Protein AF-A0A7S2F7P4-F1 (afdb_monomer)

Organism: NCBI:txid327968

Mean predicted aligned error: 9.94 Å

Sequence (415 aa):
MSELALVGCLTGASEDAEITPLGKVAIALPCDLRICRLLYFGCLFRCPCDAIAMAAGLTAADPFSAPSLLVLKDQREYVSKLERSFASRRWCDNGTYSEPLMLHTLVVEWIRVGAPRGLKNLGQFAREWSVMPKKFESLACDAIDLTVRMMKLLNPRNTAKAQIEEMLAGMHHSVDKHEDLLRVSSWGRPERVFSGDTEKLRSLVALAFSDQMLLHLNPKWAPNPSSKKKRQEEQILELMRKKKLDLVRSAALFVPGGQDEESMKVLCTAMCGEEPEALVYEEKSKVALVSFRPDHDQHHLGDGDALLWDVPAAIHRLHMFGSGRYRFLVEKTPSREEAPVELFKPLQPFLLSWEVLSHPGSGGRDKKKSKPMTVRGMCDWRNPLGYACHADDSLPATEFVGCCASIQGLEGGAQ

Nearest PDB structures (foldseek):
  3i4u-assembly1_A-2  TM=7.499E-01  e=7.013E-05  Homo sapiens
  7w59-assembly1_Y  TM=7.828E-01  e=4.454E-04  Homo sapiens
  6fac-assembly1_A  TM=7.760E-01  e=1.018E-03  Thermochaetoides thermophila DSM 1495
  5ltk-assembly1_A  TM=6.412E-01  e=1.603E-04  Thermochaetoides thermophila DSM 1495
  8i0w-assembly1_Z  TM=4.653E-01  e=4.909E-04  Homo sapiens

Structure (mmCIF, N/CA/C/O backbone):
data_AF-A0A7S2F7P4-F1
#
_entry.id   AF-A0A7S2F7P4-F1
#
loop_
_atom_site.group_PDB
_atom_site.id
_atom_site.type_symbol
_atom_site.label_atom_id
_atom_site.label_alt_id
_atom_site.label_comp_id
_atom_site.label_asym_id
_atom_site.label_entity_id
_atom_site.label_seq_id
_atom_site.pdbx_PDB_ins_code
_atom_site.Cartn_x
_atom_site.Cartn_y
_atom_site.Cartn_z
_atom_site.occupancy
_atom_site.B_iso_or_equiv
_atom_site.auth_seq_id
_atom_site.auth_comp_id
_atom_site.auth_asym_id
_atom_site.auth_atom_id
_atom_site.pdbx_PDB_model_num
ATOM 1 N N . MET A 1 1 ? 14.995 -26.581 -4.554 1.00 59.88 1 MET A N 1
ATOM 2 C CA . MET A 1 1 ? 14.492 -26.943 -5.899 1.00 59.88 1 MET A CA 1
ATOM 3 C C . MET A 1 1 ? 12.969 -26.917 -5.984 1.00 59.88 1 MET A C 1
ATOM 5 O O . MET A 1 1 ? 12.470 -26.310 -6.919 1.00 59.88 1 MET A O 1
ATOM 9 N N . SER A 1 2 ? 12.221 -27.469 -5.016 1.00 76.00 2 SER A N 1
ATOM 10 C CA . SER A 1 2 ? 10.745 -27.459 -5.067 1.00 76.00 2 SER A CA 1
ATOM 11 C C . SER A 1 2 ? 10.124 -26.058 -5.146 1.00 76.00 2 SER A C 1
ATOM 13 O O . SER A 1 2 ? 9.216 -25.861 -5.939 1.00 76.00 2 SER A O 1
ATOM 15 N N . GLU A 1 3 ? 10.620 -25.076 -4.388 1.00 82.94 3 GLU A N 1
ATOM 16 C CA . GLU A 1 3 ? 10.054 -23.716 -4.378 1.00 82.94 3 GLU A CA 1
ATOM 17 C C . GLU A 1 3 ? 10.172 -23.003 -5.734 1.00 82.94 3 GLU A C 1
ATOM 19 O O . GLU A 1 3 ? 9.190 -22.453 -6.215 1.00 82.94 3 GLU A O 1
ATOM 24 N N . LEU A 1 4 ? 11.331 -23.089 -6.400 1.00 89.50 4 LEU A N 1
ATOM 25 C CA . LEU A 1 4 ? 11.544 -22.492 -7.726 1.00 89.50 4 LEU A CA 1
ATOM 26 C C . LEU A 1 4 ? 10.632 -23.104 -8.797 1.00 89.50 4 LEU A C 1
ATOM 28 O O . LEU A 1 4 ? 10.146 -22.390 -9.670 1.00 89.50 4 LEU A O 1
ATOM 32 N N . ALA A 1 5 ? 10.379 -24.411 -8.719 1.00 88.69 5 ALA A N 1
ATOM 33 C CA . ALA A 1 5 ? 9.414 -25.081 -9.584 1.00 88.69 5 ALA A CA 1
ATOM 34 C C . ALA A 1 5 ? 7.973 -24.645 -9.266 1.00 88.69 5 ALA A C 1
ATOM 36 O O . ALA A 1 5 ? 7.202 -24.362 -10.177 1.00 88.69 5 ALA A O 1
ATOM 37 N N . LEU A 1 6 ? 7.627 -24.521 -7.979 1.00 84.88 6 LEU A N 1
ATOM 38 C CA . LEU A 1 6 ? 6.301 -24.082 -7.527 1.00 84.88 6 LEU A CA 1
ATOM 39 C C . LEU A 1 6 ? 5.967 -22.657 -7.977 1.00 84.88 6 LEU A C 1
ATOM 41 O O . LEU A 1 6 ? 4.836 -22.399 -8.377 1.00 84.88 6 LEU A O 1
ATOM 45 N N . VAL A 1 7 ? 6.940 -21.741 -7.953 1.00 85.56 7 VAL A N 1
ATOM 46 C CA . VAL A 1 7 ? 6.741 -20.366 -8.442 1.00 85.56 7 VAL A CA 1
ATOM 47 C C . VAL A 1 7 ? 6.862 -20.240 -9.966 1.00 85.56 7 VAL A C 1
ATOM 49 O O . VAL A 1 7 ? 6.698 -19.146 -10.500 1.00 85.56 7 VAL A O 1
ATOM 52 N N . GLY A 1 8 ? 7.148 -21.339 -10.673 1.00 90.56 8 GLY A N 1
ATOM 53 C CA . GLY A 1 8 ? 7.241 -21.383 -12.133 1.00 90.56 8 GLY A CA 1
ATOM 54 C C . GLY A 1 8 ? 8.562 -20.873 -12.717 1.00 90.56 8 GLY A C 1
ATOM 55 O O . GLY A 1 8 ? 8.620 -20.584 -13.911 1.00 90.56 8 GLY A O 1
ATOM 56 N N . CYS A 1 9 ? 9.628 -20.748 -11.920 1.00 94.44 9 CYS A N 1
ATOM 57 C CA . CYS A 1 9 ? 10.972 -20.409 -12.407 1.00 94.44 9 CYS A CA 1
ATOM 58 C C . CYS A 1 9 ? 11.680 -21.599 -13.080 1.00 94.44 9 CYS A C 1
ATOM 60 O O . CYS A 1 9 ? 12.568 -21.390 -13.908 1.00 94.44 9 CYS A O 1
ATOM 62 N N . LEU A 1 10 ? 11.280 -22.830 -12.744 1.00 95.50 10 LEU A N 1
ATOM 63 C CA . LEU A 1 10 ? 11.748 -24.078 -13.358 1.00 95.50 10 LEU A CA 1
ATOM 64 C C . LEU A 1 10 ? 10.566 -24.845 -13.961 1.00 95.50 10 LEU A C 1
ATOM 66 O O . LEU A 1 10 ? 9.449 -24.743 -13.455 1.00 95.50 10 LEU A O 1
ATOM 70 N N . THR A 1 11 ? 10.801 -25.627 -15.018 1.00 95.00 11 THR A N 1
ATOM 71 C CA . THR A 1 11 ? 9.755 -26.460 -15.653 1.00 95.00 11 THR A CA 1
ATOM 72 C C . THR A 1 11 ? 9.286 -27.629 -14.780 1.00 95.00 11 THR A C 1
ATOM 74 O O . THR A 1 11 ? 8.206 -28.170 -15.007 1.00 95.00 11 THR A O 1
ATOM 77 N N . GLY A 1 12 ? 10.071 -28.010 -13.771 1.00 93.06 12 GLY A N 1
ATOM 78 C CA . GLY A 1 12 ? 9.773 -29.097 -12.848 1.00 93.06 12 GLY A CA 1
ATOM 79 C C . GLY A 1 12 ? 10.683 -29.077 -11.621 1.00 93.06 12 GLY A C 1
ATOM 80 O O . GLY A 1 12 ? 11.536 -28.205 -11.475 1.00 93.06 12 GLY A O 1
ATOM 81 N N . ALA A 1 13 ? 10.481 -30.035 -10.713 1.00 91.19 13 ALA A N 1
ATOM 82 C CA . ALA A 1 13 ? 11.265 -30.166 -9.479 1.00 91.19 13 ALA A CA 1
ATOM 83 C C . ALA A 1 13 ? 12.513 -31.063 -9.623 1.00 91.19 13 ALA A C 1
ATOM 85 O O . ALA A 1 13 ? 13.224 -31.265 -8.637 1.00 91.19 13 ALA A O 1
ATOM 86 N N . SER A 1 14 ? 12.737 -31.631 -10.809 1.00 93.19 14 SER A N 1
ATOM 87 C CA . SER A 1 14 ? 13.873 -32.495 -11.125 1.00 93.19 14 SER A CA 1
ATOM 88 C C . SER A 1 14 ? 15.144 -31.683 -11.411 1.00 93.19 14 SER A C 1
ATOM 90 O O . SER A 1 14 ? 15.080 -30.492 -11.706 1.00 93.19 14 SER A O 1
ATOM 92 N N . GLU A 1 15 ? 16.314 -32.314 -11.295 1.00 90.31 15 GLU A N 1
ATOM 93 C CA . GLU A 1 15 ? 17.611 -31.647 -11.519 1.00 90.31 15 GLU A CA 1
ATOM 94 C C . GLU A 1 15 ? 17.852 -31.266 -12.986 1.00 90.31 15 GLU A C 1
ATOM 96 O O . GLU A 1 15 ? 18.607 -30.341 -13.268 1.00 90.31 15 GLU A O 1
ATOM 101 N N . ASP A 1 16 ? 17.187 -31.955 -13.913 1.00 93.44 16 ASP A N 1
ATOM 102 C CA . ASP A 1 16 ? 17.188 -31.679 -15.350 1.00 93.44 16 ASP A CA 1
ATOM 103 C C . ASP A 1 16 ? 16.132 -30.638 -15.763 1.00 93.44 16 ASP A C 1
ATOM 105 O O . ASP A 1 16 ? 15.950 -30.385 -16.954 1.00 93.44 16 ASP A O 1
ATOM 109 N N . ALA A 1 17 ? 15.433 -30.020 -14.803 1.00 95.62 17 ALA A N 1
ATOM 110 C CA . ALA A 1 17 ? 14.440 -28.996 -15.095 1.00 95.62 17 ALA A CA 1
ATOM 111 C C . ALA A 1 17 ? 15.073 -27.762 -15.755 1.00 95.62 17 ALA A C 1
ATOM 113 O O . ALA A 1 17 ? 16.063 -27.195 -15.286 1.00 95.62 17 ALA A O 1
ATOM 114 N N . GLU A 1 18 ? 14.445 -27.296 -16.830 1.00 97.00 18 GLU A N 1
ATOM 115 C CA . GLU A 1 18 ? 14.896 -26.124 -17.569 1.00 97.00 18 GLU A CA 1
ATOM 116 C C . GLU A 1 18 ? 14.461 -24.824 -16.881 1.00 97.00 18 GLU A C 1
ATOM 118 O O . GLU A 1 18 ? 13.404 -24.740 -16.246 1.00 97.00 18 GLU A O 1
ATOM 123 N N . ILE A 1 19 ? 15.261 -23.771 -17.061 1.00 96.69 19 ILE A N 1
ATOM 124 C CA . ILE A 1 19 ? 14.947 -22.428 -16.566 1.00 96.69 19 ILE A CA 1
ATOM 125 C C . ILE A 1 19 ? 13.897 -21.789 -17.482 1.00 96.69 19 ILE A C 1
ATOM 127 O O . ILE A 1 19 ? 14.145 -21.544 -18.669 1.00 96.69 19 ILE A O 1
ATOM 131 N N . THR A 1 20 ? 12.737 -21.456 -16.919 1.00 96.81 20 THR A N 1
ATOM 132 C CA . THR A 1 20 ? 11.642 -20.811 -17.657 1.00 96.81 20 THR A CA 1
ATOM 133 C C . THR A 1 20 ? 11.980 -19.350 -17.996 1.00 96.81 20 THR A C 1
ATOM 135 O O . THR A 1 20 ? 12.929 -18.782 -17.447 1.00 96.81 20 THR A O 1
ATOM 138 N N . PRO A 1 21 ? 11.207 -18.670 -18.867 1.00 94.75 21 PRO A N 1
ATOM 139 C CA . PRO A 1 21 ? 11.367 -17.229 -19.075 1.00 94.75 21 PRO A CA 1
ATOM 140 C C . PRO A 1 21 ? 11.288 -16.416 -17.774 1.00 94.75 21 PRO A C 1
ATOM 142 O O . PRO A 1 21 ? 12.099 -15.516 -17.570 1.00 94.75 21 PRO A O 1
ATOM 145 N N . LEU A 1 22 ? 10.379 -16.783 -16.864 1.00 95.62 22 LEU A N 1
ATOM 146 C CA . LEU A 1 22 ? 10.297 -16.188 -15.529 1.00 95.62 22 LEU A CA 1
ATOM 147 C C . LEU A 1 22 ? 11.572 -16.455 -14.715 1.00 95.62 22 LEU A C 1
ATOM 149 O O . LEU A 1 22 ? 12.087 -15.543 -14.075 1.00 95.62 22 LEU A O 1
ATOM 153 N N . GLY A 1 23 ? 12.114 -17.675 -14.764 1.00 96.56 23 GLY A N 1
ATOM 154 C CA . GLY A 1 23 ? 13.384 -18.005 -14.115 1.00 96.56 23 GLY A CA 1
ATOM 155 C C . GLY A 1 23 ? 14.548 -17.148 -14.623 1.00 96.56 23 GLY A C 1
ATOM 156 O O . GLY A 1 23 ? 15.352 -16.672 -13.829 1.00 96.56 23 GLY A O 1
ATOM 157 N N . LYS A 1 24 ? 14.600 -16.864 -15.930 1.00 95.31 24 LYS A N 1
ATOM 158 C CA . LYS A 1 24 ? 15.613 -15.970 -16.521 1.00 95.31 24 LYS A CA 1
ATOM 159 C C . LYS A 1 24 ? 15.477 -14.530 -16.022 1.00 95.31 24 LYS A C 1
ATOM 161 O O . LYS A 1 24 ? 16.488 -13.904 -15.723 1.00 95.31 24 LYS A O 1
ATOM 166 N N . VAL A 1 25 ? 14.246 -14.025 -15.895 1.00 95.25 25 VAL A N 1
ATOM 167 C CA . VAL A 1 25 ? 13.978 -12.713 -15.278 1.00 95.25 25 VAL A CA 1
ATOM 168 C C . VAL A 1 25 ? 14.448 -12.703 -13.822 1.00 95.25 25 VAL A C 1
ATOM 170 O O . VAL A 1 25 ? 15.160 -11.787 -13.425 1.00 95.25 25 VAL A O 1
ATOM 173 N N . ALA A 1 26 ? 14.125 -13.747 -13.054 1.00 95.88 26 ALA A N 1
ATOM 174 C CA . ALA A 1 26 ? 14.498 -13.853 -11.645 1.00 95.88 26 ALA A CA 1
ATOM 175 C C . ALA A 1 26 ? 16.016 -13.921 -11.413 1.00 95.88 26 ALA A C 1
ATOM 177 O O . ALA A 1 26 ? 16.502 -13.437 -10.400 1.00 95.88 26 ALA A O 1
ATOM 178 N N . ILE A 1 27 ? 16.775 -14.487 -12.355 1.00 96.00 27 ILE A N 1
ATOM 179 C CA . ILE A 1 27 ? 18.246 -14.489 -12.311 1.00 96.00 27 ILE A CA 1
ATOM 180 C C . ILE A 1 27 ? 18.818 -13.094 -12.599 1.00 96.00 27 ILE A C 1
ATOM 182 O O . ILE A 1 27 ? 19.864 -12.731 -12.067 1.00 96.00 27 ILE A O 1
ATOM 186 N N . ALA A 1 28 ? 18.165 -12.324 -13.470 1.00 95.56 28 ALA A N 1
ATOM 187 C CA . ALA A 1 28 ? 18.697 -11.056 -13.955 1.00 95.56 28 ALA A CA 1
ATOM 188 C C . ALA A 1 28 ? 18.360 -9.847 -13.066 1.00 95.56 28 ALA A C 1
ATOM 190 O O . ALA A 1 28 ? 19.040 -8.818 -13.143 1.00 95.56 28 ALA A O 1
ATOM 191 N N . LEU A 1 29 ? 17.308 -9.944 -12.253 1.00 95.19 29 LEU A N 1
ATOM 192 C CA . LEU A 1 29 ? 16.834 -8.856 -11.404 1.00 95.19 29 LEU A CA 1
ATOM 193 C C . LEU A 1 29 ? 17.225 -9.076 -9.936 1.00 95.19 29 LEU A C 1
ATOM 195 O O . LEU A 1 29 ? 17.106 -10.192 -9.437 1.00 95.19 29 LEU A O 1
ATOM 199 N N . PRO A 1 30 ? 17.640 -8.022 -9.209 1.00 93.81 30 PRO A N 1
ATOM 200 C CA . PRO A 1 30 ? 17.970 -8.105 -7.788 1.00 93.81 30 PRO A CA 1
ATOM 201 C C . PRO A 1 30 ? 16.701 -8.046 -6.917 1.00 93.81 30 PRO A C 1
ATOM 203 O O . PRO A 1 30 ? 16.594 -7.210 -6.023 1.00 93.81 30 PRO A O 1
ATOM 206 N N . CYS A 1 31 ? 15.710 -8.888 -7.208 1.00 93.00 31 CYS A N 1
ATOM 207 C CA . CYS A 1 31 ? 14.406 -8.862 -6.549 1.00 93.00 31 CYS A CA 1
ATOM 208 C C . CYS A 1 31 ? 13.972 -10.254 -6.095 1.00 93.00 31 CYS A C 1
ATOM 210 O O . CYS A 1 31 ? 14.358 -11.268 -6.679 1.00 93.00 31 CYS A O 1
ATOM 212 N N . ASP A 1 32 ? 13.083 -10.296 -5.105 1.00 91.31 32 ASP A N 1
ATOM 213 C CA . ASP A 1 32 ? 12.445 -11.540 -4.685 1.00 91.31 32 ASP A CA 1
ATOM 214 C C . ASP A 1 32 ? 11.601 -12.161 -5.804 1.00 91.31 32 ASP A C 1
ATOM 216 O O . ASP A 1 32 ? 11.055 -11.473 -6.671 1.00 91.31 32 ASP A O 1
ATOM 220 N N . LEU A 1 33 ? 11.415 -13.484 -5.744 1.00 91.44 33 LEU A N 1
ATOM 221 C CA . LEU A 1 33 ? 10.716 -14.262 -6.775 1.00 91.44 33 LEU A CA 1
ATOM 222 C C . LEU A 1 33 ? 9.311 -13.722 -7.099 1.00 91.44 33 LEU A C 1
ATOM 224 O O . LEU A 1 33 ? 8.901 -13.725 -8.258 1.00 91.44 33 LEU A O 1
ATOM 228 N N . ARG A 1 34 ? 8.580 -13.219 -6.097 1.00 90.38 34 ARG A N 1
ATOM 229 C CA . ARG A 1 34 ? 7.228 -12.651 -6.271 1.00 90.38 34 ARG A CA 1
ATOM 230 C C . ARG A 1 34 ? 7.251 -11.297 -6.975 1.00 90.38 34 ARG A C 1
ATOM 232 O O . ARG A 1 34 ? 6.414 -11.042 -7.834 1.00 90.38 34 ARG A O 1
ATOM 239 N N . ILE A 1 35 ? 8.251 -10.466 -6.687 1.00 94.19 35 ILE A N 1
ATOM 240 C CA . ILE A 1 35 ? 8.470 -9.202 -7.397 1.00 94.19 35 ILE A CA 1
ATOM 241 C C . ILE A 1 35 ? 8.885 -9.481 -8.849 1.00 94.19 35 ILE A C 1
ATOM 243 O O . ILE A 1 35 ? 8.371 -8.856 -9.774 1.00 94.19 35 ILE A O 1
ATOM 247 N N . CYS A 1 36 ? 9.717 -10.498 -9.082 1.00 96.06 36 CYS A N 1
ATOM 248 C CA . CYS A 1 36 ? 10.040 -10.960 -10.432 1.00 96.06 36 CYS A CA 1
ATOM 249 C C . CYS A 1 36 ? 8.796 -11.462 -11.188 1.00 96.06 36 CYS A C 1
ATOM 251 O O . CYS A 1 36 ? 8.625 -11.133 -12.363 1.00 96.06 36 CYS A O 1
ATOM 253 N N . ARG A 1 37 ? 7.889 -12.196 -10.523 1.00 94.94 37 ARG A N 1
ATOM 254 C CA . ARG A 1 37 ? 6.581 -12.583 -11.088 1.00 94.94 37 ARG A CA 1
ATOM 255 C C . ARG A 1 37 ? 5.730 -11.368 -11.433 1.0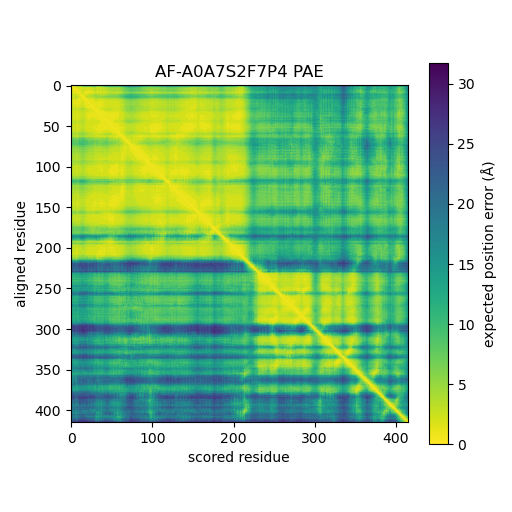0 94.94 37 ARG A C 1
ATOM 257 O O . ARG A 1 37 ? 5.171 -11.333 -12.525 1.00 94.94 37 ARG A O 1
ATOM 264 N N . LEU A 1 38 ? 5.662 -10.377 -10.545 1.00 95.62 38 LEU A N 1
ATOM 265 C CA . LEU A 1 38 ? 4.928 -9.131 -10.766 1.00 95.62 38 LEU A CA 1
ATOM 266 C C . LEU A 1 38 ? 5.411 -8.414 -12.031 1.00 95.62 38 LEU A C 1
ATOM 268 O O . LEU A 1 38 ? 4.608 -8.085 -12.901 1.00 95.62 38 LEU A O 1
ATOM 272 N N . LEU A 1 39 ? 6.724 -8.241 -12.174 1.00 97.31 39 LEU A N 1
ATOM 273 C CA . LEU A 1 39 ? 7.332 -7.610 -13.347 1.00 97.31 39 LEU A CA 1
ATOM 274 C C . LEU A 1 39 ? 7.099 -8.426 -14.627 1.00 97.31 39 LEU A C 1
ATOM 276 O O . LEU A 1 39 ? 6.713 -7.873 -15.659 1.00 97.31 39 LEU A O 1
ATOM 280 N N . TYR A 1 40 ? 7.272 -9.749 -14.555 1.00 96.81 40 TYR A N 1
ATOM 281 C CA . TYR A 1 40 ? 7.045 -10.656 -15.681 1.00 96.81 40 TYR A CA 1
ATOM 282 C C . TYR A 1 40 ? 5.590 -10.620 -16.169 1.00 96.81 40 TYR A C 1
ATOM 284 O O . TYR A 1 40 ? 5.334 -10.428 -17.362 1.00 96.81 40 TYR A O 1
ATOM 292 N N . PHE A 1 41 ? 4.624 -10.748 -15.256 1.00 95.94 41 PHE A N 1
ATOM 293 C CA . PHE A 1 41 ? 3.206 -10.669 -15.593 1.00 95.94 41 PHE A CA 1
ATOM 294 C C . PHE A 1 41 ? 2.797 -9.264 -16.041 1.00 95.94 41 PHE A C 1
ATOM 296 O O . PHE A 1 41 ? 1.962 -9.154 -16.933 1.00 95.94 41 PHE A O 1
ATOM 303 N N . GLY A 1 42 ? 3.429 -8.202 -15.533 1.00 97.00 42 GLY A N 1
ATOM 304 C CA . GLY A 1 42 ? 3.220 -6.833 -16.007 1.00 97.00 42 GLY A CA 1
ATOM 305 C C . GLY A 1 42 ? 3.525 -6.675 -17.495 1.00 97.00 42 GLY A C 1
ATOM 306 O O . GLY A 1 42 ? 2.736 -6.096 -18.244 1.00 97.00 42 GLY A O 1
ATOM 307 N N . CYS A 1 43 ? 4.627 -7.267 -17.965 1.00 96.38 43 CYS A N 1
ATOM 308 C CA . CYS A 1 43 ? 4.931 -7.319 -19.394 1.00 96.38 43 CYS A CA 1
ATOM 309 C C . CYS A 1 43 ? 3.889 -8.128 -20.180 1.00 96.38 43 CYS A C 1
ATOM 311 O O . CYS A 1 43 ? 3.432 -7.669 -21.228 1.00 96.38 43 CYS A O 1
ATOM 313 N N . LEU A 1 44 ? 3.484 -9.302 -19.680 1.00 94.44 44 LEU A N 1
ATOM 314 C CA . LEU A 1 44 ? 2.474 -10.141 -20.340 1.00 94.44 44 LEU A CA 1
ATOM 315 C C . LEU A 1 44 ? 1.110 -9.447 -20.433 1.00 94.44 44 LEU A C 1
ATOM 317 O O . LEU A 1 44 ? 0.427 -9.553 -21.450 1.00 94.44 44 LEU A O 1
ATOM 321 N N . PHE A 1 45 ? 0.741 -8.689 -19.403 1.00 95.06 45 PHE A N 1
ATOM 322 C CA . PHE A 1 45 ? -0.526 -7.974 -19.321 1.00 95.06 45 PHE A CA 1
ATOM 323 C C . PHE A 1 45 ? -0.458 -6.619 -20.032 1.00 95.06 45 PHE A C 1
ATOM 325 O O . PHE A 1 45 ? -1.464 -5.923 -20.108 1.00 95.06 45 PHE A O 1
ATOM 332 N N . ARG A 1 46 ? 0.681 -6.235 -20.627 1.00 95.69 46 ARG A N 1
ATOM 333 C CA . ARG A 1 46 ? 0.880 -4.924 -21.276 1.00 95.69 46 ARG A CA 1
ATOM 334 C C . ARG A 1 46 ? 0.676 -3.743 -20.311 1.00 95.69 46 ARG A C 1
ATOM 336 O O . ARG A 1 46 ? 0.096 -2.728 -20.687 1.00 95.69 46 ARG A O 1
ATOM 343 N N . CYS A 1 47 ? 1.115 -3.901 -19.067 1.00 97.06 47 CYS A N 1
ATOM 344 C CA . CYS A 1 47 ? 1.209 -2.857 -18.041 1.00 97.06 47 CYS A CA 1
ATOM 345 C C . CYS A 1 47 ? 2.577 -2.912 -17.319 1.00 97.06 47 CYS A C 1
ATOM 347 O O . CYS A 1 47 ? 2.641 -2.978 -16.090 1.00 97.06 47 CYS A O 1
ATOM 349 N N . PRO A 1 48 ? 3.709 -2.932 -18.058 1.00 97.62 48 PRO A N 1
ATOM 350 C CA . PRO A 1 48 ? 5.030 -3.075 -17.449 1.00 97.62 48 PRO A CA 1
ATOM 351 C C . PRO A 1 48 ? 5.390 -1.898 -16.533 1.00 97.62 48 PRO A C 1
ATOM 353 O O . PRO A 1 48 ? 6.056 -2.101 -15.525 1.00 97.62 48 PRO A O 1
ATOM 356 N N . CYS A 1 49 ? 4.935 -0.684 -16.857 1.00 97.94 49 CYS A N 1
ATOM 357 C CA . CYS A 1 49 ? 5.224 0.516 -16.072 1.00 97.94 49 CYS A CA 1
ATOM 358 C C . CYS A 1 49 ? 4.490 0.488 -14.729 1.00 97.94 49 CYS A C 1
ATOM 360 O O . CYS A 1 49 ? 5.103 0.749 -13.694 1.00 97.94 49 CYS A O 1
ATOM 362 N N . ASP A 1 50 ? 3.215 0.080 -14.726 1.00 97.81 50 ASP A N 1
ATOM 363 C CA . ASP A 1 50 ? 2.454 -0.115 -13.492 1.00 97.81 50 ASP A CA 1
ATOM 364 C C . ASP A 1 50 ? 3.122 -1.183 -12.602 1.00 97.81 50 ASP A C 1
ATOM 366 O O . ASP A 1 50 ? 3.279 -0.996 -11.394 1.00 97.81 50 ASP A O 1
ATOM 370 N N . ALA A 1 51 ? 3.591 -2.284 -13.203 1.00 97.69 51 ALA A N 1
ATOM 371 C CA . ALA A 1 51 ? 4.298 -3.347 -12.489 1.00 97.69 51 ALA A CA 1
ATOM 372 C C . ALA A 1 51 ? 5.630 -2.884 -11.882 1.00 97.69 51 ALA A C 1
ATOM 374 O O . ALA A 1 51 ? 5.933 -3.255 -10.750 1.00 97.69 51 ALA A O 1
ATOM 375 N N . ILE A 1 52 ? 6.407 -2.062 -12.597 1.00 98.06 52 ILE A N 1
ATOM 376 C CA . ILE A 1 52 ? 7.657 -1.479 -12.087 1.00 98.06 52 ILE A CA 1
ATOM 377 C C . ILE A 1 52 ? 7.384 -0.539 -10.915 1.00 98.06 52 ILE A C 1
ATOM 379 O O . ILE A 1 52 ? 8.072 -0.621 -9.901 1.00 98.06 52 ILE A O 1
ATOM 383 N N . ALA A 1 53 ? 6.375 0.326 -11.025 1.00 97.06 53 ALA A N 1
ATOM 384 C CA . ALA A 1 53 ? 6.003 1.242 -9.953 1.00 97.06 53 ALA A CA 1
ATOM 385 C C . ALA A 1 53 ? 5.556 0.491 -8.684 1.00 97.06 53 ALA A C 1
ATOM 387 O O . ALA A 1 53 ? 6.020 0.812 -7.589 1.00 97.06 53 ALA A O 1
ATOM 388 N N . MET A 1 54 ? 4.734 -0.557 -8.827 1.00 95.50 54 MET A N 1
ATOM 389 C CA . MET A 1 54 ? 4.369 -1.435 -7.708 1.00 95.50 54 MET A CA 1
ATOM 390 C C . MET A 1 54 ? 5.586 -2.166 -7.127 1.00 95.50 54 MET A C 1
ATOM 392 O O . MET A 1 54 ? 5.755 -2.198 -5.912 1.00 95.50 54 MET A O 1
ATOM 396 N N . ALA A 1 55 ? 6.448 -2.734 -7.976 1.00 95.75 55 ALA A N 1
ATOM 397 C CA . ALA A 1 55 ? 7.653 -3.444 -7.550 1.00 95.75 55 ALA A CA 1
ATOM 398 C C . ALA A 1 55 ? 8.596 -2.539 -6.745 1.00 95.75 55 ALA A C 1
ATOM 400 O O . ALA A 1 55 ? 9.007 -2.912 -5.651 1.00 95.75 55 ALA A O 1
ATOM 401 N N . ALA A 1 56 ? 8.874 -1.331 -7.241 1.00 95.56 56 ALA A N 1
ATOM 402 C CA . ALA A 1 56 ? 9.703 -0.348 -6.549 1.00 95.56 56 ALA A CA 1
ATOM 403 C C . ALA A 1 56 ? 9.116 0.032 -5.184 1.00 95.56 56 ALA A C 1
ATOM 405 O O . ALA A 1 56 ? 9.837 0.075 -4.189 1.00 95.56 56 ALA A O 1
ATOM 406 N N . GLY A 1 57 ? 7.800 0.256 -5.124 1.00 92.56 57 GLY A N 1
ATOM 407 C CA . GLY A 1 57 ? 7.099 0.521 -3.871 1.00 92.56 57 GLY A CA 1
ATOM 408 C C . GLY A 1 57 ? 7.236 -0.621 -2.864 1.00 92.56 57 GLY A C 1
ATOM 409 O O . GLY A 1 57 ? 7.540 -0.371 -1.704 1.00 92.56 57 GLY A O 1
ATOM 410 N N . LEU A 1 58 ? 7.049 -1.866 -3.308 1.00 89.69 58 LEU A N 1
ATOM 411 C CA . LEU A 1 58 ? 7.076 -3.050 -2.444 1.00 89.69 58 LEU A CA 1
ATOM 412 C C . LEU A 1 58 ? 8.483 -3.439 -1.975 1.00 89.69 58 LEU A C 1
ATOM 414 O O . LEU A 1 58 ? 8.632 -4.007 -0.893 1.00 89.69 58 LEU A O 1
ATOM 418 N N . THR A 1 59 ? 9.510 -3.150 -2.776 1.00 89.25 59 THR A N 1
ATOM 419 C CA . THR A 1 59 ? 10.913 -3.380 -2.403 1.00 89.25 59 THR A CA 1
ATOM 420 C C . THR A 1 59 ? 11.437 -2.294 -1.459 1.00 89.25 59 THR A C 1
ATOM 422 O O . THR A 1 59 ? 12.256 -2.582 -0.586 1.00 89.25 59 THR A O 1
ATOM 425 N N . ALA A 1 60 ? 10.945 -1.060 -1.582 1.00 88.12 60 ALA A N 1
ATOM 426 C CA . ALA A 1 60 ? 11.334 0.038 -0.710 1.00 88.12 60 ALA A CA 1
ATOM 427 C C . ALA A 1 60 ? 10.609 0.001 0.647 1.00 88.12 60 ALA A C 1
ATOM 429 O O . ALA A 1 60 ? 9.485 -0.474 0.786 1.00 88.12 60 ALA A O 1
ATOM 430 N N . ALA A 1 61 ? 11.234 0.574 1.678 1.00 86.06 61 ALA A N 1
ATOM 431 C CA . ALA A 1 61 ? 10.548 0.819 2.946 1.00 86.06 61 ALA A CA 1
ATOM 432 C C . ALA A 1 61 ? 9.440 1.870 2.769 1.00 86.06 61 ALA A C 1
ATOM 434 O O . ALA A 1 61 ? 9.671 2.875 2.094 1.00 86.06 61 ALA A O 1
ATOM 435 N N . ASP A 1 62 ? 8.310 1.698 3.471 1.00 86.50 62 ASP A N 1
ATOM 436 C CA . ASP A 1 62 ? 7.157 2.611 3.423 1.00 86.50 62 ASP A CA 1
ATOM 437 C C . ASP A 1 62 ? 7.591 4.096 3.442 1.00 86.50 62 ASP A C 1
ATOM 439 O O . ASP A 1 62 ? 8.133 4.568 4.463 1.00 86.50 62 ASP A O 1
ATOM 443 N N . PRO A 1 63 ? 7.407 4.826 2.319 1.00 92.56 63 PRO A N 1
ATOM 444 C CA . PRO A 1 63 ? 7.972 6.152 2.119 1.00 92.56 63 PRO A CA 1
ATOM 445 C C . PRO A 1 63 ? 7.220 7.223 2.894 1.00 92.56 63 PRO A C 1
ATOM 447 O O . PRO A 1 63 ? 7.785 8.272 3.200 1.00 92.56 63 PRO A O 1
ATOM 450 N N . PHE A 1 64 ? 5.958 6.986 3.219 1.00 91.50 64 PHE A N 1
ATOM 451 C CA . PHE A 1 64 ? 5.124 7.948 3.909 1.00 91.50 64 PHE A CA 1
ATOM 452 C C . PHE A 1 64 ? 5.597 8.158 5.354 1.00 91.50 64 PHE A C 1
ATOM 454 O O . PHE A 1 64 ? 6.212 7.306 6.005 1.00 91.50 64 PHE A O 1
ATOM 461 N N . SER A 1 65 ? 5.306 9.337 5.888 1.00 88.31 65 SER A N 1
ATOM 462 C CA . SER A 1 65 ? 5.644 9.677 7.262 1.00 88.31 65 SER A CA 1
ATOM 463 C C . SER A 1 65 ? 4.869 8.799 8.248 1.00 88.31 65 SER A C 1
ATOM 465 O O . SER A 1 65 ? 3.674 8.537 8.101 1.00 88.31 65 SER A O 1
ATOM 467 N N . ALA A 1 66 ? 5.565 8.344 9.286 1.00 83.12 66 ALA A N 1
ATOM 468 C CA . ALA A 1 66 ? 4.990 7.603 10.400 1.00 83.12 66 ALA A CA 1
ATOM 469 C C . ALA A 1 66 ? 5.251 8.392 11.692 1.00 83.12 66 ALA A C 1
ATOM 471 O O . ALA A 1 66 ? 6.211 8.090 12.406 1.00 83.12 66 ALA A O 1
ATOM 472 N N . PRO A 1 67 ? 4.453 9.442 11.974 1.00 80.06 67 PRO A N 1
ATOM 473 C CA . PRO A 1 67 ? 4.579 10.212 13.205 1.00 80.06 67 PRO A CA 1
ATOM 474 C C . PRO A 1 67 ? 4.526 9.286 14.421 1.00 80.06 67 PRO A C 1
ATOM 476 O O . PRO A 1 67 ? 3.763 8.319 14.445 1.00 80.06 67 PRO A O 1
ATOM 479 N N . SER A 1 68 ? 5.341 9.579 15.431 1.00 75.69 68 SER A N 1
ATOM 480 C CA . SER A 1 68 ? 5.410 8.807 16.671 1.00 75.69 68 SER A CA 1
ATOM 481 C C . SER A 1 68 ? 5.578 9.749 17.852 1.00 75.69 68 SER A C 1
ATOM 483 O O . SER A 1 68 ? 6.426 10.642 17.800 1.00 75.69 68 SER A O 1
ATOM 485 N N . LEU A 1 69 ? 4.832 9.503 18.932 1.00 70.75 69 LEU A N 1
ATOM 486 C CA . LEU A 1 69 ? 4.959 10.223 20.208 1.00 70.75 69 LEU A CA 1
ATOM 487 C C . LEU A 1 69 ? 6.325 10.002 20.887 1.00 70.75 69 LEU A C 1
ATOM 489 O O . LEU A 1 69 ? 6.727 10.739 21.788 1.00 70.75 69 LEU A O 1
ATOM 493 N N . LEU A 1 70 ? 7.098 9.006 20.433 1.00 71.94 70 LEU A N 1
ATOM 494 C CA . LEU A 1 70 ? 8.489 8.850 20.863 1.00 71.94 70 LEU A CA 1
ATOM 495 C C . LEU A 1 70 ? 9.348 10.039 20.410 1.00 71.94 70 LEU A C 1
ATOM 497 O O . LEU A 1 70 ? 10.219 10.479 21.163 1.00 71.94 70 LEU A O 1
ATOM 501 N N . VAL A 1 71 ? 9.068 10.573 19.216 1.00 77.06 71 VAL A N 1
ATOM 502 C CA . VAL A 1 71 ? 9.825 11.658 18.573 1.00 77.06 71 VAL A CA 1
ATOM 503 C C . VAL A 1 71 ? 9.122 13.007 18.737 1.00 77.06 71 VAL A C 1
ATOM 505 O O . VAL A 1 71 ? 9.770 13.994 19.069 1.00 77.06 71 VAL A O 1
ATOM 508 N N . LEU A 1 72 ? 7.805 13.056 18.527 1.00 79.12 72 LEU A N 1
ATOM 509 C CA . LEU A 1 72 ? 6.999 14.273 18.623 1.00 79.12 72 LEU A CA 1
ATOM 510 C C . LEU A 1 72 ? 6.442 14.406 20.038 1.00 79.12 72 LEU A C 1
ATOM 512 O O . LEU A 1 72 ? 5.632 13.584 20.459 1.00 79.12 72 LEU A O 1
ATOM 516 N N . LYS A 1 73 ? 6.906 15.420 20.773 1.00 82.94 73 LYS A N 1
ATOM 517 C CA . LYS A 1 73 ? 6.459 15.684 22.150 1.00 82.94 73 LYS A CA 1
ATOM 518 C C . LYS A 1 73 ? 5.173 16.497 22.207 1.00 82.94 73 LYS A C 1
ATOM 520 O O . LYS A 1 73 ? 4.395 16.310 23.131 1.00 82.94 73 LYS A O 1
ATOM 525 N N . ASP A 1 74 ? 4.935 17.356 21.219 1.00 80.50 74 ASP A N 1
ATOM 526 C CA . ASP A 1 74 ? 3.667 18.066 21.098 1.00 80.50 74 ASP A CA 1
ATOM 527 C C . ASP A 1 74 ? 2.604 17.152 20.470 1.00 80.50 74 ASP A C 1
ATOM 529 O O . ASP A 1 74 ? 2.708 16.742 19.308 1.00 80.50 74 ASP A O 1
ATOM 533 N N . GLN A 1 75 ? 1.564 16.846 21.246 1.00 72.12 75 GLN A N 1
ATOM 534 C CA . GLN A 1 75 ? 0.431 16.034 20.811 1.00 72.12 75 GLN A CA 1
ATOM 535 C C . GLN A 1 75 ? -0.322 16.679 19.640 1.00 72.12 75 GLN A C 1
ATOM 537 O O . GLN A 1 75 ? -0.780 15.961 18.753 1.00 72.12 75 GLN A O 1
ATOM 542 N N . ARG A 1 76 ? -0.418 18.014 19.579 1.00 74.62 76 ARG A N 1
ATOM 543 C CA . ARG A 1 76 ? -1.106 18.705 18.474 1.00 74.62 76 ARG A CA 1
ATOM 544 C C . ARG A 1 76 ? -0.327 18.573 17.174 1.00 74.62 76 ARG A C 1
ATOM 546 O O . ARG A 1 76 ? -0.902 18.251 16.135 1.00 74.62 76 ARG A O 1
ATOM 553 N N . GLU A 1 77 ? 0.988 18.764 17.238 1.00 81.06 77 GLU A N 1
ATOM 554 C CA . GLU A 1 77 ? 1.872 18.539 16.095 1.00 81.06 77 GLU A CA 1
ATOM 555 C C . GLU A 1 77 ? 1.827 17.075 15.630 1.00 81.06 77 GLU A C 1
ATOM 557 O O . GLU A 1 77 ? 1.781 16.808 14.425 1.00 81.06 77 GLU A O 1
ATOM 562 N N . TYR A 1 78 ? 1.806 16.125 16.573 1.00 77.06 78 TYR A N 1
ATOM 563 C CA . TYR A 1 78 ? 1.639 14.703 16.280 1.00 77.06 78 TYR A CA 1
ATOM 564 C C . TYR A 1 78 ? 0.336 14.426 15.525 1.00 77.06 78 TYR A C 1
ATOM 566 O O . TYR A 1 78 ? 0.397 13.833 14.447 1.00 77.06 78 TYR A O 1
ATOM 574 N N . VAL A 1 79 ? -0.807 14.901 16.035 1.00 70.88 79 VAL A N 1
ATOM 575 C CA . VAL A 1 79 ? -2.123 14.726 15.397 1.00 70.88 79 VAL A CA 1
ATOM 576 C C . VAL A 1 79 ? -2.132 15.345 13.999 1.00 70.88 79 VAL A C 1
ATOM 578 O O . VAL A 1 79 ? -2.431 14.648 13.036 1.00 70.88 79 VAL A O 1
ATOM 581 N N . SER A 1 80 ? -1.672 16.590 13.843 1.00 77.06 80 SER A N 1
ATOM 582 C CA . SER A 1 80 ? -1.633 17.262 12.535 1.00 77.06 80 SER A CA 1
ATOM 583 C C . SER A 1 80 ? -0.739 16.545 11.509 1.00 77.06 80 SER A C 1
ATOM 585 O O . SER A 1 80 ? -1.051 16.476 10.318 1.00 77.06 80 SER A O 1
ATOM 587 N N . LYS A 1 81 ? 0.411 16.001 11.930 1.00 79.50 81 LYS A N 1
ATOM 588 C CA . LYS A 1 81 ? 1.274 15.201 11.041 1.00 79.50 81 LYS A CA 1
ATOM 589 C C . LYS A 1 81 ? 0.644 13.851 10.704 1.00 79.50 81 LYS A C 1
ATOM 591 O O . LYS A 1 81 ? 0.818 13.365 9.588 1.00 79.50 81 LYS A O 1
ATOM 596 N N . LEU A 1 82 ? -0.063 13.249 11.656 1.00 76.12 82 LEU A N 1
ATOM 597 C CA . LEU A 1 82 ? -0.758 11.981 11.470 1.00 76.12 82 LEU A CA 1
ATOM 598 C C . LEU A 1 82 ? -1.910 12.131 10.474 1.00 76.12 82 LEU A C 1
ATOM 600 O O . LEU A 1 82 ? -2.013 11.319 9.562 1.00 76.12 82 LEU A O 1
ATOM 604 N N . GLU A 1 83 ? -2.701 13.196 10.596 1.00 73.62 83 GLU A N 1
ATOM 605 C CA . GLU A 1 83 ? -3.786 13.548 9.675 1.00 73.62 83 GLU A CA 1
ATOM 606 C C . GLU A 1 83 ? -3.282 13.747 8.250 1.00 73.62 83 GLU A C 1
ATOM 608 O O . GLU A 1 83 ? -3.815 13.144 7.325 1.00 73.62 83 GLU A O 1
ATOM 613 N N . ARG A 1 84 ? -2.211 14.526 8.064 1.00 81.19 84 ARG A N 1
ATOM 614 C CA . ARG A 1 84 ? -1.635 14.753 6.731 1.00 81.19 84 ARG A CA 1
ATOM 615 C C . ARG A 1 84 ? -1.103 13.471 6.090 1.00 81.19 84 ARG A C 1
ATOM 617 O O . ARG A 1 84 ? -1.362 13.223 4.912 1.00 81.19 84 ARG A O 1
ATOM 624 N N . SER A 1 85 ? -0.408 12.637 6.869 1.00 83.88 85 SER A N 1
ATOM 625 C CA . SER A 1 85 ? 0.050 11.320 6.405 1.00 83.88 85 SER A CA 1
ATOM 626 C C . SER A 1 85 ? -1.126 10.425 6.016 1.00 83.88 85 SER A C 1
ATOM 628 O O . SER A 1 85 ? -1.128 9.850 4.931 1.00 83.88 85 SER A O 1
ATOM 630 N N . PHE A 1 86 ? -2.154 10.362 6.865 1.00 78.62 86 PHE A N 1
ATOM 631 C CA . PHE A 1 86 ? -3.360 9.578 6.621 1.00 78.62 86 PHE A CA 1
ATOM 632 C C . PHE A 1 86 ? -4.097 10.038 5.357 1.00 78.62 86 PHE A C 1
ATOM 634 O O . PHE A 1 86 ? -4.425 9.215 4.508 1.00 78.62 86 PHE A O 1
ATOM 641 N N . ALA A 1 87 ? -4.296 11.347 5.198 1.00 78.44 87 ALA A N 1
ATOM 642 C CA . ALA A 1 87 ? -4.955 11.932 4.036 1.00 78.44 87 ALA A CA 1
ATOM 643 C C . ALA A 1 87 ? -4.205 11.617 2.735 1.00 78.44 87 ALA A C 1
ATOM 645 O O . ALA A 1 87 ? -4.818 11.179 1.767 1.00 78.44 87 ALA A O 1
ATOM 646 N N . SER A 1 88 ? -2.874 11.758 2.737 1.00 87.31 88 SER A N 1
ATOM 647 C CA . SER A 1 88 ? -2.043 11.465 1.558 1.00 87.31 88 SER A CA 1
ATOM 648 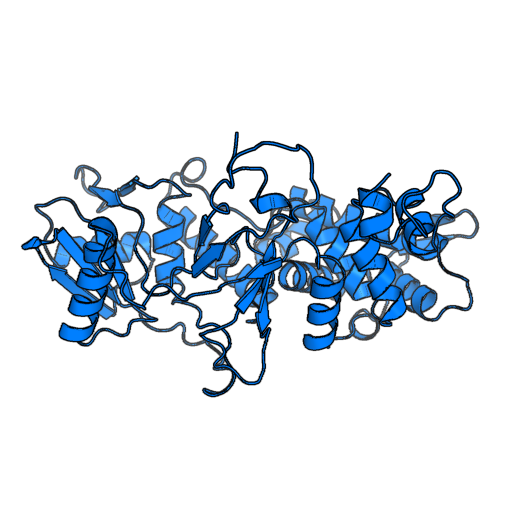C C . SER A 1 88 ? -2.146 9.993 1.150 1.00 87.31 88 SER A C 1
ATOM 650 O O . SER A 1 88 ? -2.276 9.673 -0.027 1.00 87.31 88 SER A O 1
ATOM 652 N N . ARG A 1 89 ? -2.135 9.081 2.127 1.00 86.62 89 ARG A N 1
ATOM 653 C CA . ARG A 1 89 ? -2.271 7.641 1.876 1.00 86.62 89 ARG A CA 1
ATOM 654 C C . ARG A 1 89 ? -3.647 7.266 1.368 1.00 86.62 89 ARG A C 1
ATOM 656 O O . ARG A 1 89 ? -3.739 6.527 0.400 1.00 86.62 89 ARG A O 1
ATOM 663 N N . ARG A 1 90 ? -4.701 7.796 1.989 1.00 80.12 90 ARG A N 1
ATOM 664 C CA . ARG A 1 90 ? -6.083 7.568 1.558 1.00 80.12 90 ARG A CA 1
ATOM 665 C C . ARG A 1 90 ? -6.309 8.068 0.136 1.00 80.12 90 ARG A C 1
ATOM 667 O O . ARG A 1 90 ? -6.948 7.378 -0.650 1.00 80.12 90 ARG A O 1
ATOM 674 N N . TRP A 1 91 ? -5.749 9.231 -0.194 1.00 87.19 91 TRP A N 1
ATOM 675 C CA . TRP A 1 91 ? -5.785 9.754 -1.554 1.00 87.19 91 TRP A CA 1
ATOM 676 C C . TRP A 1 91 ? -5.101 8.793 -2.530 1.00 87.19 91 TRP A C 1
ATOM 678 O O . TRP A 1 91 ? -5.698 8.420 -3.534 1.00 87.19 91 TRP A O 1
ATOM 688 N N . CYS A 1 92 ? -3.884 8.334 -2.213 1.00 89.56 92 CYS A N 1
ATOM 689 C CA . CYS A 1 92 ? -3.150 7.408 -3.079 1.00 89.56 92 CYS A CA 1
ATOM 690 C C . CYS A 1 92 ? -3.827 6.036 -3.206 1.00 89.56 92 CYS A C 1
ATOM 692 O O . CYS A 1 92 ? -3.773 5.428 -4.275 1.00 89.56 92 CYS A O 1
ATOM 694 N N . ASP A 1 93 ? -4.435 5.539 -2.127 1.00 84.31 93 ASP A N 1
ATOM 695 C CA . ASP A 1 93 ? -5.158 4.268 -2.109 1.00 84.31 93 ASP A CA 1
ATOM 696 C C . ASP A 1 93 ? -6.438 4.338 -2.945 1.00 84.31 93 ASP A C 1
ATOM 698 O O . ASP A 1 93 ? -6.778 3.359 -3.603 1.00 84.31 93 ASP A O 1
ATOM 702 N N . ASN A 1 94 ? -7.120 5.487 -2.954 1.00 82.44 94 ASN A N 1
ATOM 703 C CA . ASN A 1 94 ? -8.325 5.739 -3.745 1.00 82.44 94 ASN A CA 1
ATOM 704 C C . ASN A 1 94 ? -9.416 4.656 -3.569 1.00 82.44 94 ASN A C 1
ATOM 706 O O . ASN A 1 94 ? -10.064 4.241 -4.530 1.00 82.44 94 ASN A O 1
ATOM 710 N N . GLY A 1 95 ? -9.579 4.142 -2.345 1.00 74.38 95 GLY A N 1
ATOM 711 C CA . GLY A 1 95 ? -10.562 3.101 -2.023 1.00 74.38 95 GLY A CA 1
ATOM 712 C C . GLY A 1 95 ? -10.235 1.734 -2.625 1.00 74.38 95 GLY A C 1
ATOM 713 O O . GLY A 1 95 ? -11.105 0.865 -2.715 1.00 74.38 95 GLY A O 1
ATOM 714 N N . THR A 1 96 ? -8.997 1.526 -3.079 1.00 74.69 96 THR A N 1
ATOM 715 C CA . THR A 1 96 ? -8.575 0.230 -3.612 1.00 74.69 96 THR A CA 1
ATOM 716 C C . THR A 1 96 ? -8.225 -0.765 -2.517 1.00 74.69 96 THR A C 1
ATOM 718 O O . THR A 1 96 ? -8.232 -1.965 -2.812 1.00 74.69 96 THR A O 1
ATOM 721 N N . TYR A 1 97 ? -7.959 -0.279 -1.297 1.00 75.00 97 TYR A N 1
ATOM 722 C CA . TYR A 1 97 ? -7.513 -1.050 -0.139 1.00 75.00 97 TYR A CA 1
ATOM 723 C C . TYR A 1 97 ? -6.332 -1.957 -0.500 1.00 75.00 97 TYR A C 1
ATOM 725 O O . TYR A 1 97 ? -6.346 -3.172 -0.282 1.00 75.00 97 TYR A O 1
ATOM 733 N N . SER A 1 98 ? -5.333 -1.366 -1.156 1.00 77.50 98 SER A N 1
ATOM 734 C CA . SER A 1 98 ? -4.216 -2.082 -1.759 1.00 77.50 98 SER A CA 1
ATOM 735 C C . SER A 1 98 ? -2.935 -1.271 -1.641 1.00 77.50 98 SER A C 1
ATOM 737 O O . SER A 1 98 ? -2.686 -0.363 -2.430 1.00 77.50 98 SER A O 1
ATOM 739 N N . GLU A 1 99 ? -2.073 -1.646 -0.694 1.00 82.44 99 GLU A N 1
ATOM 740 C CA . GLU A 1 99 ? -0.757 -1.020 -0.519 1.00 82.44 99 GLU A CA 1
ATOM 741 C C . GLU A 1 99 ? 0.076 -0.983 -1.823 1.00 82.44 99 GLU A C 1
ATOM 743 O O . GLU A 1 99 ? 0.583 0.093 -2.147 1.00 82.44 99 GLU A O 1
ATOM 748 N N . PRO A 1 100 ? 0.178 -2.064 -2.635 1.00 89.62 100 PRO A N 1
ATOM 749 C CA . PRO A 1 100 ? 0.853 -1.986 -3.930 1.00 89.62 100 PRO A CA 1
ATOM 750 C C . PRO A 1 100 ? 0.281 -0.896 -4.844 1.00 89.62 100 PRO A C 1
ATOM 752 O O . PRO A 1 100 ? 1.048 -0.159 -5.461 1.00 89.62 100 PRO A O 1
ATOM 755 N N . LEU A 1 101 ? -1.051 -0.765 -4.919 1.00 90.44 101 LEU A N 1
ATOM 756 C CA . LEU A 1 101 ? -1.703 0.238 -5.770 1.00 90.44 101 LEU A CA 1
ATOM 757 C C . LEU A 1 101 ? -1.568 1.650 -5.197 1.00 90.44 101 LEU A C 1
ATOM 759 O O . LEU A 1 101 ? -1.335 2.583 -5.956 1.00 90.44 101 LEU A O 1
ATOM 763 N N . MET A 1 102 ? -1.624 1.803 -3.875 1.00 90.06 102 MET A N 1
ATOM 764 C CA . MET A 1 102 ? -1.344 3.063 -3.188 1.00 90.06 102 MET A CA 1
ATOM 765 C C . MET A 1 102 ? 0.081 3.549 -3.494 1.00 90.06 102 MET A C 1
ATOM 767 O O . MET A 1 102 ? 0.286 4.710 -3.853 1.00 90.06 102 MET A O 1
ATOM 771 N N . LEU A 1 103 ? 1.081 2.668 -3.380 1.00 93.00 103 LEU A N 1
ATOM 772 C CA . LEU A 1 103 ? 2.478 2.997 -3.678 1.00 93.00 103 LEU A CA 1
ATOM 773 C C . LEU A 1 103 ? 2.697 3.245 -5.174 1.00 93.00 103 LEU A C 1
ATOM 775 O O . LEU A 1 103 ? 3.433 4.161 -5.539 1.00 93.00 103 LEU A O 1
ATOM 779 N N . HIS A 1 104 ? 2.012 2.491 -6.032 1.00 95.19 104 HIS A N 1
ATOM 780 C CA . HIS A 1 104 ? 1.956 2.759 -7.464 1.00 95.19 104 HIS A CA 1
ATOM 781 C C . HIS A 1 104 ? 1.436 4.170 -7.750 1.00 95.19 104 HIS A C 1
ATOM 783 O O . HIS A 1 104 ? 2.112 4.927 -8.442 1.00 95.19 104 HIS A O 1
ATOM 789 N N . THR A 1 105 ? 0.294 4.562 -7.179 1.00 95.38 105 THR A N 1
ATOM 790 C CA . THR A 1 105 ? -0.271 5.906 -7.354 1.00 95.38 105 THR A CA 1
ATOM 791 C C . THR A 1 105 ? 0.719 6.978 -6.904 1.00 95.38 105 THR A C 1
ATOM 793 O O . THR A 1 105 ? 0.940 7.943 -7.629 1.00 95.38 105 THR A O 1
ATOM 796 N N . LEU A 1 106 ? 1.403 6.779 -5.771 1.00 96.38 106 LEU A N 1
ATOM 797 C CA . LEU A 1 106 ? 2.436 7.705 -5.300 1.00 96.38 106 LEU A CA 1
ATOM 798 C C . LEU A 1 106 ? 3.599 7.859 -6.305 1.00 96.38 106 LEU A C 1
ATOM 800 O O . LEU A 1 106 ? 4.073 8.974 -6.527 1.00 96.38 106 LEU A O 1
ATOM 804 N N . VAL A 1 107 ? 4.062 6.764 -6.923 1.00 97.12 107 VAL A N 1
ATOM 805 C CA . VAL A 1 107 ? 5.092 6.807 -7.982 1.00 97.12 107 VAL A CA 1
ATOM 806 C C . VAL A 1 107 ? 4.579 7.544 -9.215 1.00 97.12 107 VAL A C 1
ATOM 808 O O . VAL A 1 107 ? 5.300 8.369 -9.775 1.00 97.12 107 VAL A O 1
ATOM 811 N N . VAL A 1 108 ? 3.341 7.279 -9.633 1.00 95.94 108 VAL A N 1
ATOM 812 C CA . VAL A 1 108 ? 2.719 7.950 -10.781 1.00 95.94 108 VAL A CA 1
ATOM 813 C C . VAL A 1 108 ? 2.642 9.457 -10.543 1.00 95.94 108 VAL A C 1
ATOM 815 O O . VAL A 1 108 ? 3.049 10.224 -11.414 1.00 95.94 108 VAL A O 1
ATOM 818 N N . GLU A 1 109 ? 2.196 9.891 -9.364 1.00 95.81 109 GLU A N 1
ATOM 819 C CA . GLU A 1 109 ? 2.138 11.310 -8.996 1.00 95.81 109 GLU A CA 1
ATOM 820 C C . GLU A 1 109 ? 3.517 11.959 -8.961 1.00 95.81 109 GLU A C 1
ATOM 822 O O . GLU A 1 109 ? 3.706 13.061 -9.475 1.00 95.81 109 GLU A O 1
ATOM 827 N N . TRP A 1 110 ? 4.518 11.255 -8.435 1.00 96.38 110 TRP A N 1
ATOM 828 C CA . TRP A 1 110 ? 5.896 11.728 -8.473 1.00 96.38 110 TRP A CA 1
ATOM 829 C C . TRP A 1 110 ? 6.392 11.965 -9.902 1.00 96.38 110 TRP A C 1
ATOM 831 O O . TRP A 1 110 ? 6.992 13.006 -10.172 1.00 96.38 110 TRP A O 1
ATOM 841 N N . ILE A 1 111 ? 6.110 11.049 -10.830 1.00 95.56 111 ILE A N 1
ATOM 842 C CA . ILE A 1 111 ? 6.475 11.216 -12.240 1.00 95.56 111 ILE A CA 1
ATOM 843 C C . ILE A 1 111 ? 5.678 12.370 -12.869 1.00 95.56 111 ILE A C 1
ATOM 845 O O . ILE A 1 111 ? 6.263 13.199 -13.564 1.00 95.56 111 ILE A O 1
ATOM 849 N N . ARG A 1 112 ? 4.373 12.486 -12.582 1.00 92.94 112 ARG A N 1
ATOM 850 C CA . ARG A 1 112 ? 3.499 13.563 -13.091 1.00 92.94 112 ARG A CA 1
ATOM 851 C C . ARG A 1 112 ? 3.989 14.960 -12.725 1.00 92.94 112 ARG A C 1
ATOM 853 O O . ARG A 1 112 ? 3.886 15.868 -13.542 1.00 92.94 112 ARG A O 1
ATOM 860 N N . VAL A 1 113 ? 4.552 15.141 -11.531 1.00 93.00 113 VAL A N 1
ATOM 861 C CA . VAL A 1 113 ? 5.102 16.440 -11.099 1.00 93.00 113 VAL A CA 1
ATOM 862 C C . VAL A 1 113 ? 6.561 16.664 -11.522 1.00 93.00 113 VAL A C 1
ATOM 864 O O . VAL A 1 113 ? 7.185 17.637 -11.100 1.00 93.00 113 VAL A O 1
ATOM 867 N N . GLY A 1 114 ? 7.114 15.785 -12.362 1.00 91.88 114 GLY A N 1
ATOM 868 C CA . GLY A 1 114 ? 8.439 15.951 -12.967 1.00 91.88 114 GLY A CA 1
ATOM 869 C C . GLY A 1 114 ? 9.544 15.206 -12.257 1.00 91.88 114 GLY A C 1
ATOM 870 O O . GLY A 1 114 ? 10.694 15.644 -12.276 1.00 91.88 114 GLY A O 1
ATOM 871 N N . ALA A 1 115 ? 9.186 14.119 -11.577 1.00 93.62 115 ALA A N 1
ATOM 872 C CA . ALA A 1 115 ? 10.105 13.224 -10.903 1.00 93.62 115 ALA A CA 1
ATOM 873 C C . ALA A 1 115 ? 11.187 13.971 -10.092 1.00 93.62 115 ALA A C 1
ATOM 875 O O . ALA A 1 115 ? 12.378 13.705 -10.278 1.00 93.62 115 ALA A O 1
ATOM 876 N N . PRO A 1 116 ? 10.832 14.935 -9.209 1.00 92.31 116 PRO A N 1
ATOM 877 C CA . PRO A 1 116 ? 11.819 15.720 -8.476 1.00 92.31 116 PRO A CA 1
ATOM 878 C C . PRO A 1 116 ? 12.794 14.802 -7.731 1.00 92.31 116 PRO A C 1
ATOM 880 O O . PRO A 1 116 ? 12.383 13.847 -7.073 1.00 92.31 116 PRO A O 1
ATOM 883 N N . ARG A 1 117 ? 14.096 15.096 -7.838 1.00 87.19 117 ARG A N 1
ATOM 884 C CA . ARG A 1 117 ? 15.184 14.295 -7.250 1.00 87.19 117 ARG A CA 1
ATOM 885 C C . ARG A 1 117 ? 16.058 15.092 -6.305 1.00 87.19 117 ARG A C 1
ATOM 887 O O . ARG A 1 117 ? 16.342 16.273 -6.533 1.00 87.19 117 ARG A O 1
ATOM 894 N N . GLY A 1 118 ? 16.590 14.390 -5.312 1.00 84.50 118 GLY A N 1
ATOM 895 C CA . GLY A 1 118 ? 17.491 14.936 -4.317 1.00 84.50 118 GLY A CA 1
ATOM 896 C C . GLY A 1 118 ? 16.744 15.728 -3.250 1.00 84.50 118 GLY A C 1
ATOM 897 O O . GLY A 1 118 ? 15.719 16.364 -3.498 1.00 84.50 118 GLY A O 1
ATOM 898 N N . LEU A 1 119 ? 17.309 15.735 -2.042 1.00 79.12 119 LEU A N 1
ATOM 899 C CA . LEU A 1 119 ? 16.665 16.288 -0.844 1.00 79.12 119 LEU A CA 1
ATOM 900 C C . LEU A 1 119 ? 16.195 17.744 -1.003 1.00 79.12 119 LEU A C 1
ATOM 902 O O . LEU A 1 119 ? 15.202 18.130 -0.395 1.00 79.12 119 LEU A O 1
ATOM 906 N N . LYS A 1 120 ? 16.888 18.546 -1.824 1.00 83.12 120 LYS A N 1
ATOM 907 C CA . LYS A 1 120 ? 16.527 19.948 -2.080 1.00 83.12 120 LYS A CA 1
ATOM 908 C C . LYS A 1 120 ? 15.249 20.084 -2.913 1.00 83.12 120 LYS A C 1
ATOM 910 O O . LYS A 1 120 ? 14.390 20.881 -2.555 1.00 83.12 120 LYS A O 1
ATOM 915 N N . ASN A 1 121 ? 15.110 19.303 -3.985 1.00 87.75 121 ASN A N 1
ATOM 916 C CA . ASN A 1 121 ? 13.984 19.435 -4.918 1.00 87.75 121 ASN A CA 1
ATOM 917 C C . ASN A 1 121 ? 12.769 18.613 -4.470 1.00 87.75 121 ASN A C 1
ATOM 919 O O . ASN A 1 121 ? 11.635 18.999 -4.731 1.00 87.75 121 ASN A O 1
ATOM 923 N N . LEU A 1 122 ? 12.991 17.525 -3.724 1.00 92.75 122 LEU A N 1
ATOM 924 C CA . LEU A 1 122 ? 11.920 16.717 -3.134 1.00 92.75 122 LEU A CA 1
ATOM 925 C C . LEU A 1 122 ? 11.138 17.443 -2.033 1.00 92.75 122 LEU A C 1
ATOM 927 O O . LEU A 1 122 ? 10.082 16.967 -1.635 1.00 92.75 122 LEU A O 1
ATOM 931 N N . GLY A 1 123 ? 11.627 18.573 -1.512 1.00 92.38 123 GLY A N 1
ATOM 932 C CA . GLY A 1 123 ? 11.045 19.217 -0.333 1.00 92.38 123 GLY A CA 1
ATOM 933 C C . GLY A 1 123 ? 9.576 19.624 -0.491 1.00 92.38 123 GLY A C 1
ATOM 934 O O . GLY A 1 123 ? 8.823 19.532 0.475 1.00 92.38 123 GLY A O 1
ATOM 935 N N . GLN A 1 124 ? 9.157 20.061 -1.683 1.00 92.94 124 GLN A N 1
ATOM 936 C CA . GLN A 1 124 ? 7.752 20.387 -1.942 1.00 92.94 124 GLN A CA 1
ATOM 937 C C . GLN A 1 124 ? 6.898 19.120 -2.019 1.00 92.94 124 GLN A C 1
ATOM 939 O O . GLN A 1 124 ? 5.965 18.987 -1.231 1.00 92.94 124 GLN A O 1
ATOM 944 N N . PHE A 1 125 ? 7.291 18.171 -2.873 1.00 95.56 125 PHE A N 1
ATOM 945 C CA . PHE A 1 125 ? 6.612 16.884 -3.031 1.00 95.56 125 PHE A CA 1
ATOM 946 C C . PHE A 1 125 ? 6.454 16.152 -1.692 1.00 95.56 125 PHE A C 1
ATOM 948 O O . PHE A 1 125 ? 5.369 15.721 -1.322 1.00 95.56 125 PHE A O 1
ATOM 955 N N . ALA A 1 126 ? 7.523 16.096 -0.896 1.00 95.81 126 ALA A N 1
ATOM 956 C CA . ALA A 1 126 ? 7.523 15.426 0.395 1.00 95.81 126 ALA A CA 1
ATOM 957 C C . ALA A 1 126 ? 6.546 16.033 1.409 1.00 95.81 126 ALA A C 1
ATOM 959 O O . ALA A 1 126 ? 5.967 15.307 2.215 1.00 95.81 126 ALA A O 1
ATOM 960 N N . ARG A 1 127 ? 6.355 17.358 1.382 1.00 93.69 127 ARG A N 1
ATOM 961 C CA . ARG A 1 127 ? 5.387 18.032 2.258 1.00 93.69 127 ARG A CA 1
ATOM 962 C C . ARG A 1 127 ? 3.951 1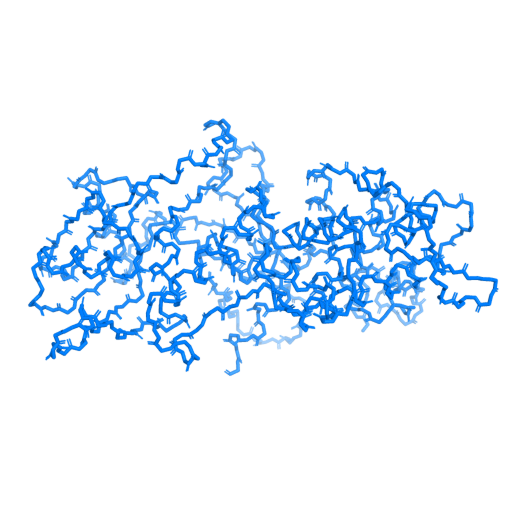7.800 1.813 1.00 93.69 127 ARG A C 1
ATOM 964 O O . ARG A 1 127 ? 3.100 17.622 2.675 1.00 93.69 127 ARG A O 1
ATOM 971 N N . GLU A 1 128 ? 3.712 17.842 0.509 1.00 94.00 128 GLU A N 1
ATOM 972 C CA . GLU A 1 128 ? 2.391 17.668 -0.093 1.00 94.00 128 GLU A CA 1
ATOM 973 C C . GLU A 1 128 ? 1.873 16.243 0.115 1.00 94.00 128 GLU A C 1
ATOM 975 O O . GLU A 1 128 ? 0.796 16.053 0.667 1.00 94.00 128 GLU A O 1
ATOM 980 N N . TRP A 1 129 ? 2.708 15.250 -0.185 1.00 95.69 129 TRP A N 1
ATOM 981 C CA . TRP A 1 129 ? 2.371 13.827 -0.086 1.00 95.69 129 TRP A CA 1
ATOM 982 C C . TRP A 1 129 ? 2.694 13.209 1.277 1.00 95.69 129 TRP A C 1
ATOM 984 O O . TRP A 1 129 ? 2.577 12.000 1.473 1.00 95.69 129 TRP A O 1
ATOM 994 N N . SER A 1 130 ? 3.146 14.026 2.233 1.00 95.00 130 SER A N 1
ATOM 995 C CA . SER A 1 130 ? 3.523 13.597 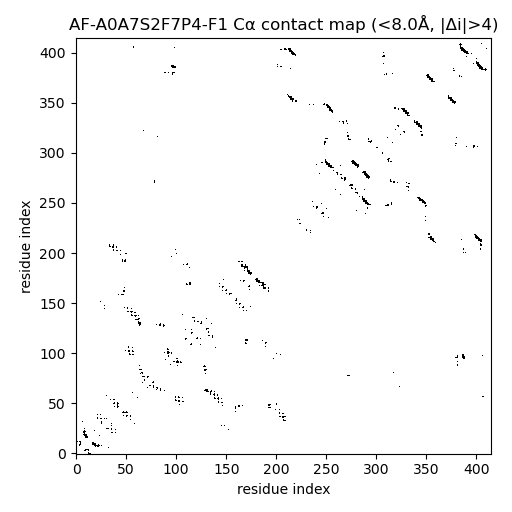3.584 1.00 95.00 130 SER A CA 1
ATOM 996 C C . SER A 1 130 ? 4.503 12.418 3.611 1.00 95.00 130 SER A C 1
ATOM 998 O O . SER A 1 130 ? 4.405 11.548 4.483 1.00 95.00 130 SER A O 1
ATOM 1000 N N . VAL A 1 131 ? 5.467 12.393 2.686 1.00 95.56 131 VAL A N 1
ATOM 1001 C CA . VAL A 1 131 ? 6.515 11.366 2.595 1.00 95.56 131 VAL A CA 1
ATOM 1002 C C . VAL A 1 131 ? 7.831 11.811 3.228 1.00 95.56 131 VAL A C 1
ATOM 1004 O O . VAL A 1 131 ? 8.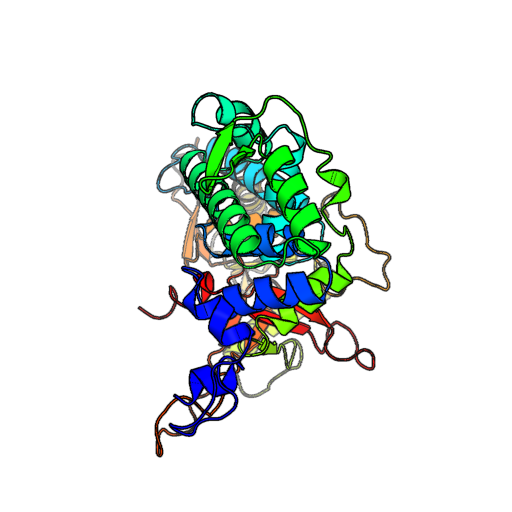162 12.991 3.309 1.00 95.56 131 VAL A O 1
ATOM 1007 N N . MET A 1 132 ? 8.612 10.845 3.698 1.00 93.88 132 MET A N 1
ATOM 1008 C CA . MET A 1 132 ? 9.957 11.040 4.227 1.00 93.88 132 MET A CA 1
ATOM 1009 C C . MET A 1 132 ? 10.950 11.149 3.059 1.00 93.88 132 MET A C 1
ATOM 1011 O O . MET A 1 132 ? 11.181 10.138 2.391 1.00 93.88 132 MET A O 1
ATOM 1015 N N . PRO A 1 133 ? 11.623 12.301 2.840 1.00 95.00 133 PRO A N 1
ATOM 1016 C CA . PRO A 1 133 ? 12.451 12.521 1.649 1.00 95.00 133 PRO A CA 1
ATOM 1017 C C . PRO A 1 133 ? 13.503 11.436 1.402 1.00 95.00 133 PRO A C 1
ATOM 1019 O O . PRO A 1 133 ? 13.680 10.993 0.276 1.00 95.00 133 PRO A O 1
ATOM 1022 N N . LYS A 1 134 ? 14.177 10.965 2.460 1.00 94.12 134 LYS A N 1
ATOM 1023 C CA . LYS A 1 134 ? 15.210 9.923 2.351 1.00 94.12 134 LYS A CA 1
ATOM 1024 C C . LYS A 1 134 ? 14.641 8.573 1.905 1.00 94.12 134 LYS A C 1
ATOM 1026 O O . LYS A 1 134 ? 15.268 7.895 1.101 1.00 94.12 134 LYS A O 1
ATOM 1031 N N . LYS A 1 135 ? 13.483 8.175 2.443 1.00 94.12 135 LYS A N 1
ATOM 1032 C CA . LYS A 1 135 ? 12.842 6.907 2.071 1.00 94.12 135 LYS A CA 1
ATOM 1033 C C . LYS A 1 135 ? 12.294 6.979 0.651 1.00 94.12 135 LYS A C 1
ATOM 1035 O O . LYS A 1 135 ? 12.499 6.062 -0.130 1.00 94.12 135 LYS A O 1
ATOM 1040 N N . PHE A 1 136 ? 11.670 8.105 0.314 1.00 96.06 136 PHE A N 1
ATOM 1041 C CA . PHE A 1 136 ? 11.143 8.329 -1.020 1.00 96.06 136 PHE A CA 1
ATOM 1042 C C . PHE A 1 136 ? 12.250 8.387 -2.086 1.00 96.06 136 PHE A C 1
ATOM 1044 O O . PHE A 1 136 ? 12.088 7.816 -3.154 1.00 96.06 136 PHE A O 1
ATOM 1051 N N . GLU A 1 137 ? 13.407 8.994 -1.794 1.00 95.38 137 GLU A N 1
ATOM 1052 C CA . GLU A 1 137 ? 14.563 8.958 -2.706 1.00 95.38 137 GLU A CA 1
ATOM 1053 C C . GLU A 1 137 ? 15.047 7.519 -2.954 1.00 95.38 137 GLU A C 1
ATOM 1055 O O . GLU A 1 137 ? 15.419 7.204 -4.079 1.00 95.38 137 GLU A O 1
ATOM 1060 N N . SER A 1 138 ? 15.005 6.639 -1.943 1.00 94.25 138 SER A N 1
ATOM 1061 C CA . SER A 1 138 ? 15.311 5.210 -2.124 1.00 94.25 138 SER A CA 1
ATOM 1062 C C . SER A 1 138 ? 14.329 4.552 -3.090 1.00 94.25 138 SER A C 1
ATOM 1064 O O . SER A 1 138 ? 14.753 3.973 -4.081 1.00 94.25 138 SER A O 1
ATOM 1066 N N . LEU A 1 139 ? 13.027 4.736 -2.861 1.00 95.56 139 LEU A N 1
ATOM 1067 C CA . LEU A 1 139 ? 11.973 4.229 -3.741 1.00 95.56 139 LEU A CA 1
ATOM 1068 C C . LEU A 1 139 ? 12.132 4.750 -5.182 1.00 95.56 139 LEU A C 1
ATOM 1070 O O . LEU A 1 139 ? 12.022 3.990 -6.140 1.00 95.56 139 LEU A O 1
ATOM 1074 N N . ALA A 1 140 ? 12.456 6.034 -5.350 1.00 96.25 140 ALA A N 1
ATOM 1075 C CA . ALA A 1 140 ? 12.728 6.636 -6.652 1.00 96.25 140 ALA A CA 1
ATOM 1076 C C . ALA A 1 140 ? 13.992 6.061 -7.323 1.00 96.25 140 ALA A C 1
ATOM 1078 O O . ALA A 1 140 ? 14.044 5.957 -8.549 1.00 96.25 140 ALA A O 1
ATOM 1079 N N . CYS A 1 141 ? 15.038 5.715 -6.563 1.00 95.62 141 CYS A N 1
ATOM 1080 C CA . CYS A 1 141 ? 16.194 4.982 -7.091 1.00 95.62 141 CYS A CA 1
ATOM 1081 C C . CYS A 1 141 ? 15.789 3.588 -7.575 1.00 95.62 141 CYS A C 1
ATOM 1083 O O . CYS A 1 141 ? 16.145 3.229 -8.696 1.00 95.62 141 CYS A O 1
ATOM 1085 N N . ASP A 1 142 ? 15.017 2.855 -6.774 1.00 95.81 142 ASP A N 1
ATOM 1086 C CA . ASP A 1 142 ? 14.575 1.497 -7.097 1.00 95.81 142 ASP A CA 1
ATOM 1087 C C . ASP A 1 142 ? 13.700 1.493 -8.360 1.00 95.81 142 ASP A C 1
ATOM 1089 O O . ASP A 1 142 ? 13.914 0.686 -9.261 1.00 95.81 142 ASP A O 1
ATOM 1093 N N . ALA A 1 143 ? 12.787 2.461 -8.503 1.00 96.81 143 ALA A N 1
ATOM 1094 C CA . ALA A 1 143 ? 11.975 2.618 -9.709 1.00 96.81 143 ALA A CA 1
ATOM 1095 C C . ALA A 1 143 ? 12.830 2.814 -10.973 1.00 96.81 143 ALA A C 1
ATOM 1097 O O . ALA A 1 143 ? 12.581 2.167 -11.992 1.00 96.81 143 ALA A O 1
ATOM 1098 N N . ILE A 1 144 ? 13.862 3.663 -10.916 1.00 96.19 144 ILE A N 1
ATOM 1099 C CA . ILE A 1 144 ? 14.769 3.890 -12.052 1.00 96.19 144 ILE A CA 1
ATOM 1100 C C . ILE A 1 144 ? 15.604 2.644 -12.351 1.00 96.19 144 ILE A C 1
ATOM 1102 O O . ILE A 1 144 ? 15.690 2.244 -13.511 1.00 96.19 144 ILE A O 1
ATOM 1106 N N . ASP A 1 145 ? 16.212 2.028 -11.335 1.00 96.00 145 ASP A N 1
ATOM 1107 C CA . ASP A 1 145 ? 17.063 0.847 -11.515 1.00 96.00 145 ASP A CA 1
ATOM 1108 C C . ASP A 1 145 ? 16.265 -0.315 -12.123 1.00 96.00 145 ASP A C 1
ATOM 1110 O O . ASP A 1 145 ? 16.689 -0.904 -13.121 1.00 96.00 145 ASP A O 1
ATOM 1114 N N . LEU A 1 146 ? 15.053 -0.571 -11.619 1.00 97.19 146 LEU A N 1
ATOM 1115 C CA . LEU A 1 146 ? 14.150 -1.576 -12.181 1.00 97.19 146 LEU A CA 1
ATOM 1116 C C . LEU A 1 146 ? 13.740 -1.251 -13.617 1.00 97.19 146 LEU A C 1
ATOM 1118 O O . LEU A 1 146 ? 13.752 -2.145 -14.463 1.00 97.19 146 LEU A O 1
ATOM 1122 N N . THR A 1 147 ? 13.434 0.012 -13.921 1.00 96.88 147 THR A N 1
ATOM 1123 C CA . THR A 1 147 ? 13.107 0.467 -15.285 1.00 96.88 147 THR A CA 1
ATOM 1124 C C . THR A 1 147 ? 14.255 0.161 -16.249 1.00 96.88 147 THR A C 1
ATOM 1126 O O . THR A 1 147 ? 14.051 -0.473 -17.287 1.00 96.88 147 THR A O 1
ATOM 1129 N N . VAL A 1 148 ? 15.483 0.538 -15.881 1.00 96.12 148 VAL A N 1
ATOM 1130 C CA . VAL A 1 148 ? 16.685 0.314 -16.695 1.00 96.12 148 VAL A CA 1
ATOM 1131 C C . VAL A 1 148 ? 16.952 -1.178 -16.882 1.00 96.12 148 VAL A C 1
ATOM 1133 O O . VAL A 1 148 ? 17.182 -1.623 -18.007 1.00 96.12 148 VAL A O 1
ATOM 1136 N N . ARG A 1 149 ? 16.894 -1.979 -15.814 1.00 96.00 149 ARG A N 1
ATOM 1137 C CA . ARG A 1 149 ? 17.128 -3.429 -15.896 1.00 96.00 149 ARG A CA 1
ATOM 1138 C C . ARG A 1 149 ? 16.072 -4.134 -16.733 1.00 96.00 149 ARG A C 1
ATOM 1140 O O . ARG A 1 149 ? 16.424 -4.925 -17.603 1.00 96.00 149 ARG A O 1
ATOM 1147 N N . MET A 1 150 ? 14.794 -3.822 -16.525 1.00 96.06 150 MET A N 1
ATOM 1148 C CA . MET A 1 150 ? 13.702 -4.401 -17.308 1.00 96.06 150 MET A CA 1
ATOM 1149 C C . MET A 1 150 ? 13.848 -4.081 -18.794 1.00 96.06 150 MET A C 1
ATOM 1151 O O . MET A 1 150 ? 13.702 -4.965 -19.634 1.00 96.06 150 MET A O 1
ATOM 1155 N N . MET A 1 151 ? 14.217 -2.847 -19.133 1.00 94.44 151 MET A N 1
ATOM 1156 C CA . MET A 1 151 ? 14.451 -2.445 -20.518 1.00 94.44 151 MET A CA 1
ATOM 1157 C C . MET A 1 151 ? 15.565 -3.256 -21.204 1.00 94.44 151 MET A C 1
ATOM 1159 O O . MET A 1 151 ? 15.443 -3.553 -22.395 1.00 94.44 151 MET A O 1
ATOM 1163 N N . LYS A 1 152 ? 16.616 -3.654 -20.468 1.00 93.06 152 LYS A N 1
ATOM 1164 C CA . LYS A 1 152 ? 17.704 -4.514 -20.981 1.00 93.06 152 LYS A CA 1
ATOM 1165 C C . LYS A 1 152 ? 17.246 -5.944 -21.274 1.00 93.06 152 LYS A C 1
ATOM 1167 O O . LYS A 1 152 ? 17.780 -6.590 -22.169 1.00 93.06 152 LYS A O 1
ATOM 1172 N N . LEU A 1 153 ? 16.243 -6.435 -20.547 1.00 94.19 153 LEU A N 1
ATOM 1173 C CA . LEU A 1 153 ? 15.707 -7.789 -20.722 1.00 94.19 153 LEU A CA 1
ATOM 1174 C C . LEU A 1 153 ? 14.726 -7.904 -21.893 1.00 94.19 153 LEU A C 1
ATOM 1176 O O . LEU A 1 153 ? 14.441 -9.009 -22.358 1.00 94.19 153 LEU A O 1
ATOM 1180 N N . LEU A 1 154 ? 14.194 -6.782 -22.378 1.00 94.12 154 LEU A N 1
ATOM 1181 C CA . LEU A 1 154 ? 13.164 -6.772 -23.408 1.00 94.12 154 LEU A CA 1
ATOM 1182 C C . LEU A 1 154 ? 13.743 -6.639 -24.817 1.00 94.12 154 LEU A C 1
ATOM 1184 O O . LEU A 1 154 ? 14.640 -5.844 -25.101 1.00 94.12 154 LEU A O 1
ATOM 1188 N N . ASN A 1 155 ? 13.142 -7.385 -25.745 1.00 91.81 155 ASN A N 1
ATOM 1189 C CA . ASN A 1 155 ? 13.434 -7.258 -27.168 1.00 91.81 155 ASN A CA 1
ATOM 1190 C C . ASN A 1 155 ? 13.151 -5.812 -27.640 1.00 91.81 155 ASN A C 1
ATOM 1192 O O . ASN A 1 155 ? 12.072 -5.297 -27.340 1.00 91.81 155 ASN A O 1
ATOM 1196 N N . PRO A 1 156 ? 14.045 -5.175 -28.425 1.00 90.88 156 PRO A N 1
ATOM 1197 C CA . PRO A 1 156 ? 13.837 -3.831 -28.972 1.00 90.88 156 PRO A CA 1
ATOM 1198 C C . PRO A 1 156 ? 12.519 -3.611 -29.722 1.00 90.88 156 PRO A C 1
ATOM 1200 O O . PRO A 1 156 ? 12.033 -2.491 -29.792 1.00 90.88 156 PRO A O 1
ATOM 1203 N N . ARG A 1 157 ? 11.931 -4.669 -30.291 1.00 92.69 157 ARG A N 1
ATOM 1204 C CA . ARG A 1 157 ? 10.655 -4.603 -31.022 1.00 92.69 157 ARG A CA 1
ATOM 1205 C C . ARG A 1 157 ? 9.425 -4.769 -30.125 1.00 92.69 157 ARG A C 1
ATOM 1207 O O . ARG A 1 157 ? 8.305 -4.736 -30.624 1.00 92.69 157 ARG A O 1
ATOM 1214 N N . ASN A 1 158 ? 9.612 -5.014 -28.829 1.00 92.94 158 ASN A N 1
ATOM 1215 C CA . ASN A 1 158 ? 8.517 -5.229 -27.894 1.00 92.94 158 ASN A CA 1
ATOM 1216 C C . ASN A 1 158 ? 7.905 -3.883 -27.479 1.00 92.94 158 ASN A C 1
ATOM 1218 O O . ASN A 1 158 ? 8.615 -2.991 -27.020 1.00 92.94 158 ASN A O 1
ATOM 1222 N N . THR A 1 159 ? 6.581 -3.756 -27.573 1.00 94.19 159 THR A N 1
ATOM 1223 C CA . THR A 1 159 ? 5.846 -2.557 -27.137 1.00 94.19 159 THR A CA 1
ATOM 1224 C C . THR A 1 159 ? 6.064 -2.241 -25.659 1.00 94.19 159 THR A C 1
ATOM 1226 O O . THR A 1 159 ? 6.086 -1.073 -25.289 1.00 94.19 159 THR A O 1
ATOM 1229 N N . ALA A 1 160 ? 6.288 -3.260 -24.822 1.00 95.06 160 ALA A N 1
ATOM 1230 C CA . ALA A 1 160 ? 6.625 -3.073 -23.416 1.00 95.06 160 ALA A CA 1
ATOM 1231 C C . ALA A 1 160 ? 7.931 -2.285 -23.240 1.00 95.06 160 ALA A C 1
ATOM 1233 O O . ALA A 1 160 ? 8.029 -1.475 -22.327 1.00 95.06 160 ALA A O 1
ATOM 1234 N N . LYS A 1 161 ? 8.916 -2.472 -24.131 1.00 95.50 161 LYS A N 1
ATOM 1235 C CA . LYS A 1 161 ? 10.170 -1.716 -24.073 1.00 95.50 161 LYS A CA 1
ATOM 1236 C C . LYS A 1 161 ? 9.929 -0.232 -24.339 1.00 95.50 161 LYS A C 1
ATOM 1238 O O . LYS A 1 161 ? 10.393 0.590 -23.563 1.00 95.50 161 LYS A O 1
ATOM 1243 N N . ALA A 1 162 ? 9.142 0.090 -25.367 1.00 93.75 162 ALA A N 1
ATOM 1244 C CA . ALA A 1 162 ? 8.788 1.472 -25.691 1.00 93.75 162 ALA A CA 1
ATOM 1245 C C . ALA A 1 162 ? 8.037 2.167 -24.538 1.00 93.75 162 ALA A C 1
ATOM 1247 O O . ALA A 1 162 ? 8.318 3.320 -24.231 1.00 93.75 162 ALA A O 1
ATOM 1248 N N . GLN A 1 163 ? 7.132 1.455 -23.853 1.00 95.25 163 GLN A N 1
ATOM 1249 C CA . GLN A 1 163 ? 6.452 1.980 -22.659 1.00 95.25 163 GLN A CA 1
ATOM 1250 C C . GLN A 1 163 ? 7.444 2.289 -21.527 1.00 95.25 163 GLN A C 1
ATOM 1252 O O . GLN A 1 163 ? 7.367 3.348 -20.912 1.00 95.25 163 GLN A O 1
ATOM 1257 N N . ILE A 1 164 ? 8.397 1.388 -21.271 1.00 95.88 164 ILE A N 1
ATOM 1258 C CA . ILE A 1 164 ? 9.424 1.562 -20.233 1.00 95.88 164 ILE A CA 1
ATOM 1259 C C . ILE A 1 164 ? 10.392 2.701 -20.589 1.00 95.88 164 ILE A C 1
ATOM 1261 O O . ILE A 1 164 ? 10.777 3.468 -19.710 1.00 95.88 164 ILE A O 1
ATOM 1265 N N . GLU A 1 165 ? 10.751 2.860 -21.864 1.00 94.62 165 GLU A N 1
ATOM 1266 C CA . GLU A 1 165 ? 11.536 4.002 -22.355 1.00 94.62 165 GLU A CA 1
ATOM 1267 C C . GLU A 1 165 ? 10.796 5.329 -22.127 1.00 94.62 165 GLU A C 1
ATOM 1269 O O . GLU A 1 165 ? 11.396 6.303 -21.673 1.00 94.62 165 GLU A O 1
ATOM 1274 N N . GLU A 1 166 ? 9.483 5.365 -22.371 1.00 94.00 166 GLU A N 1
ATOM 1275 C CA . GLU A 1 166 ? 8.652 6.547 -22.118 1.00 94.00 166 GLU A CA 1
ATOM 1276 C C . GLU A 1 166 ? 8.488 6.829 -20.611 1.00 94.00 166 GLU A C 1
ATOM 1278 O O . GLU A 1 166 ? 8.549 7.990 -20.200 1.00 94.00 166 GLU A O 1
ATOM 1283 N N . MET A 1 167 ? 8.383 5.794 -19.765 1.00 95.31 167 MET A N 1
ATOM 1284 C CA . MET A 1 167 ? 8.419 5.936 -18.301 1.00 95.31 167 MET A CA 1
ATOM 1285 C C . MET A 1 167 ? 9.761 6.504 -17.823 1.00 95.31 167 MET A C 1
ATOM 1287 O O . MET A 1 167 ? 9.786 7.422 -17.002 1.00 95.31 167 MET A O 1
ATOM 1291 N N . LEU A 1 168 ? 10.878 6.002 -18.358 1.00 95.06 168 LEU A N 1
ATOM 1292 C CA . LEU A 1 168 ? 12.216 6.489 -18.027 1.00 95.06 168 LEU A CA 1
ATOM 1293 C C . LEU A 1 168 ? 12.395 7.960 -18.428 1.00 95.06 168 LEU A C 1
ATOM 1295 O O . LEU A 1 168 ? 12.913 8.752 -17.640 1.00 95.06 168 LEU A O 1
ATOM 1299 N N . ALA A 1 169 ? 11.890 8.340 -19.605 1.00 93.38 169 ALA A N 1
ATOM 1300 C CA . ALA A 1 169 ? 11.862 9.728 -20.056 1.00 93.38 169 ALA A CA 1
ATOM 1301 C C . ALA A 1 169 ? 10.982 10.610 -19.155 1.00 93.38 169 ALA A C 1
ATOM 1303 O O . ALA A 1 169 ? 11.356 11.743 -18.854 1.00 93.38 169 ALA A O 1
ATOM 1304 N N . GLY A 1 170 ? 9.850 10.089 -18.667 1.00 93.12 170 GLY A N 1
ATOM 1305 C CA . GLY A 1 170 ? 9.030 10.741 -17.639 1.00 93.12 170 GLY A CA 1
ATOM 1306 C C . GLY A 1 170 ? 9.789 10.986 -16.330 1.00 93.12 170 GLY A C 1
ATOM 1307 O O . GLY A 1 170 ? 9.547 11.978 -15.652 1.00 93.12 170 GLY A O 1
ATOM 1308 N N . MET A 1 171 ? 10.770 10.138 -16.010 1.00 94.50 171 MET A N 1
ATOM 1309 C CA . MET A 1 171 ? 11.686 10.322 -14.879 1.00 94.50 171 MET A CA 1
ATOM 1310 C C . MET A 1 171 ? 12.913 11.189 -15.207 1.00 94.50 171 MET A C 1
ATOM 1312 O O . MET A 1 171 ? 13.849 11.232 -14.413 1.00 94.50 171 MET A O 1
ATOM 1316 N N . HIS A 1 172 ? 12.936 11.884 -16.350 1.00 92.19 172 HIS A N 1
ATOM 1317 C CA . HIS A 1 172 ? 14.071 12.688 -16.829 1.00 92.19 172 HIS A CA 1
ATOM 1318 C C . HIS A 1 172 ? 15.344 11.904 -17.139 1.00 92.19 172 HIS A C 1
ATOM 1320 O O . HIS A 1 172 ? 16.458 12.443 -17.086 1.00 92.19 172 HIS A O 1
ATOM 1326 N N . HIS A 1 173 ? 15.184 10.641 -17.518 1.00 92.62 173 HIS A N 1
ATOM 1327 C CA . HIS A 1 173 ? 16.289 9.767 -17.848 1.00 92.62 173 HIS A CA 1
ATOM 1328 C C . HIS A 1 173 ? 16.162 9.157 -19.244 1.00 92.62 173 HIS A C 1
ATOM 1330 O O . HIS A 1 173 ? 15.077 8.983 -19.790 1.00 92.62 173 HIS A O 1
ATOM 1336 N N . SER A 1 174 ? 17.301 8.813 -19.828 1.00 92.62 174 SER A N 1
ATOM 1337 C CA . SER A 1 174 ? 17.388 7.931 -20.988 1.00 92.62 174 SER A CA 1
ATOM 1338 C C . SER A 1 174 ? 18.579 7.002 -20.817 1.00 92.62 174 SER A C 1
ATOM 1340 O O . SER A 1 174 ? 19.416 7.213 -19.942 1.00 92.62 174 SER A O 1
ATOM 1342 N N . VAL A 1 175 ? 18.678 5.989 -21.667 1.00 91.31 175 VAL A N 1
ATOM 1343 C CA . VAL A 1 175 ? 19.840 5.104 -21.701 1.00 91.31 175 VAL A CA 1
ATOM 1344 C C . VAL A 1 175 ? 20.531 5.243 -23.044 1.00 91.31 175 VAL A C 1
ATOM 1346 O O . VAL A 1 175 ? 19.874 5.291 -24.085 1.00 91.31 175 VAL A O 1
ATOM 1349 N N . ASP A 1 176 ? 21.850 5.382 -23.012 1.00 89.44 176 ASP A N 1
ATOM 1350 C CA . ASP A 1 176 ? 22.651 5.500 -24.221 1.00 89.44 176 ASP A CA 1
ATOM 1351 C C . ASP A 1 176 ? 22.997 4.125 -24.825 1.00 89.44 176 ASP A C 1
ATOM 1353 O O . ASP A 1 176 ? 22.558 3.069 -24.368 1.00 89.44 176 ASP A O 1
ATOM 1357 N N . LYS A 1 177 ? 23.808 4.125 -25.885 1.00 86.56 177 LYS A N 1
ATOM 1358 C CA . LYS A 1 177 ? 24.260 2.894 -26.554 1.00 86.56 177 LYS A CA 1
ATOM 1359 C C . LYS A 1 177 ? 25.182 2.012 -25.694 1.00 86.56 177 LYS A C 1
ATOM 1361 O O . LYS A 1 177 ? 25.388 0.856 -26.050 1.00 86.56 177 LYS A O 1
ATOM 1366 N N . HIS A 1 178 ? 25.771 2.563 -24.634 1.00 85.62 178 HIS A N 1
ATOM 1367 C CA . HIS A 1 178 ? 26.623 1.868 -23.667 1.00 85.62 178 HIS A CA 1
ATOM 1368 C C . HIS A 1 178 ? 25.848 1.403 -22.436 1.00 85.62 178 HIS A C 1
ATOM 1370 O O . HIS A 1 178 ? 26.425 0.820 -21.525 1.00 85.62 178 HIS A O 1
ATOM 1376 N N . GLU A 1 179 ? 24.531 1.594 -22.454 1.00 82.00 179 GLU A N 1
ATOM 1377 C CA . GLU A 1 179 ? 23.639 1.313 -21.347 1.00 82.00 179 GLU A CA 1
ATOM 1378 C C . GLU A 1 179 ? 23.832 2.224 -20.125 1.00 82.00 179 GLU A C 1
ATOM 1380 O O . GLU A 1 179 ? 23.379 1.884 -19.025 1.00 82.00 179 GLU A O 1
ATOM 1385 N N . ASP A 1 180 ? 24.455 3.386 -20.328 1.00 86.81 180 ASP A N 1
ATOM 1386 C CA . ASP A 1 180 ? 24.660 4.396 -19.301 1.00 86.81 180 ASP A CA 1
ATOM 1387 C C . ASP A 1 180 ? 23.426 5.292 -19.166 1.00 86.81 180 ASP A C 1
ATOM 1389 O O . ASP A 1 180 ? 22.785 5.689 -20.146 1.00 86.81 180 ASP A O 1
ATOM 1393 N N . LEU A 1 181 ? 23.092 5.627 -17.918 1.00 91.94 181 LEU A N 1
ATOM 1394 C CA . LEU A 1 181 ? 21.958 6.481 -17.592 1.00 91.94 181 LEU A CA 1
ATOM 1395 C C . LEU A 1 181 ? 22.301 7.949 -17.874 1.00 91.94 181 LEU A C 1
ATOM 1397 O O . LEU A 1 181 ? 23.114 8.562 -17.181 1.00 91.94 181 LEU A O 1
ATOM 1401 N N . LEU A 1 182 ? 21.628 8.542 -18.854 1.00 90.69 182 LEU A N 1
ATOM 1402 C CA . LEU A 1 182 ? 21.736 9.956 -19.191 1.00 90.69 182 LEU A CA 1
ATOM 1403 C C . LEU A 1 182 ? 20.567 10.742 -18.599 1.00 90.69 182 LEU A C 1
ATOM 1405 O O . LEU A 1 182 ? 19.467 10.220 -18.428 1.00 90.69 182 LEU A O 1
ATOM 1409 N N . ARG A 1 183 ? 20.798 12.022 -18.292 1.00 88.62 183 ARG A N 1
ATOM 1410 C CA . ARG A 1 183 ? 19.717 12.965 -17.976 1.00 88.62 183 ARG A CA 1
ATOM 1411 C C . ARG A 1 183 ? 19.202 13.603 -19.256 1.00 88.62 183 ARG A C 1
ATOM 1413 O O . ARG A 1 183 ? 20.001 14.089 -20.055 1.00 88.62 183 ARG A O 1
ATOM 1420 N N . VAL A 1 184 ? 17.884 13.667 -19.403 1.00 87.56 184 VAL A N 1
ATOM 1421 C CA . VAL A 1 184 ? 17.227 14.307 -20.549 1.00 87.56 184 VAL A CA 1
ATOM 1422 C C . VAL A 1 184 ? 16.338 15.461 -20.107 1.00 87.56 184 VAL A C 1
ATOM 1424 O O . VAL A 1 184 ? 15.707 15.429 -19.051 1.00 87.56 184 VAL A O 1
ATOM 1427 N N . SER A 1 185 ? 16.298 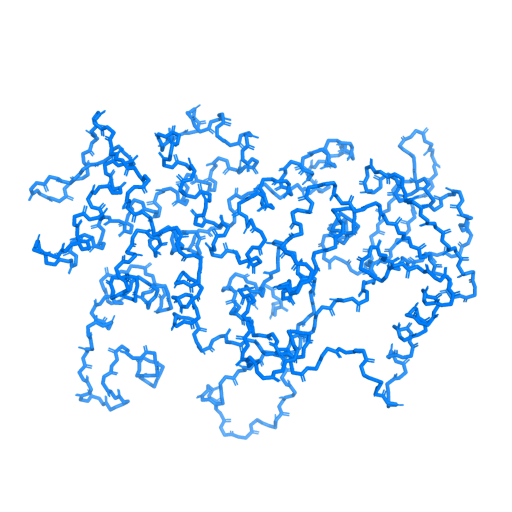16.509 -20.928 1.00 76.19 185 SER A N 1
ATOM 1428 C CA . SER A 1 185 ? 15.445 17.683 -20.711 1.00 76.19 185 SER A CA 1
ATOM 1429 C C . SER A 1 185 ? 14.012 17.480 -21.207 1.00 76.19 185 SER A C 1
ATOM 1431 O O . SER A 1 185 ? 13.117 18.219 -20.803 1.00 76.19 185 SER A O 1
ATOM 1433 N N . SER A 1 186 ? 13.784 16.496 -22.081 1.00 74.75 186 SER A N 1
ATOM 1434 C CA . SER A 1 186 ? 12.465 16.195 -22.630 1.00 74.75 186 SER A CA 1
ATOM 1435 C C . SER A 1 186 ? 11.597 15.480 -21.603 1.00 74.75 186 SER A C 1
ATOM 1437 O O . SER A 1 186 ? 11.978 14.427 -21.097 1.00 74.75 186 SER A O 1
ATOM 1439 N N . TRP A 1 187 ? 10.410 16.026 -21.363 1.00 74.50 187 TRP A N 1
ATOM 1440 C CA . TRP A 1 187 ? 9.355 15.359 -20.611 1.00 74.50 187 TRP A CA 1
ATOM 1441 C C . TRP A 1 187 ? 8.690 14.277 -21.467 1.00 74.50 187 TRP A C 1
ATOM 1443 O O . TRP A 1 187 ? 8.184 14.568 -22.556 1.00 74.50 187 TRP A O 1
ATOM 1453 N N . GLY A 1 188 ? 8.672 13.039 -20.966 1.00 73.94 188 GLY A N 1
ATOM 1454 C CA . GLY A 1 188 ? 7.743 12.013 -21.447 1.00 73.94 188 GLY A CA 1
ATOM 1455 C C . GLY A 1 188 ? 6.287 12.385 -21.130 1.00 73.94 188 GLY A C 1
ATOM 1456 O O . GLY A 1 188 ? 6.032 13.340 -20.398 1.00 73.94 188 GLY A O 1
ATOM 1457 N N . ARG A 1 189 ? 5.320 11.639 -21.679 1.00 81.38 189 ARG A N 1
ATOM 1458 C CA . ARG A 1 189 ? 3.896 11.762 -21.314 1.00 81.38 189 ARG A CA 1
ATOM 1459 C C . ARG A 1 189 ? 3.524 10.618 -20.371 1.00 81.38 189 ARG A C 1
ATOM 1461 O O . ARG A 1 189 ? 3.041 9.585 -20.842 1.00 81.38 189 ARG A O 1
ATOM 1468 N N . PRO A 1 190 ? 3.780 10.746 -19.058 1.00 75.50 190 PRO A N 1
ATOM 1469 C CA . PRO A 1 190 ? 3.600 9.641 -18.126 1.00 75.50 190 PRO A CA 1
ATOM 1470 C C . PRO A 1 190 ? 2.157 9.137 -18.075 1.00 75.50 190 PRO A C 1
ATOM 1472 O O . PRO A 1 190 ? 1.924 7.971 -17.788 1.00 75.50 190 PRO A O 1
ATOM 1475 N N . GLU A 1 191 ? 1.169 9.953 -18.440 1.00 81.69 191 GLU A N 1
ATOM 1476 C CA . GLU A 1 191 ? -0.237 9.543 -18.467 1.00 81.69 191 GLU A CA 1
ATOM 1477 C C . GLU A 1 191 ? -0.526 8.444 -19.499 1.00 81.69 191 GLU A C 1
ATOM 1479 O O . GLU A 1 191 ? -1.571 7.805 -19.431 1.00 81.69 191 GLU A O 1
ATOM 1484 N N . ARG A 1 192 ? 0.373 8.223 -20.466 1.00 87.44 192 ARG A N 1
ATOM 1485 C CA . ARG A 1 192 ? 0.193 7.234 -21.539 1.00 87.44 192 ARG A CA 1
ATOM 1486 C C . ARG A 1 192 ? 0.763 5.860 -21.219 1.00 87.44 192 ARG A C 1
ATOM 1488 O O . ARG A 1 192 ? 0.392 4.894 -21.886 1.00 87.44 192 ARG A O 1
ATOM 1495 N N . VAL A 1 193 ? 1.673 5.772 -20.249 1.00 92.69 193 VAL A N 1
ATOM 1496 C CA . VAL A 1 193 ? 2.401 4.525 -19.965 1.00 92.69 193 VAL A CA 1
ATOM 1497 C C . VAL A 1 193 ? 1.734 3.673 -18.890 1.00 92.69 193 VAL A C 1
ATOM 1499 O O . VAL A 1 193 ? 1.961 2.464 -18.860 1.00 92.69 193 VAL A O 1
ATOM 1502 N N . PHE A 1 194 ? 0.897 4.282 -18.047 1.00 95.75 194 PHE A N 1
ATOM 1503 C CA . PHE A 1 194 ? 0.141 3.599 -16.998 1.00 95.75 194 PHE A CA 1
ATOM 1504 C C . PHE A 1 194 ? -1.254 3.224 -17.491 1.00 95.75 194 PHE A C 1
ATOM 1506 O O . PHE A 1 194 ? -1.916 3.997 -18.183 1.00 95.75 194 PHE A O 1
ATOM 1513 N N . SER A 1 195 ? -1.705 2.022 -17.138 1.00 90.31 195 SER A N 1
ATOM 1514 C CA . SER A 1 195 ? -2.947 1.453 -17.669 1.00 90.31 195 SER A CA 1
ATOM 1515 C C . SER A 1 195 ? -4.217 2.133 -17.151 1.00 90.31 195 SER A C 1
ATOM 1517 O O . SER A 1 195 ? -5.229 2.119 -17.847 1.00 90.31 195 SER A O 1
ATOM 1519 N N . GLY A 1 196 ? -4.184 2.691 -15.934 1.00 86.50 196 GLY A N 1
ATOM 1520 C CA . GLY A 1 196 ? -5.361 3.239 -15.242 1.00 86.50 196 GLY A CA 1
ATOM 1521 C C . GLY A 1 196 ? -6.445 2.204 -14.893 1.00 86.50 196 GLY A C 1
ATOM 1522 O O . GLY A 1 196 ? -7.423 2.547 -14.238 1.00 86.50 196 GLY A O 1
ATOM 1523 N N . ASP A 1 197 ? -6.274 0.946 -15.304 1.00 91.19 197 ASP A N 1
ATOM 1524 C CA . ASP A 1 197 ? -7.234 -0.142 -15.146 1.00 91.19 197 ASP A CA 1
ATOM 1525 C C . ASP A 1 197 ? -7.000 -0.855 -13.810 1.00 91.19 197 ASP A C 1
ATOM 1527 O O . ASP A 1 197 ? -6.148 -1.738 -13.677 1.00 91.19 197 ASP A O 1
ATOM 1531 N N . THR A 1 198 ? -7.752 -0.443 -12.791 1.00 87.50 198 THR A N 1
ATOM 1532 C CA . THR A 1 198 ? -7.605 -0.968 -11.433 1.00 87.50 198 THR A CA 1
ATOM 1533 C C . THR A 1 198 ? -7.838 -2.480 -11.360 1.00 87.50 198 THR A C 1
ATOM 1535 O O . THR A 1 198 ? -7.091 -3.161 -10.662 1.00 87.50 198 THR A O 1
ATOM 1538 N N . GLU A 1 199 ? -8.813 -3.042 -12.078 1.00 84.62 199 GLU A N 1
ATOM 1539 C CA . GLU A 1 199 ? -9.111 -4.486 -12.049 1.00 84.62 199 GLU A CA 1
ATOM 1540 C C . GLU A 1 199 ? -7.967 -5.318 -12.629 1.00 84.62 199 GLU A C 1
ATOM 1542 O O . GLU A 1 199 ? -7.577 -6.361 -12.086 1.00 84.62 199 GLU A O 1
ATOM 1547 N N . LYS A 1 200 ? -7.357 -4.816 -13.699 1.00 89.19 200 LYS A N 1
ATOM 1548 C CA . LYS A 1 200 ? -6.174 -5.424 -14.295 1.00 89.19 200 LYS A CA 1
ATOM 1549 C C . LYS A 1 200 ? -4.974 -5.391 -13.355 1.00 89.19 200 LYS A C 1
ATOM 1551 O O . LYS A 1 200 ? -4.287 -6.406 -13.217 1.00 89.19 200 LYS A O 1
ATOM 1556 N N . LEU A 1 201 ? -4.715 -4.263 -12.689 1.00 90.12 201 LEU A N 1
ATOM 1557 C CA . LEU A 1 201 ? -3.611 -4.161 -11.727 1.00 90.12 201 LEU A CA 1
ATOM 1558 C C . LEU A 1 201 ? -3.832 -5.058 -10.503 1.00 90.12 201 LEU A C 1
ATOM 1560 O O . LEU A 1 201 ? -2.896 -5.687 -10.013 1.00 90.12 201 LEU A O 1
ATOM 1564 N N . ARG A 1 202 ? -5.082 -5.194 -10.058 1.00 85.31 202 ARG A N 1
ATOM 1565 C CA . ARG A 1 202 ? -5.488 -6.130 -9.002 1.00 85.31 202 ARG A CA 1
ATOM 1566 C C . ARG A 1 202 ? -5.223 -7.583 -9.384 1.00 85.31 202 ARG A C 1
ATOM 1568 O O . ARG A 1 202 ? -4.584 -8.316 -8.629 1.00 85.31 202 ARG A O 1
ATOM 1575 N N . SER A 1 203 ? -5.645 -7.975 -10.584 1.00 85.81 203 SER A N 1
ATOM 1576 C CA . SER A 1 203 ? -5.396 -9.312 -11.135 1.00 85.81 203 SER A CA 1
ATOM 1577 C C . SER A 1 203 ? -3.900 -9.611 -11.218 1.00 85.81 203 SER A C 1
ATOM 1579 O O . SER A 1 203 ? -3.452 -10.705 -10.882 1.00 85.81 203 SER A O 1
ATOM 1581 N N . LEU A 1 204 ? -3.109 -8.611 -11.612 1.00 90.25 204 LEU A N 1
ATOM 1582 C CA . LEU A 1 204 ? -1.660 -8.706 -11.689 1.00 90.25 204 LEU A CA 1
ATOM 1583 C C . LEU A 1 204 ? -1.014 -8.968 -10.312 1.00 90.25 204 LEU A C 1
ATOM 1585 O O . LEU A 1 204 ? -0.177 -9.865 -10.195 1.00 90.25 204 LEU A O 1
ATOM 1589 N N . VAL A 1 205 ? -1.420 -8.241 -9.265 1.00 88.81 205 VAL A N 1
ATOM 1590 C CA . VAL A 1 205 ? -0.950 -8.484 -7.887 1.00 88.81 205 VAL A CA 1
ATOM 1591 C C . VAL A 1 205 ? -1.362 -9.880 -7.414 1.00 88.81 205 VAL A C 1
ATOM 1593 O O . VAL A 1 205 ? -0.516 -10.636 -6.939 1.00 88.81 205 VAL A O 1
ATOM 1596 N N . ALA A 1 206 ? -2.625 -10.270 -7.606 1.00 84.25 206 ALA A N 1
ATOM 1597 C CA . ALA A 1 206 ? -3.112 -11.591 -7.207 1.00 84.25 206 ALA A CA 1
ATOM 1598 C C . ALA A 1 206 ? -2.329 -12.732 -7.884 1.00 84.25 206 ALA A C 1
ATOM 1600 O O . ALA A 1 206 ? -1.954 -13.706 -7.233 1.00 84.25 206 ALA A O 1
ATOM 1601 N N . LEU A 1 207 ? -2.007 -12.591 -9.174 1.00 86.38 207 LEU A N 1
ATOM 1602 C CA . LEU A 1 207 ? -1.196 -13.562 -9.912 1.00 86.38 207 LEU A CA 1
ATOM 1603 C C . LEU A 1 207 ? 0.260 -13.603 -9.449 1.00 86.38 207 LEU A C 1
ATOM 1605 O O . LEU A 1 207 ? 0.868 -14.672 -9.462 1.00 86.38 207 LEU A O 1
ATOM 1609 N N . ALA A 1 208 ? 0.843 -12.470 -9.063 1.00 89.94 208 ALA A N 1
ATOM 1610 C CA . ALA A 1 208 ? 2.226 -12.412 -8.600 1.00 89.94 208 ALA A CA 1
ATOM 1611 C C . ALA A 1 208 ? 2.407 -13.008 -7.193 1.00 89.94 208 ALA A C 1
ATOM 1613 O O . ALA A 1 208 ? 3.426 -13.648 -6.927 1.00 89.94 208 ALA A O 1
ATOM 1614 N N . PHE A 1 209 ? 1.395 -12.850 -6.335 1.00 86.69 209 PHE A N 1
ATOM 1615 C CA . PHE A 1 209 ? 1.400 -13.237 -4.919 1.00 86.69 209 PHE A CA 1
ATOM 1616 C C . PHE A 1 209 ? 0.398 -14.360 -4.603 1.00 86.69 209 PHE A C 1
ATOM 1618 O O . PHE A 1 209 ? -0.086 -14.480 -3.477 1.00 86.69 209 PHE A O 1
ATOM 1625 N N . SER A 1 210 ? 0.077 -15.201 -5.589 1.00 83.19 210 SER A N 1
ATOM 1626 C CA . SER A 1 210 ? -0.945 -16.254 -5.471 1.00 83.19 210 SER A CA 1
ATOM 1627 C C . SER A 1 210 ? -0.639 -17.308 -4.396 1.00 83.19 210 SER A C 1
ATOM 1629 O O . SER A 1 210 ? -1.527 -18.035 -3.967 1.00 83.19 210 SER A O 1
ATOM 1631 N N . ASP A 1 211 ? 0.620 -17.421 -3.974 1.00 74.56 211 ASP A N 1
ATOM 1632 C CA . ASP A 1 211 ? 1.095 -18.310 -2.909 1.00 74.56 211 ASP A CA 1
ATOM 1633 C C . ASP A 1 211 ? 1.031 -17.670 -1.507 1.00 74.56 211 ASP A C 1
ATOM 1635 O O . ASP A 1 211 ? 1.321 -18.334 -0.514 1.00 74.56 211 ASP A O 1
ATOM 1639 N N . GLN A 1 212 ? 0.645 -16.392 -1.413 1.00 74.88 212 GLN A N 1
ATOM 1640 C CA . GLN A 1 212 ? 0.504 -15.620 -0.170 1.00 74.88 212 GLN A CA 1
ATOM 1641 C C . GLN A 1 212 ? -0.924 -15.092 0.011 1.00 74.88 212 GLN A C 1
ATOM 1643 O O . GLN A 1 212 ? -1.139 -13.958 0.447 1.00 74.88 212 GLN A O 1
ATOM 1648 N N . MET A 1 213 ? -1.911 -15.922 -0.328 1.00 69.38 213 MET A N 1
ATOM 1649 C CA . MET A 1 213 ? -3.318 -15.587 -0.146 1.00 69.38 213 MET A CA 1
ATOM 1650 C C . MET A 1 213 ? -3.776 -15.879 1.283 1.00 69.38 213 MET A C 1
ATOM 1652 O O . MET A 1 213 ? -3.704 -16.997 1.789 1.00 69.38 213 MET A O 1
ATOM 1656 N N . LEU A 1 214 ? -4.294 -14.849 1.926 1.00 65.69 214 LEU A N 1
ATOM 1657 C CA . LEU A 1 214 ? -5.064 -14.913 3.150 1.00 65.69 214 LEU A CA 1
ATOM 1658 C C . LEU A 1 214 ? -6.531 -15.027 2.759 1.00 65.69 214 LEU A C 1
ATOM 1660 O O . LEU A 1 214 ? -7.006 -14.246 1.940 1.00 65.69 214 LEU A O 1
ATOM 1664 N N . LEU A 1 215 ? -7.260 -15.967 3.348 1.00 63.16 215 LEU A N 1
ATOM 1665 C CA . LEU A 1 215 ? -8.703 -16.053 3.148 1.00 63.16 215 LEU A CA 1
ATOM 1666 C C . LEU A 1 215 ? -9.412 -15.651 4.432 1.00 63.16 215 LEU A C 1
ATOM 1668 O O . LEU A 1 215 ? -9.140 -16.180 5.517 1.00 63.16 215 LEU A O 1
ATOM 1672 N N . HIS A 1 216 ? -10.350 -14.724 4.303 1.00 62.03 216 HIS A N 1
ATOM 1673 C CA . HIS A 1 216 ? -11.304 -14.444 5.353 1.00 62.03 216 HIS A CA 1
ATOM 1674 C C . HIS A 1 216 ? -12.449 -15.457 5.275 1.00 62.03 216 HIS A C 1
ATOM 1676 O O . HIS A 1 216 ? -13.504 -15.177 4.731 1.00 62.03 216 HIS A O 1
ATOM 1682 N N . LEU A 1 217 ? -12.227 -16.663 5.806 1.00 52.03 217 LEU A N 1
ATOM 1683 C CA . LEU A 1 217 ? -13.185 -17.777 5.697 1.00 52.03 217 LEU A CA 1
ATOM 1684 C C . LEU A 1 217 ? -14.407 -17.657 6.621 1.00 52.03 217 LEU A C 1
ATOM 1686 O O . LEU A 1 217 ? -15.268 -18.530 6.611 1.00 52.03 217 LEU A O 1
ATOM 1690 N N . ASN A 1 218 ? -14.442 -16.655 7.500 1.00 52.38 218 ASN A N 1
ATOM 1691 C CA . ASN A 1 218 ? -15.556 -16.423 8.412 1.00 52.38 218 ASN A CA 1
ATOM 1692 C C . ASN A 1 218 ? -15.429 -15.031 9.029 1.00 52.38 218 ASN A C 1
ATOM 1694 O O . ASN A 1 218 ? -14.607 -14.843 9.944 1.00 52.38 218 ASN A O 1
ATOM 1698 N N . PRO A 1 219 ? -16.256 -14.063 8.626 1.00 50.53 219 PRO A N 1
ATOM 1699 C CA . PRO A 1 219 ? -16.347 -12.838 9.377 1.00 50.53 219 PRO A CA 1
ATOM 1700 C C . PRO A 1 219 ? -16.960 -13.179 10.740 1.00 50.53 219 PRO A C 1
ATOM 1702 O O . PRO A 1 219 ? -18.015 -13.795 10.879 1.00 50.53 219 PRO A O 1
ATOM 1705 N N . LYS A 1 220 ? -16.195 -12.906 11.802 1.00 48.31 220 LYS A N 1
ATOM 1706 C CA . LYS A 1 220 ? -16.390 -13.465 13.154 1.00 48.31 220 LYS A CA 1
ATOM 1707 C C . LYS A 1 220 ? -17.632 -12.950 13.895 1.00 48.31 220 LYS A C 1
ATOM 1709 O O . LYS A 1 220 ? -17.686 -13.070 15.117 1.00 48.31 220 LYS A O 1
ATOM 1714 N N . TRP A 1 221 ? -18.640 -12.440 13.194 1.00 46.84 221 TRP A N 1
ATOM 1715 C CA . TRP A 1 221 ? -19.945 -12.118 13.765 1.00 46.84 221 TRP A CA 1
ATOM 1716 C C . TRP A 1 221 ? -20.828 -13.359 13.981 1.00 46.84 221 TRP A C 1
ATOM 1718 O O . TRP A 1 221 ? -21.771 -13.283 14.765 1.00 46.84 221 TRP A O 1
ATOM 1728 N N . ALA A 1 222 ? -20.503 -14.522 13.399 1.00 41.44 222 ALA A N 1
ATOM 1729 C CA . ALA A 1 222 ? -21.213 -15.770 13.694 1.00 41.44 222 ALA A CA 1
ATOM 1730 C C . ALA A 1 222 ? -20.804 -16.332 15.076 1.00 41.44 222 ALA A C 1
ATOM 1732 O O . ALA A 1 222 ? -19.614 -16.598 15.276 1.00 41.44 222 ALA A O 1
ATOM 1733 N N . PRO A 1 223 ? -21.723 -16.533 16.043 1.00 41.97 223 PRO A N 1
ATOM 1734 C CA . PRO A 1 223 ? -21.403 -16.950 17.411 1.00 41.97 223 PRO A CA 1
ATOM 1735 C C . PRO A 1 223 ? -20.699 -18.311 17.450 1.00 41.97 223 PRO A C 1
ATOM 1737 O O . PRO A 1 223 ? -21.085 -19.258 16.776 1.00 41.97 223 PRO A O 1
ATOM 1740 N N . ASN A 1 224 ? -19.634 -18.422 18.253 1.00 45.22 224 ASN A N 1
ATOM 1741 C CA . ASN A 1 224 ? -19.024 -19.717 18.577 1.00 45.22 224 ASN A CA 1
ATOM 1742 C C . ASN A 1 224 ? -19.222 -19.931 20.082 1.00 45.22 224 ASN A C 1
ATOM 1744 O O . ASN A 1 224 ? -18.529 -19.279 20.870 1.00 45.22 224 ASN A O 1
ATOM 1748 N N . PRO A 1 225 ? -20.145 -20.816 20.491 1.00 51.47 225 PRO A N 1
ATOM 1749 C CA . PRO A 1 225 ? -20.612 -20.920 21.874 1.00 51.47 225 PRO A CA 1
ATOM 1750 C C . PRO A 1 225 ? -19.539 -21.379 22.879 1.00 51.47 225 PRO A C 1
ATOM 1752 O O . PRO A 1 225 ? -19.775 -21.369 24.083 1.00 51.47 225 PRO A O 1
ATOM 1755 N N . SER A 1 226 ? -18.345 -21.766 22.419 1.00 55.09 226 SER A N 1
ATOM 1756 C CA . SER A 1 226 ? -17.309 -22.390 23.254 1.00 55.09 226 SER A CA 1
ATOM 1757 C C . SER A 1 226 ? -16.279 -21.427 23.876 1.00 55.09 226 SER A C 1
ATOM 1759 O O . SER A 1 226 ? -15.472 -21.843 24.706 1.00 55.09 226 SER A O 1
ATOM 1761 N N . SER A 1 227 ? -16.282 -20.135 23.522 1.00 56.62 227 SER A N 1
ATOM 1762 C CA . SER A 1 227 ? -15.225 -19.182 23.905 1.00 56.62 227 SER A CA 1
ATOM 1763 C C . SER A 1 227 ? -15.733 -18.071 24.835 1.00 56.62 227 SER A C 1
ATOM 1765 O O . SER A 1 227 ? -16.390 -17.131 24.394 1.00 56.62 227 SER A O 1
ATOM 1767 N N . LYS A 1 228 ? -15.356 -18.100 26.126 1.00 58.59 228 LYS A N 1
ATOM 1768 C CA . LYS A 1 228 ? -15.671 -17.017 27.093 1.00 58.59 228 LYS A CA 1
ATOM 1769 C C . LYS A 1 228 ? -15.209 -15.629 26.624 1.00 58.59 228 LYS A C 1
ATOM 1771 O O . LYS A 1 228 ? -15.850 -14.641 26.957 1.00 58.59 228 LYS A O 1
ATOM 1776 N N . LYS A 1 229 ? -14.114 -15.551 25.856 1.00 56.03 229 LYS A N 1
ATOM 1777 C CA . LYS A 1 229 ? -13.558 -14.293 25.326 1.00 56.03 229 LYS A CA 1
ATOM 1778 C C . LYS A 1 229 ? -14.404 -13.726 24.176 1.00 56.03 229 LYS A C 1
ATOM 1780 O O . LYS A 1 229 ? -14.486 -12.515 24.026 1.00 56.03 229 LYS A O 1
ATOM 1785 N N . LYS A 1 230 ? -15.088 -14.595 23.423 1.00 59.06 230 LYS A N 1
ATOM 1786 C CA . LYS A 1 230 ? -16.015 -14.205 22.350 1.00 59.06 230 LYS A CA 1
ATOM 1787 C C . LYS A 1 230 ? -17.281 -13.526 22.888 1.00 59.06 230 LYS A C 1
ATOM 1789 O O . LYS A 1 230 ? -17.799 -12.610 22.262 1.00 59.06 230 LYS A O 1
ATOM 1794 N N . ARG A 1 231 ? -17.679 -13.870 24.120 1.00 68.31 231 ARG A N 1
ATOM 1795 C CA . ARG A 1 231 ? -18.817 -13.254 24.816 1.00 68.31 231 ARG A CA 1
ATOM 1796 C C . ARG A 1 231 ? -18.667 -11.737 24.990 1.00 68.31 231 ARG A C 1
ATOM 1798 O O . ARG A 1 231 ? -19.675 -11.050 25.010 1.00 68.31 231 ARG A O 1
ATOM 1805 N N . GLN A 1 232 ? -17.446 -11.210 25.121 1.00 74.94 232 GLN A N 1
ATOM 1806 C CA . GLN A 1 232 ? -17.234 -9.773 25.341 1.00 74.94 232 GLN A CA 1
ATOM 1807 C C . GLN A 1 232 ? -17.402 -8.950 24.055 1.00 74.94 232 GLN A C 1
ATOM 1809 O O . GLN A 1 232 ? -18.054 -7.912 24.088 1.00 74.94 232 GLN A O 1
ATOM 1814 N N . GLU A 1 233 ? -16.861 -9.418 22.924 1.00 74.56 233 GLU A N 1
ATOM 1815 C CA . GLU A 1 233 ? -17.060 -8.782 21.610 1.00 74.56 233 GLU A CA 1
ATOM 1816 C C . GLU A 1 233 ? -18.553 -8.812 21.231 1.00 74.56 233 GLU A C 1
ATOM 1818 O O . GLU A 1 233 ? -19.128 -7.785 20.882 1.00 74.56 233 GLU A O 1
ATOM 1823 N N . GLU A 1 234 ? -19.217 -9.960 21.415 1.00 77.75 234 GLU A N 1
ATOM 1824 C CA . GLU A 1 234 ? -20.663 -10.113 21.198 1.00 77.75 234 GLU A CA 1
ATOM 1825 C C . GLU A 1 234 ? -21.489 -9.191 22.108 1.00 77.75 234 GLU A C 1
ATOM 1827 O O . GLU A 1 234 ? -22.421 -8.545 21.638 1.00 77.75 234 GLU A O 1
ATOM 1832 N N . GLN A 1 235 ? -21.130 -9.070 23.390 1.00 83.38 235 GLN A N 1
ATOM 1833 C CA . GLN A 1 235 ? -21.781 -8.140 24.320 1.00 83.38 235 GLN A CA 1
ATOM 1834 C C . GLN A 1 235 ? -21.637 -6.682 23.884 1.00 83.38 235 GLN A C 1
ATOM 1836 O O . GLN A 1 235 ? -22.585 -5.916 24.033 1.00 83.38 235 GLN A O 1
ATOM 1841 N N . ILE A 1 236 ? -20.478 -6.294 23.349 1.00 85.12 236 ILE A N 1
ATOM 1842 C CA . ILE A 1 236 ? -20.253 -4.940 22.833 1.00 85.12 236 ILE A CA 1
ATOM 1843 C C . ILE A 1 236 ? -21.118 -4.691 21.598 1.00 85.12 236 ILE A C 1
ATOM 1845 O O . ILE A 1 236 ? -21.758 -3.647 21.519 1.00 85.12 236 ILE A O 1
ATOM 1849 N N . LEU A 1 237 ? -21.200 -5.651 20.672 1.00 83.69 237 LEU A N 1
ATOM 1850 C CA . LEU A 1 237 ? -22.072 -5.545 19.497 1.00 83.69 237 LEU A CA 1
ATOM 1851 C C . LEU A 1 237 ? -23.547 -5.457 19.891 1.00 83.69 237 LEU A C 1
ATOM 1853 O O . LEU A 1 237 ? -24.275 -4.607 19.386 1.00 83.69 237 LEU A O 1
ATOM 1857 N N . GLU A 1 238 ? -23.984 -6.307 20.818 1.00 87.38 238 GLU A N 1
ATOM 1858 C CA . GLU A 1 238 ? -25.337 -6.283 21.372 1.00 87.38 238 GLU A CA 1
ATOM 1859 C C . GLU A 1 238 ? -25.636 -4.924 22.017 1.00 87.38 238 GLU A C 1
ATOM 1861 O O . GLU A 1 238 ? -26.705 -4.349 21.814 1.00 87.38 238 GLU A O 1
ATOM 1866 N N . LEU A 1 239 ? -24.667 -4.373 22.754 1.00 89.50 239 LEU A N 1
ATOM 1867 C CA . LEU A 1 239 ? -24.782 -3.064 23.382 1.00 89.50 239 LEU A CA 1
ATOM 1868 C C . LEU A 1 239 ? -24.862 -1.942 22.338 1.00 89.50 239 LEU A C 1
ATOM 1870 O O . LEU A 1 239 ? -25.747 -1.096 22.449 1.00 89.50 239 LEU A O 1
ATOM 1874 N N . MET A 1 240 ? -24.013 -1.953 21.305 1.00 89.88 240 MET A N 1
ATOM 1875 C CA . MET A 1 240 ? -24.066 -0.990 20.196 1.00 89.88 240 MET A CA 1
ATOM 1876 C C . MET A 1 240 ? -25.424 -1.034 19.486 1.00 89.88 240 MET A C 1
ATOM 1878 O O . MET A 1 240 ? -26.055 0.008 19.310 1.00 89.88 240 MET A O 1
ATOM 1882 N N . ARG A 1 241 ? -25.936 -2.234 19.173 1.00 89.88 241 ARG A N 1
ATOM 1883 C CA . ARG A 1 241 ? -27.269 -2.420 18.570 1.00 89.88 241 ARG A CA 1
ATOM 1884 C C . ARG A 1 241 ? -28.381 -1.912 19.479 1.00 89.88 241 ARG A C 1
ATOM 1886 O O . ARG A 1 241 ? -29.241 -1.155 19.037 1.00 89.88 241 ARG A O 1
ATOM 1893 N N . LYS A 1 242 ? -28.348 -2.271 20.766 1.00 92.75 242 LYS A N 1
ATOM 1894 C CA . LYS A 1 242 ? -29.326 -1.817 21.768 1.00 92.75 242 LYS A CA 1
ATOM 1895 C C . LYS A 1 242 ? -29.354 -0.294 21.884 1.00 92.75 242 LYS A C 1
ATOM 1897 O O . LYS A 1 242 ? -30.414 0.288 22.107 1.00 92.75 242 LYS A O 1
ATOM 1902 N N . LYS A 1 243 ? -28.195 0.347 21.742 1.00 93.50 243 LYS A N 1
ATOM 1903 C CA . LYS A 1 243 ? -28.031 1.804 21.774 1.00 93.50 243 LYS A CA 1
ATOM 1904 C C . LYS A 1 243 ? -28.239 2.468 20.410 1.00 93.50 243 LYS A C 1
ATOM 1906 O O . LYS A 1 243 ? -28.152 3.686 20.339 1.00 93.50 243 LYS A O 1
ATOM 1911 N N . LYS A 1 244 ? -28.574 1.693 19.369 1.00 93.75 244 LYS A N 1
ATOM 1912 C CA . LYS A 1 244 ? -28.798 2.156 17.991 1.00 93.75 244 LYS A CA 1
ATOM 1913 C C . LYS A 1 244 ? -27.602 2.926 17.417 1.00 93.75 244 LYS A C 1
ATOM 1915 O O . LYS A 1 244 ? -27.787 3.909 16.707 1.00 93.75 244 LYS A O 1
ATOM 1920 N N . LEU A 1 245 ? -26.388 2.488 17.745 1.00 89.50 245 LEU A N 1
ATOM 1921 C CA . LEU A 1 245 ? -25.167 3.043 17.169 1.00 89.50 245 LEU A CA 1
ATOM 1922 C C . LEU A 1 245 ? -24.883 2.398 15.811 1.00 89.50 245 LEU A C 1
ATOM 1924 O O . LEU A 1 245 ? -25.094 1.197 15.627 1.00 89.50 245 LEU A O 1
ATOM 1928 N N . ASP A 1 246 ? -24.369 3.194 14.878 1.00 85.12 246 ASP A N 1
ATOM 1929 C CA . ASP A 1 246 ? -23.879 2.709 13.591 1.00 85.12 246 ASP A CA 1
ATOM 1930 C C . ASP A 1 246 ? -22.591 1.901 13.802 1.00 85.12 246 ASP A C 1
ATOM 1932 O O . ASP A 1 246 ? -21.586 2.433 14.272 1.00 85.12 246 ASP A O 1
ATOM 1936 N N . LEU A 1 247 ? -22.610 0.610 13.467 1.00 81.19 247 LEU A N 1
ATOM 1937 C CA . LEU A 1 247 ? -21.483 -0.298 13.699 1.00 81.19 247 LEU A CA 1
ATOM 1938 C C . LEU A 1 247 ? -20.235 0.064 12.883 1.00 81.19 247 LEU A C 1
ATOM 1940 O O . LEU A 1 247 ? -19.125 -0.231 13.325 1.00 81.19 247 LEU A O 1
ATOM 1944 N N . VAL A 1 248 ? -20.396 0.677 11.706 1.00 76.31 248 VAL A N 1
ATOM 1945 C CA . VAL A 1 248 ? -19.274 1.067 10.833 1.00 76.31 248 VAL A CA 1
ATOM 1946 C C . VAL A 1 248 ? -18.575 2.277 11.431 1.00 76.31 248 VAL A C 1
ATOM 1948 O O . VAL A 1 248 ? -17.348 2.360 11.471 1.00 76.31 248 VAL A O 1
ATOM 1951 N N . ARG A 1 249 ? -19.374 3.194 11.972 1.00 85.75 249 ARG A N 1
ATOM 1952 C CA . ARG A 1 249 ? -18.918 4.488 12.477 1.00 85.75 249 ARG A CA 1
ATOM 1953 C C . ARG A 1 249 ? -18.620 4.495 13.969 1.00 85.75 249 ARG A C 1
ATOM 1955 O O . ARG A 1 249 ? -18.333 5.561 14.513 1.00 85.75 249 ARG A O 1
ATOM 1962 N N . SER A 1 250 ? -18.677 3.331 14.621 1.00 90.06 250 SER A N 1
ATOM 1963 C CA . SER A 1 250 ? -18.486 3.203 16.065 1.00 90.06 250 SER A CA 1
ATOM 1964 C C . SER A 1 250 ? -17.308 2.320 16.456 1.00 90.06 250 SER A C 1
ATOM 1966 O O . SER A 1 250 ? -17.027 1.294 15.838 1.00 90.06 250 SER A O 1
ATOM 1968 N N . ALA A 1 251 ? -16.661 2.686 17.558 1.00 90.44 251 ALA A N 1
ATOM 1969 C CA . ALA A 1 251 ? -15.634 1.898 18.225 1.00 90.44 251 ALA A CA 1
ATOM 1970 C C . ALA A 1 251 ? -15.953 1.753 19.718 1.00 90.44 251 ALA A C 1
ATOM 1972 O O . ALA A 1 251 ? -16.661 2.569 20.309 1.00 90.44 251 ALA A O 1
ATOM 1973 N N . ALA A 1 252 ? -15.422 0.703 20.339 1.00 90.88 252 ALA A N 1
ATOM 1974 C CA . ALA A 1 252 ? -15.479 0.496 21.778 1.00 90.88 252 ALA A CA 1
ATOM 1975 C C . ALA A 1 252 ? -14.105 0.743 22.408 1.00 90.88 252 ALA A C 1
ATOM 1977 O O . ALA A 1 252 ? -13.104 0.135 22.024 1.00 90.88 252 ALA A O 1
ATOM 1978 N N . LEU A 1 253 ? -14.072 1.607 23.415 1.00 89.94 253 LEU A N 1
ATOM 1979 C CA . LEU A 1 253 ? -12.902 1.917 24.225 1.00 89.94 253 LEU A CA 1
ATOM 1980 C C . LEU A 1 253 ? -13.080 1.283 25.602 1.00 89.94 253 LEU A C 1
ATOM 1982 O O . LEU A 1 253 ? -14.075 1.544 26.280 1.00 89.94 253 LEU A O 1
ATOM 1986 N N . PHE A 1 254 ? -12.122 0.465 26.036 1.00 87.75 254 PHE A N 1
ATOM 1987 C CA . PHE A 1 254 ? -12.093 0.018 27.428 1.00 87.75 254 PHE A CA 1
ATOM 1988 C C . PHE A 1 254 ? -11.394 1.069 28.269 1.00 87.75 254 PHE A C 1
ATOM 1990 O O . PHE A 1 254 ? -10.254 1.448 27.986 1.00 87.75 254 PHE A O 1
ATOM 1997 N N . VAL A 1 255 ? -12.086 1.507 29.312 1.00 84.00 255 VAL A N 1
ATOM 1998 C CA . VAL A 1 255 ? -11.663 2.627 30.142 1.00 84.00 255 VAL A CA 1
ATOM 1999 C C . VAL A 1 255 ? -11.560 2.145 31.588 1.00 84.00 255 VAL A C 1
ATOM 2001 O O . VAL A 1 255 ? -12.445 1.428 32.053 1.00 84.00 255 VAL A O 1
ATOM 2004 N N . PRO A 1 256 ? -10.506 2.485 32.340 1.00 76.88 256 PRO A N 1
ATOM 2005 C CA . PRO A 1 256 ? -10.483 2.245 33.775 1.00 76.88 256 PRO A CA 1
ATOM 2006 C C . PRO A 1 256 ? -11.635 2.997 34.463 1.00 76.88 256 PRO A C 1
ATOM 2008 O O . PRO A 1 256 ? -12.109 4.025 33.985 1.00 76.88 256 PRO A O 1
ATOM 2011 N N . GLY A 1 257 ? -12.119 2.458 35.586 1.00 79.19 257 GLY A N 1
ATOM 2012 C CA . GLY A 1 257 ? -13.247 3.055 36.313 1.00 79.19 257 GLY A CA 1
ATOM 2013 C C . GLY A 1 257 ? -12.943 4.476 36.807 1.00 79.19 257 GLY A C 1
ATOM 2014 O O . GLY A 1 257 ? -11.781 4.833 36.983 1.00 79.19 257 GLY A O 1
ATOM 2015 N N . GLY A 1 258 ? -13.993 5.263 37.060 1.00 80.69 258 GLY A N 1
ATOM 2016 C CA . GLY A 1 258 ? -13.869 6.643 37.549 1.00 80.69 258 GLY A CA 1
ATOM 2017 C C . GLY A 1 258 ? -13.786 7.715 36.457 1.00 80.69 258 GLY A C 1
ATOM 2018 O O . GLY A 1 258 ? -13.414 8.843 36.761 1.00 80.69 258 GLY A O 1
ATOM 2019 N N . GLN A 1 259 ? -14.113 7.380 35.205 1.00 84.12 259 GLN A N 1
ATOM 2020 C CA . GLN A 1 259 ? -14.364 8.365 34.149 1.00 84.12 259 GLN A CA 1
ATOM 2021 C C . GLN A 1 259 ? -15.870 8.581 33.985 1.00 84.12 259 GLN A C 1
ATOM 2023 O O . GLN A 1 259 ? -16.639 7.619 34.056 1.00 84.12 259 GLN A O 1
ATOM 2028 N N . ASP A 1 260 ? -16.274 9.829 33.761 1.00 88.56 260 ASP A N 1
ATOM 2029 C CA . ASP A 1 260 ? -17.626 10.191 33.342 1.00 88.56 260 ASP A CA 1
ATOM 2030 C C . ASP A 1 260 ? -17.698 10.396 31.820 1.00 88.56 260 ASP A C 1
ATOM 2032 O O . ASP A 1 260 ? -16.693 10.347 31.105 1.00 88.56 260 ASP A O 1
ATOM 2036 N N . GLU A 1 261 ? -18.915 10.579 31.310 1.00 89.62 261 GLU A N 1
ATOM 2037 C CA . GLU A 1 261 ? -19.161 10.764 29.879 1.00 89.62 261 GLU A CA 1
ATOM 2038 C C . GLU A 1 261 ? -18.413 11.984 29.320 1.00 89.62 261 GLU A C 1
ATOM 2040 O O . GLU A 1 261 ? -17.832 11.910 28.238 1.00 89.62 261 GLU A O 1
ATOM 2045 N N . GLU A 1 262 ? -18.372 13.079 30.080 1.00 90.06 262 GLU A N 1
ATOM 2046 C CA . GLU A 1 262 ? -17.741 14.333 29.667 1.00 90.06 262 GLU A CA 1
ATOM 2047 C C . GLU A 1 262 ? -16.219 14.194 29.564 1.00 90.06 262 GLU A C 1
ATOM 2049 O O . GLU A 1 262 ? -15.622 14.539 28.543 1.00 90.06 262 GLU A O 1
ATOM 2054 N N . SER A 1 263 ? -15.584 13.584 30.569 1.00 88.12 263 SER A N 1
ATOM 2055 C CA . SER A 1 263 ? -14.154 13.264 30.535 1.00 88.12 263 SER A CA 1
ATOM 2056 C C . SER A 1 263 ? -13.816 12.375 29.342 1.00 88.12 263 SER A C 1
ATOM 2058 O O . SER A 1 263 ? -12.769 12.546 28.717 1.00 88.12 263 SER A O 1
ATOM 2060 N N . MET A 1 264 ? -14.700 11.430 29.006 1.00 89.75 264 MET A N 1
ATOM 2061 C CA . MET A 1 264 ? -14.513 10.560 27.851 1.00 89.75 264 MET A CA 1
ATOM 2062 C C . MET A 1 264 ? -14.660 11.295 26.522 1.00 89.75 264 MET A C 1
ATOM 2064 O O . MET A 1 264 ? -13.897 10.996 25.604 1.00 89.75 264 MET A O 1
ATOM 2068 N N . LYS A 1 265 ? -15.570 12.270 26.411 1.00 90.88 265 LYS A N 1
ATOM 2069 C CA . LYS A 1 265 ? -15.669 13.125 25.219 1.00 90.88 265 LYS A CA 1
ATOM 2070 C C . LYS A 1 265 ? -14.390 13.922 25.026 1.00 90.88 265 LYS A C 1
ATOM 2072 O O . LYS A 1 265 ? -13.780 13.807 23.969 1.00 90.88 265 LYS A O 1
ATOM 2077 N N . VAL A 1 266 ? -13.923 14.619 26.066 1.00 88.56 266 VAL A N 1
ATOM 2078 C CA . VAL A 1 266 ? -12.662 15.383 26.036 1.00 88.56 266 VAL A CA 1
ATOM 2079 C C . VAL A 1 266 ? -11.489 14.499 25.608 1.00 88.56 266 VAL A C 1
ATOM 2081 O O . VAL A 1 266 ? -10.715 14.875 24.727 1.00 88.56 266 VAL A O 1
ATOM 2084 N N . LEU A 1 267 ? -11.391 13.299 26.183 1.00 87.75 267 LEU A N 1
ATOM 2085 C CA . LEU A 1 267 ? -10.341 12.338 25.861 1.00 87.75 267 LEU A CA 1
ATOM 2086 C C . LEU A 1 267 ? -10.394 11.887 24.396 1.00 87.75 267 LEU A C 1
ATOM 2088 O O . LEU A 1 267 ? -9.370 11.877 23.713 1.00 87.75 267 LEU A O 1
ATOM 2092 N N . CYS A 1 268 ? -11.583 11.545 23.894 1.00 88.62 268 CYS A N 1
ATOM 2093 C CA . CYS A 1 268 ? -11.764 11.145 22.501 1.00 88.62 268 CYS A CA 1
ATOM 2094 C C . CYS A 1 268 ? -11.435 12.293 21.549 1.00 88.62 268 CYS A C 1
ATOM 2096 O O . CYS A 1 268 ? -10.709 12.068 20.586 1.00 88.62 268 CYS A O 1
ATOM 2098 N N . THR A 1 269 ? -11.866 13.516 21.856 1.00 88.56 269 THR A N 1
ATOM 2099 C CA . THR A 1 269 ? -11.520 14.717 21.087 1.00 88.56 269 THR A CA 1
ATOM 2100 C C . THR A 1 269 ? -10.012 14.942 21.045 1.00 88.56 269 THR A C 1
ATOM 2102 O O . THR A 1 269 ? -9.453 15.192 19.979 1.00 88.56 269 THR A O 1
ATOM 2105 N N . ALA A 1 270 ? -9.315 14.784 22.172 1.00 82.81 270 ALA A N 1
ATOM 2106 C CA . ALA A 1 270 ? -7.864 14.947 22.236 1.00 82.81 270 ALA A CA 1
ATOM 2107 C C . ALA A 1 270 ? -7.097 13.884 21.427 1.00 82.81 270 ALA A C 1
ATOM 2109 O O . ALA A 1 270 ? -6.033 14.170 20.873 1.00 82.81 270 ALA A O 1
ATOM 2110 N N . MET A 1 271 ? -7.618 12.656 21.356 1.00 83.25 271 MET A N 1
ATOM 2111 C CA . MET A 1 271 ? -7.016 11.568 20.577 1.00 83.25 271 MET A CA 1
ATOM 2112 C C . MET A 1 271 ? -7.349 11.646 19.086 1.00 83.25 271 MET A C 1
ATOM 2114 O O . MET A 1 271 ? -6.512 11.314 18.246 1.00 83.25 271 MET A O 1
ATOM 2118 N N . CYS A 1 272 ? -8.581 12.037 18.764 1.00 85.25 272 CYS A N 1
ATOM 2119 C CA . CYS A 1 272 ? -9.130 11.976 17.415 1.00 85.25 272 CYS A CA 1
ATOM 2120 C C . CYS A 1 272 ? -9.056 13.307 16.680 1.00 85.25 272 CYS A C 1
ATOM 2122 O O . CYS A 1 272 ? -9.330 13.310 15.490 1.00 85.25 272 CYS A O 1
ATOM 2124 N N . GLY A 1 273 ? -8.755 14.421 17.345 1.00 82.94 273 GLY A N 1
ATOM 2125 C CA . GLY A 1 273 ? -8.826 15.758 16.746 1.00 82.94 273 GLY A CA 1
ATOM 2126 C C . GLY A 1 273 ? -10.254 16.279 16.526 1.00 82.94 273 GLY A C 1
ATOM 2127 O O . GLY A 1 273 ? -10.424 17.436 16.160 1.00 82.94 273 GLY A O 1
ATOM 2128 N N . GLU A 1 274 ? -11.279 15.463 16.783 1.00 88.25 274 GLU A N 1
ATOM 2129 C CA . GLU A 1 274 ? -12.689 15.812 16.616 1.00 88.25 274 GLU A CA 1
ATOM 2130 C C . GLU A 1 274 ? -13.550 15.193 17.719 1.00 88.25 274 GLU A C 1
ATOM 2132 O O . GLU A 1 274 ? -13.237 14.121 18.245 1.00 88.25 274 GLU A O 1
ATOM 2137 N N . GLU A 1 275 ? -14.634 15.882 18.069 1.00 92.06 275 GLU A N 1
ATOM 2138 C CA . GLU A 1 275 ? -15.576 15.417 19.081 1.00 92.06 275 GLU A CA 1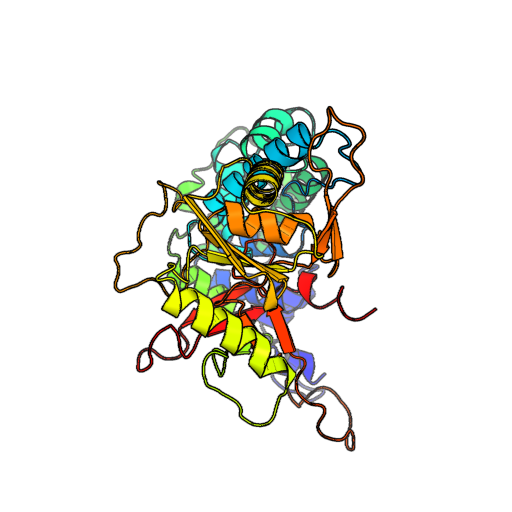
ATOM 2139 C C . GLU A 1 275 ? -16.437 14.264 18.538 1.00 92.06 275 GLU A C 1
ATOM 2141 O O . GLU A 1 275 ? -16.944 14.359 17.415 1.00 92.06 275 GLU A O 1
ATOM 2146 N N . PRO A 1 276 ? -16.623 13.170 19.303 1.00 94.69 276 PRO A N 1
ATOM 2147 C CA . PRO A 1 276 ? -17.509 12.091 18.888 1.00 94.69 276 PRO A CA 1
ATOM 2148 C C . PRO A 1 276 ? -18.954 12.593 18.777 1.00 94.69 276 PRO A C 1
ATOM 2150 O O . PRO A 1 276 ? -19.458 13.285 19.657 1.00 94.69 276 PRO A O 1
ATOM 2153 N N . GLU A 1 277 ? -19.653 12.188 17.718 1.00 94.81 277 GLU A N 1
ATOM 2154 C CA . GLU A 1 277 ? -21.067 12.519 17.508 1.00 94.81 277 GLU A CA 1
ATOM 2155 C C . GLU A 1 277 ? -21.967 11.864 18.561 1.00 94.81 277 GLU A C 1
ATOM 2157 O O . GLU A 1 277 ? -22.963 12.444 18.992 1.00 94.81 277 GLU A O 1
ATOM 2162 N N . ALA A 1 278 ? -21.608 10.652 18.982 1.00 94.88 278 ALA A N 1
ATOM 2163 C CA . ALA A 1 278 ? -22.275 9.960 20.068 1.00 94.88 278 ALA A CA 1
ATOM 2164 C C . ALA A 1 278 ? -21.243 9.321 20.993 1.00 94.88 278 ALA A C 1
ATOM 2166 O O . ALA A 1 278 ? -20.269 8.716 20.539 1.00 94.88 278 ALA A O 1
ATOM 2167 N N . LEU A 1 279 ? -21.488 9.420 22.298 1.00 95.12 279 LEU A N 1
ATOM 2168 C CA . LEU A 1 279 ? -20.727 8.709 23.313 1.00 95.12 279 LEU A CA 1
ATOM 2169 C C . LEU A 1 279 ? -21.696 8.045 24.285 1.00 95.12 279 LEU A C 1
ATOM 2171 O O . LEU A 1 279 ? -22.570 8.695 24.847 1.00 95.12 279 LEU A O 1
ATOM 2175 N N . VAL A 1 280 ? -21.546 6.738 24.475 1.00 94.12 280 VAL A N 1
ATOM 2176 C CA . VAL A 1 280 ? -22.331 5.970 25.439 1.00 94.12 280 VAL A CA 1
ATOM 2177 C C . VAL A 1 280 ? -21.378 5.242 26.366 1.00 94.12 280 VAL A C 1
ATOM 2179 O O . VAL A 1 280 ? -20.704 4.297 25.958 1.00 94.12 280 VAL A O 1
ATOM 2182 N N . TYR A 1 281 ? -21.345 5.658 27.626 1.00 92.31 281 TYR A N 1
ATOM 2183 C CA . TYR A 1 281 ? -20.557 4.986 28.650 1.00 92.31 281 TYR A CA 1
ATOM 2184 C C . TYR A 1 281 ? -21.393 3.931 29.385 1.00 92.31 281 TYR A C 1
ATOM 2186 O O . TYR A 1 281 ? -22.471 4.218 29.904 1.00 92.31 281 TYR A O 1
ATOM 2194 N N . GLU A 1 282 ? -20.897 2.695 29.426 1.00 91.50 282 GLU A N 1
ATOM 2195 C CA . GLU A 1 282 ? -21.487 1.590 30.182 1.00 91.50 282 GLU A CA 1
ATOM 2196 C C . GLU A 1 282 ? -20.558 1.212 31.336 1.00 91.50 282 GLU A C 1
ATOM 2198 O O . GLU A 1 282 ? -19.571 0.484 31.175 1.00 91.50 282 GLU A O 1
ATOM 2203 N N . GLU A 1 283 ? -20.907 1.707 32.522 1.00 88.00 283 GLU A N 1
ATOM 2204 C CA . GLU A 1 283 ? -20.113 1.580 33.744 1.00 88.00 283 GLU A CA 1
ATOM 2205 C C . GLU A 1 283 ? -19.880 0.117 34.145 1.00 88.00 283 GLU A C 1
ATOM 2207 O O . GLU A 1 283 ? -18.772 -0.255 34.535 1.00 88.00 283 GLU A O 1
ATOM 2212 N N . LYS A 1 284 ? -20.892 -0.750 33.984 1.00 87.94 284 LYS A N 1
ATOM 2213 C CA . LYS A 1 284 ? -20.799 -2.169 34.371 1.00 87.94 284 LYS A CA 1
ATOM 2214 C C . LYS A 1 284 ? -19.727 -2.916 33.588 1.00 87.94 284 LYS A C 1
ATOM 2216 O O . LYS A 1 284 ? -19.014 -3.741 34.156 1.00 87.94 284 LYS A O 1
ATOM 2221 N N . SER A 1 285 ? -19.626 -2.643 32.289 1.00 85.94 285 SER A N 1
ATOM 2222 C CA . SER A 1 285 ? -18.604 -3.235 31.423 1.00 85.94 285 SER A CA 1
ATOM 2223 C C . SER A 1 285 ? -17.322 -2.412 31.358 1.00 85.94 285 SER A C 1
ATOM 2225 O O . SER A 1 285 ? -16.332 -2.913 30.827 1.00 85.94 285 SER A O 1
ATOM 2227 N N . LYS A 1 286 ? -17.327 -1.182 31.893 1.00 90.06 286 LYS A N 1
ATOM 2228 C CA . LYS A 1 286 ? -16.238 -0.205 31.771 1.00 90.06 286 LYS A CA 1
ATOM 2229 C C . LYS A 1 286 ? -15.854 0.047 30.307 1.00 90.06 286 LYS A C 1
ATOM 2231 O O . LYS A 1 286 ? -14.683 0.010 29.927 1.00 90.06 286 LYS A O 1
ATOM 2236 N N . VAL A 1 287 ? -16.878 0.237 29.475 1.00 91.00 287 VAL A N 1
ATOM 2237 C CA . VAL A 1 287 ? -16.741 0.449 28.029 1.00 91.00 287 VAL A CA 1
ATOM 2238 C C . VAL A 1 287 ? -17.373 1.782 27.663 1.00 91.00 287 VAL A C 1
ATOM 2240 O O . VAL A 1 287 ? -18.523 2.030 28.015 1.00 91.00 287 VAL A O 1
ATOM 2243 N N . ALA A 1 288 ? -16.641 2.610 26.925 1.00 93.44 288 ALA A N 1
ATOM 2244 C CA . ALA A 1 288 ? -17.196 3.746 26.205 1.00 93.44 288 ALA A CA 1
ATOM 2245 C C . ALA A 1 288 ? -17.398 3.350 24.739 1.00 93.44 288 ALA A C 1
ATOM 2247 O O . ALA A 1 288 ? -16.453 2.948 24.063 1.00 93.44 288 ALA A O 1
ATOM 2248 N N . LEU A 1 289 ? -18.633 3.435 24.257 1.00 94.38 289 LEU A N 1
ATOM 2249 C CA . LEU A 1 289 ? -18.958 3.314 22.842 1.00 94.38 289 LEU A CA 1
ATOM 2250 C C . LEU A 1 289 ? -18.936 4.711 22.243 1.00 94.38 289 LEU A C 1
ATOM 2252 O O . LEU A 1 289 ? -19.638 5.593 22.731 1.00 94.38 289 LEU A O 1
ATOM 2256 N N . VAL A 1 290 ? -18.124 4.907 21.217 1.00 94.75 290 VAL A N 1
ATOM 2257 C CA . VAL A 1 290 ? -17.929 6.206 20.575 1.00 94.75 290 VAL A CA 1
ATOM 2258 C C . VAL A 1 290 ? -18.272 6.091 19.106 1.00 94.75 290 VAL A C 1
ATOM 2260 O O . VAL A 1 290 ? -17.864 5.122 18.470 1.00 94.75 290 VAL A O 1
ATOM 2263 N N . SER A 1 291 ? -19.011 7.061 18.582 1.00 93.88 291 SER A N 1
ATOM 2264 C CA . SER A 1 291 ? -19.370 7.149 17.168 1.00 93.88 291 SER A CA 1
ATOM 2265 C C . SER A 1 291 ? -18.877 8.465 16.592 1.00 93.88 291 SER A C 1
ATOM 2267 O O . SER A 1 291 ? -18.998 9.505 17.237 1.00 93.88 291 SER A O 1
ATOM 2269 N N . PHE A 1 292 ? -18.352 8.429 15.372 1.00 92.12 292 PHE A N 1
ATOM 2270 C CA . PHE A 1 292 ? -17.817 9.609 14.692 1.00 92.12 292 PHE A CA 1
ATOM 2271 C C . PHE A 1 292 ? -18.594 9.915 13.421 1.00 92.12 292 PHE A C 1
ATOM 2273 O O . PHE A 1 292 ? -19.227 9.031 12.831 1.00 92.12 292 PHE A O 1
ATOM 2280 N N . ARG A 1 293 ? -18.552 11.180 12.993 1.00 89.44 293 ARG A N 1
ATOM 2281 C CA . ARG A 1 293 ? -19.102 11.591 11.698 1.00 89.44 293 ARG A CA 1
ATOM 2282 C C . ARG A 1 293 ? -18.401 10.825 10.572 1.00 89.44 293 ARG A C 1
ATOM 2284 O O . ARG A 1 293 ? -17.224 10.500 10.719 1.00 89.44 293 ARG A O 1
ATOM 2291 N N . PRO A 1 294 ? -19.110 10.460 9.490 1.00 80.62 294 PRO A N 1
ATOM 2292 C CA . PRO A 1 294 ? -18.426 9.924 8.329 1.00 80.62 294 PRO A CA 1
ATOM 2293 C C . PRO A 1 294 ? -17.579 11.053 7.741 1.00 80.62 294 PRO A C 1
ATOM 2295 O O . PRO A 1 294 ? -17.993 12.215 7.754 1.00 80.62 294 PRO A O 1
ATOM 2298 N N . ASP A 1 295 ? -16.408 10.721 7.214 1.00 76.31 295 ASP A N 1
ATOM 2299 C CA . ASP A 1 295 ? -15.645 11.712 6.467 1.00 76.31 295 ASP A CA 1
ATOM 2300 C C . ASP A 1 295 ? -16.479 12.116 5.242 1.00 76.31 295 ASP A C 1
ATOM 2302 O O . ASP A 1 295 ? -16.897 11.251 4.470 1.00 76.31 295 ASP A O 1
ATOM 2306 N N . HIS A 1 296 ? -16.736 13.419 5.075 1.00 59.25 296 HIS A N 1
ATOM 2307 C CA . HIS A 1 296 ? -17.589 13.972 4.009 1.00 59.25 296 HIS A CA 1
ATOM 2308 C C . HIS A 1 296 ? -17.141 13.584 2.582 1.00 59.25 296 HIS A C 1
ATOM 2310 O O . HIS A 1 296 ? -17.934 13.697 1.651 1.00 59.25 296 HIS A O 1
ATOM 2316 N N . ASP A 1 297 ? -15.917 13.067 2.438 1.00 55.56 297 ASP A N 1
ATOM 2317 C CA . ASP A 1 297 ? -15.295 12.616 1.190 1.00 55.56 297 ASP A CA 1
ATOM 2318 C C . ASP A 1 297 ? -15.286 11.087 1.019 1.00 55.56 297 ASP A C 1
ATOM 2320 O O . ASP A 1 297 ? -14.521 10.550 0.213 1.00 55.56 297 ASP A O 1
ATOM 2324 N N . GLN A 1 298 ? -16.101 10.331 1.766 1.00 52.75 298 GLN A N 1
ATOM 2325 C CA . GLN A 1 298 ? -16.438 8.984 1.310 1.00 52.75 298 GLN A CA 1
ATOM 2326 C C . GLN A 1 298 ? -17.246 9.142 0.017 1.00 52.75 298 GLN A C 1
ATOM 2328 O O . GLN A 1 298 ? -18.469 9.251 0.032 1.00 52.75 298 GLN A O 1
ATOM 2333 N N . HIS A 1 299 ? -16.543 9.186 -1.121 1.00 46.78 299 HIS A N 1
ATOM 2334 C CA . HIS A 1 299 ? -17.114 8.780 -2.391 1.00 46.78 299 HIS A CA 1
ATOM 2335 C C . HIS A 1 299 ? -17.680 7.389 -2.141 1.00 46.78 299 HIS A C 1
ATOM 2337 O O . HIS A 1 299 ? -16.944 6.404 -2.115 1.00 46.78 299 HIS A O 1
ATOM 2343 N N . HIS A 1 300 ? -18.981 7.332 -1.869 1.00 44.50 300 HIS A N 1
ATOM 2344 C CA . HIS A 1 300 ? -19.735 6.106 -1.935 1.00 44.50 300 HIS A CA 1
ATOM 2345 C C . HIS A 1 300 ? -19.526 5.604 -3.365 1.00 44.50 300 HIS A C 1
ATOM 2347 O O . HIS A 1 300 ? -20.183 6.064 -4.299 1.00 44.50 300 HIS A O 1
ATOM 2353 N N . LEU A 1 301 ? -18.563 4.693 -3.552 1.00 43.44 301 LEU A N 1
ATOM 2354 C CA . LEU A 1 301 ? -18.741 3.621 -4.523 1.00 43.44 301 LEU A CA 1
ATOM 2355 C C . LEU A 1 301 ? -20.170 3.155 -4.258 1.00 43.44 301 LEU A C 1
ATOM 2357 O O . LEU A 1 301 ? -20.472 2.849 -3.102 1.00 43.44 301 LEU A O 1
ATOM 2361 N N . GLY A 1 302 ? -21.062 3.332 -5.238 1.00 44.03 302 GLY A N 1
ATOM 2362 C CA . GLY A 1 302 ? -22.508 3.283 -5.008 1.00 44.03 302 GLY A CA 1
ATOM 2363 C C . GLY A 1 302 ? -22.875 2.093 -4.125 1.00 44.03 302 GLY A C 1
ATOM 2364 O O . GLY A 1 302 ? -22.247 1.047 -4.259 1.00 44.03 302 GLY A O 1
ATOM 2365 N N . ASP A 1 303 ? -23.849 2.267 -3.222 1.00 45.44 303 ASP A N 1
ATOM 2366 C CA . ASP A 1 303 ? -24.205 1.369 -2.100 1.00 45.44 303 ASP A CA 1
ATOM 2367 C C . ASP A 1 303 ? -24.273 -0.153 -2.408 1.00 45.44 303 ASP A C 1
ATOM 2369 O O . ASP A 1 303 ? -24.373 -0.954 -1.481 1.00 45.44 303 ASP A O 1
ATOM 2373 N N . GLY A 1 304 ? -24.220 -0.576 -3.676 1.00 47.00 304 GLY A N 1
ATOM 2374 C CA . GLY A 1 304 ? -24.135 -1.971 -4.110 1.00 47.00 304 GLY A CA 1
ATOM 2375 C C . GLY A 1 304 ? -22.729 -2.583 -4.256 1.00 47.00 304 GLY A C 1
ATOM 2376 O O . GLY A 1 304 ? -22.650 -3.807 -4.252 1.00 47.00 304 GLY A O 1
ATOM 2377 N N . ASP A 1 305 ? -21.640 -1.801 -4.342 1.00 44.56 305 ASP A N 1
ATOM 2378 C CA . ASP A 1 305 ? -20.344 -2.309 -4.859 1.00 44.56 305 ASP A CA 1
ATOM 2379 C C . ASP A 1 305 ? -19.166 -2.275 -3.860 1.00 44.56 305 ASP A C 1
ATOM 2381 O O . ASP A 1 305 ? -18.055 -2.719 -4.170 1.00 44.56 305 ASP A O 1
ATOM 2385 N N . ALA A 1 306 ? -19.355 -1.742 -2.649 1.00 49.34 306 ALA A N 1
ATOM 2386 C CA . ALA A 1 306 ? -18.267 -1.633 -1.675 1.00 49.34 306 ALA A CA 1
ATOM 2387 C C . ALA A 1 306 ? -17.951 -2.993 -1.014 1.00 49.34 306 ALA A C 1
ATOM 2389 O O . ALA A 1 306 ? -18.648 -3.434 -0.101 1.00 49.34 306 ALA A O 1
ATOM 2390 N N . LEU A 1 307 ? -16.851 -3.631 -1.443 1.00 51.56 307 LEU A N 1
ATOM 2391 C CA . LEU A 1 307 ? -16.338 -4.892 -0.875 1.00 51.56 307 LEU A CA 1
ATOM 2392 C C . LEU A 1 307 ? -16.047 -4.778 0.635 1.00 51.56 307 LEU A C 1
ATOM 2394 O O . LEU A 1 307 ? -16.240 -5.721 1.400 1.00 51.56 307 LEU A O 1
ATOM 2398 N N . LEU A 1 308 ? -15.561 -3.608 1.054 1.00 58.22 308 LEU A N 1
ATOM 2399 C CA . LEU A 1 308 ? -15.170 -3.276 2.418 1.00 58.22 308 LEU A CA 1
ATOM 2400 C C . LEU A 1 308 ? -15.577 -1.834 2.723 1.00 58.22 308 LEU A C 1
ATOM 2402 O O . LEU A 1 308 ? -15.388 -0.937 1.898 1.00 58.22 308 LEU A O 1
ATOM 2406 N N . TRP A 1 309 ? -16.100 -1.619 3.928 1.00 61.62 309 TRP A N 1
ATOM 2407 C CA . TRP A 1 309 ? -16.412 -0.290 4.440 1.00 61.62 309 TRP A CA 1
ATOM 2408 C C . TRP A 1 309 ? -15.221 0.238 5.226 1.00 61.62 309 TRP A C 1
ATOM 2410 O O . TRP A 1 309 ? -14.829 -0.365 6.229 1.00 61.62 309 TRP A O 1
ATOM 2420 N N . ASP A 1 310 ? -14.665 1.366 4.785 1.00 65.00 310 ASP A N 1
ATOM 2421 C CA . ASP A 1 310 ? -13.675 2.071 5.587 1.00 65.00 310 ASP A CA 1
ATOM 2422 C C . ASP A 1 310 ? -14.341 2.707 6.813 1.00 65.00 310 ASP A C 1
ATOM 2424 O O . ASP A 1 310 ? -15.442 3.268 6.738 1.00 65.00 310 ASP A O 1
ATOM 2428 N N . VAL A 1 311 ? -13.660 2.637 7.951 1.00 73.94 311 VAL A N 1
ATOM 2429 C CA . VAL A 1 311 ? -14.108 3.304 9.176 1.00 73.94 311 VAL A CA 1
ATOM 2430 C C . VAL A 1 311 ? -13.738 4.792 9.123 1.00 73.94 311 VAL A C 1
ATOM 2432 O O . VAL A 1 311 ? -12.760 5.153 8.467 1.00 73.94 311 VAL A O 1
ATOM 2435 N N . PRO A 1 312 ? -14.467 5.682 9.824 1.00 82.06 312 PRO A N 1
ATOM 2436 C CA . PRO A 1 312 ? -14.097 7.094 9.907 1.00 82.06 312 PRO A CA 1
ATOM 2437 C C . PRO A 1 312 ? -12.635 7.303 10.317 1.00 82.06 312 PRO A C 1
ATOM 2439 O O . PRO A 1 312 ? -12.114 6.571 11.168 1.00 82.06 312 PRO A O 1
ATOM 2442 N N . ALA A 1 313 ? -11.986 8.344 9.786 1.00 79.50 313 ALA A N 1
ATOM 2443 C CA . ALA A 1 313 ? -10.587 8.651 10.083 1.00 79.50 313 ALA A CA 1
ATOM 2444 C C . ALA A 1 313 ? -10.297 8.756 11.595 1.00 79.50 313 ALA A C 1
ATOM 2446 O O . ALA A 1 313 ? -9.231 8.331 12.049 1.00 79.50 313 ALA A O 1
ATOM 2447 N N . ALA A 1 314 ? -11.251 9.234 12.403 1.00 84.69 314 ALA A N 1
ATOM 2448 C CA . ALA A 1 314 ? -11.149 9.218 13.863 1.00 84.69 314 ALA A CA 1
ATOM 2449 C C . ALA A 1 314 ? -10.910 7.820 14.451 1.00 84.69 314 ALA A C 1
ATOM 2451 O O . ALA A 1 314 ? -10.081 7.667 15.349 1.00 84.69 314 ALA A O 1
ATOM 2452 N N . ILE A 1 315 ? -11.573 6.781 13.936 1.00 82.12 315 ILE A N 1
ATOM 2453 C CA . ILE A 1 315 ? -11.403 5.403 14.419 1.00 82.12 315 ILE A CA 1
ATOM 2454 C C . ILE A 1 315 ? -10.007 4.879 14.078 1.00 82.12 315 ILE A C 1
ATOM 2456 O O . ILE A 1 315 ? -9.349 4.270 14.929 1.00 82.12 315 ILE A O 1
ATOM 2460 N N . HIS A 1 316 ? -9.505 5.177 12.876 1.00 78.31 316 HIS A N 1
ATOM 2461 C CA . HIS A 1 316 ? -8.113 4.891 12.522 1.00 78.31 316 HIS A CA 1
ATOM 2462 C C . HIS A 1 316 ? -7.140 5.580 13.476 1.00 78.31 316 HIS A C 1
ATOM 2464 O O . HIS A 1 316 ? -6.212 4.943 13.978 1.00 78.31 316 HIS A O 1
ATOM 2470 N N . ARG A 1 317 ? -7.375 6.859 13.798 1.00 77.00 317 ARG A N 1
ATOM 2471 C CA . ARG A 1 317 ? -6.558 7.617 14.760 1.00 77.00 317 ARG A CA 1
ATOM 2472 C C . ARG A 1 317 ? -6.590 6.990 16.156 1.00 77.00 317 ARG A C 1
ATOM 2474 O O . ARG A 1 317 ? -5.519 6.789 16.731 1.00 77.00 317 ARG A O 1
ATOM 2481 N N . LEU A 1 318 ? -7.759 6.576 16.658 1.00 77.75 318 LEU A N 1
ATOM 2482 C CA . LEU A 1 318 ? -7.884 5.847 17.930 1.00 77.75 318 LEU A CA 1
ATOM 2483 C C . LEU A 1 318 ? -7.013 4.581 17.950 1.00 77.75 318 LEU A C 1
ATOM 2485 O O . LEU A 1 318 ? -6.326 4.304 18.934 1.00 77.75 318 LEU A O 1
ATOM 2489 N N . HIS A 1 319 ? -7.031 3.806 16.864 1.00 75.31 319 HIS A N 1
ATOM 2490 C CA . HIS A 1 319 ? -6.278 2.557 16.761 1.00 75.31 319 HIS A CA 1
ATOM 2491 C C . HIS A 1 319 ? -4.763 2.795 16.609 1.00 75.31 319 HIS A C 1
ATOM 2493 O O . HIS A 1 319 ? -3.955 2.061 17.189 1.00 75.31 319 HIS A O 1
ATOM 2499 N N . MET A 1 320 ? -4.370 3.847 15.883 1.00 71.25 320 MET A N 1
ATOM 2500 C CA . MET A 1 320 ? -2.972 4.251 15.700 1.00 71.25 320 MET A CA 1
ATOM 2501 C C . MET A 1 320 ? -2.345 4.854 16.959 1.00 71.25 320 MET A C 1
ATOM 2503 O O . MET A 1 320 ? -1.139 4.688 17.155 1.00 71.25 320 MET A O 1
ATOM 2507 N N . PHE A 1 321 ? -3.131 5.503 17.826 1.00 71.00 321 PHE A N 1
ATOM 2508 C CA . PHE A 1 321 ? -2.630 6.137 19.051 1.00 71.00 321 PHE A CA 1
ATOM 2509 C C . PHE A 1 321 ? -1.871 5.138 19.9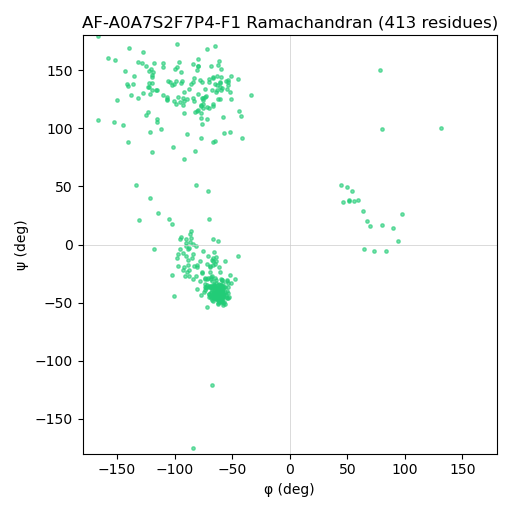41 1.00 71.00 321 PHE A C 1
ATOM 2511 O O . PHE A 1 321 ? -0.818 5.449 20.495 1.00 71.00 321 PHE A O 1
ATOM 2518 N N . GLY A 1 322 ? -2.334 3.884 19.991 1.00 65.12 322 GLY A N 1
ATOM 2519 C CA . GLY A 1 322 ? -1.664 2.810 20.725 1.00 65.12 322 GLY A CA 1
ATOM 2520 C C . GLY A 1 322 ? -0.350 2.318 20.107 1.00 65.12 322 GLY A C 1
ATOM 2521 O O . GLY A 1 322 ? 0.355 1.548 20.753 1.00 65.12 322 GLY A O 1
ATOM 2522 N N . SER A 1 323 ? 0.008 2.718 18.878 1.00 62.53 323 SER A N 1
ATOM 2523 C CA . SER A 1 323 ? 1.221 2.276 18.159 1.00 62.53 323 SER A CA 1
ATOM 2524 C C . SER A 1 323 ? 1.453 0.752 18.205 1.00 62.53 323 SER A C 1
ATOM 2526 O O . SER A 1 323 ? 2.580 0.290 18.357 1.00 62.53 323 SER A O 1
ATOM 2528 N N . GLY A 1 324 ? 0.380 -0.046 18.149 1.00 58.56 324 GLY A N 1
ATOM 2529 C CA . GLY A 1 324 ? 0.445 -1.512 18.254 1.00 58.56 324 GLY A CA 1
ATOM 2530 C C . GLY A 1 324 ? 0.484 -2.075 19.682 1.00 58.56 324 GLY A C 1
ATOM 2531 O O . GLY A 1 324 ? 0.369 -3.286 19.862 1.00 58.56 324 GLY A O 1
ATOM 2532 N N . ARG A 1 325 ? 0.573 -1.231 20.716 1.00 63.22 325 ARG A N 1
ATOM 2533 C CA . ARG A 1 325 ? 0.460 -1.657 22.115 1.00 63.22 325 ARG A CA 1
ATOM 2534 C C . ARG A 1 325 ? -0.993 -1.937 22.472 1.00 63.22 325 ARG A C 1
ATOM 2536 O O . ARG A 1 325 ? -1.904 -1.200 22.104 1.00 63.22 325 ARG A O 1
ATOM 2543 N N . TYR A 1 326 ? -1.200 -2.997 23.250 1.00 71.12 326 TYR A N 1
ATOM 2544 C CA . TYR A 1 326 ? -2.521 -3.333 23.782 1.00 71.12 326 TYR A CA 1
ATOM 2545 C C . TYR A 1 326 ? -3.017 -2.302 24.804 1.00 71.12 326 TYR A C 1
ATOM 2547 O O . TYR A 1 326 ? -4.225 -2.138 24.958 1.00 71.12 326 TYR A O 1
ATOM 2555 N N . ARG A 1 327 ? -2.091 -1.614 25.486 1.00 79.12 327 ARG A N 1
ATOM 2556 C CA . ARG A 1 327 ? -2.369 -0.547 26.450 1.00 79.12 327 ARG A CA 1
ATOM 2557 C C . ARG A 1 327 ? -1.448 0.643 26.227 1.00 79.12 327 ARG A C 1
ATOM 2559 O O . ARG A 1 327 ? -0.280 0.455 25.8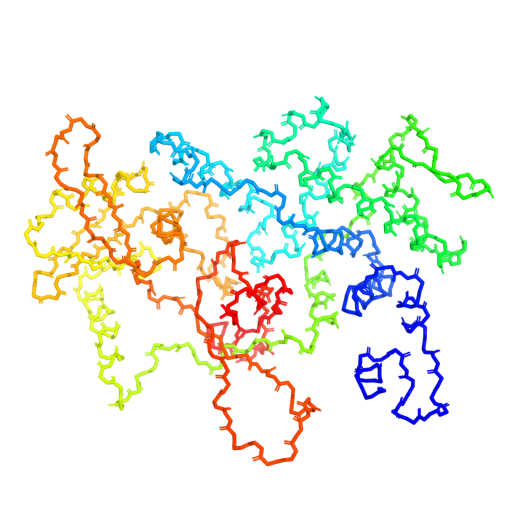76 1.00 79.12 327 ARG A O 1
ATOM 2566 N N . PHE A 1 328 ? -1.962 1.843 26.443 1.00 79.56 328 PHE A N 1
ATOM 2567 C CA . PHE A 1 328 ? -1.225 3.092 26.279 1.00 79.56 328 PHE A CA 1
ATOM 2568 C C . PHE A 1 328 ? -1.777 4.173 27.212 1.00 79.56 328 PHE A C 1
ATOM 2570 O O . PHE A 1 328 ? -2.898 4.067 27.694 1.00 79.56 328 PHE A O 1
ATOM 2577 N N . LEU A 1 329 ? -0.966 5.190 27.497 1.00 83.44 329 LEU A N 1
ATOM 2578 C CA . LEU A 1 329 ? -1.328 6.306 28.369 1.00 83.44 329 LEU A CA 1
ATOM 2579 C C . LEU A 1 329 ? -1.712 7.519 27.524 1.00 83.44 329 LEU A C 1
ATOM 2581 O O . LEU A 1 329 ? -1.042 7.807 26.532 1.00 83.44 329 LEU A O 1
ATOM 2585 N N . VAL A 1 330 ? -2.767 8.221 27.931 1.00 81.75 330 VAL A N 1
ATOM 2586 C CA . VAL A 1 330 ? -3.239 9.443 27.274 1.00 81.75 330 VAL A CA 1
ATOM 2587 C C . VAL A 1 330 ? -3.375 10.559 28.300 1.00 81.75 330 VAL A C 1
ATOM 2589 O O . VAL A 1 330 ? -3.990 10.378 29.352 1.00 81.75 330 VAL A O 1
ATOM 2592 N N . GLU A 1 331 ? -2.808 11.719 27.992 1.00 82.12 331 GLU A N 1
ATOM 2593 C CA . GLU A 1 331 ? -2.995 12.929 28.788 1.00 82.12 331 GLU A CA 1
ATOM 2594 C C . GLU A 1 331 ? -4.380 13.518 28.492 1.00 82.12 331 GLU A C 1
ATOM 2596 O O . GLU A 1 331 ? -4.731 13.747 27.335 1.00 82.12 331 GLU A O 1
ATOM 2601 N N . LYS A 1 332 ? -5.189 13.746 29.535 1.00 73.06 332 LYS A N 1
ATOM 2602 C CA . LYS A 1 332 ? -6.544 14.308 29.382 1.00 73.06 332 LYS A CA 1
ATOM 2603 C C . LYS A 1 332 ? -6.513 15.735 28.853 1.00 73.06 332 LYS A C 1
ATOM 2605 O O . LYS A 1 332 ? -7.290 16.098 27.976 1.00 73.06 332 LYS A O 1
ATOM 2610 N N . THR A 1 333 ? -5.619 16.541 29.418 1.00 71.94 333 THR A N 1
ATOM 2611 C CA . THR A 1 333 ? -5.467 17.948 29.063 1.00 71.94 333 THR A CA 1
ATOM 2612 C C . THR A 1 333 ? -4.014 18.345 29.288 1.00 71.94 333 THR A C 1
ATOM 2614 O O . THR A 1 333 ? -3.550 18.221 30.419 1.00 71.94 333 THR A O 1
ATOM 2617 N N . PRO A 1 334 ? -3.301 18.888 28.287 1.00 61.69 334 PRO A N 1
ATOM 2618 C CA . PRO A 1 334 ? -1.898 19.277 28.457 1.00 61.69 334 PRO A CA 1
ATOM 2619 C C . PRO A 1 334 ? -1.700 20.447 29.439 1.00 61.69 334 PRO A C 1
ATOM 2621 O O . PRO A 1 334 ? -0.577 20.759 29.814 1.00 61.69 334 PRO A O 1
ATOM 2624 N N . SER A 1 335 ? -2.777 21.129 29.848 1.00 64.25 335 SER A N 1
ATOM 2625 C CA . SER A 1 335 ? -2.736 22.287 30.749 1.00 64.25 335 SER A CA 1
ATOM 2626 C C . SER A 1 335 ? -3.002 21.968 32.222 1.00 64.25 335 SER A C 1
ATOM 2628 O O . SER A 1 335 ? -2.868 22.865 33.053 1.00 64.25 335 SER A O 1
ATOM 2630 N N . ARG A 1 336 ? -3.403 20.738 32.567 1.00 67.94 336 ARG A N 1
ATOM 2631 C CA . ARG A 1 336 ? -3.700 20.342 33.952 1.00 67.94 336 ARG A CA 1
ATOM 2632 C C . ARG A 1 336 ? -2.785 19.205 34.385 1.00 67.94 336 ARG A C 1
ATOM 2634 O O . ARG A 1 336 ? -2.582 18.267 33.625 1.00 67.94 336 ARG A O 1
ATOM 2641 N N . GLU A 1 337 ? -2.302 19.262 35.627 1.00 79.75 337 GLU A N 1
ATOM 2642 C CA . GLU A 1 337 ? -1.543 18.189 36.298 1.00 79.75 337 GLU A CA 1
ATOM 2643 C C . GLU A 1 337 ? -2.440 16.980 36.647 1.00 79.75 337 GLU A C 1
ATOM 2645 O O . GLU A 1 337 ? -2.446 16.473 37.768 1.00 79.75 337 GLU A O 1
ATOM 2650 N N . GLU A 1 338 ? -3.264 16.529 35.705 1.00 82.56 338 GLU A N 1
ATOM 2651 C CA . GLU A 1 338 ? -4.062 15.320 35.867 1.00 82.56 338 GLU A CA 1
ATOM 2652 C C . GLU A 1 338 ? -3.230 14.100 35.465 1.00 82.56 338 GLU A C 1
ATOM 2654 O O . GLU A 1 338 ? -2.510 14.113 34.465 1.00 82.56 338 GLU A O 1
ATOM 2659 N N . ALA A 1 339 ? -3.329 13.022 36.247 1.00 84.00 339 ALA A N 1
ATOM 2660 C CA . ALA A 1 339 ? -2.642 11.778 35.929 1.00 84.00 339 ALA A CA 1
ATOM 2661 C C . ALA A 1 339 ? -3.123 11.227 34.569 1.00 84.00 339 ALA A C 1
ATOM 2663 O O . ALA A 1 339 ? -4.327 11.267 34.283 1.00 84.00 339 ALA A O 1
ATOM 2664 N N . PRO A 1 340 ? -2.216 10.686 33.736 1.00 84.69 340 PRO A N 1
ATOM 2665 C CA . PRO A 1 340 ? -2.589 10.133 32.443 1.00 84.69 340 PRO A CA 1
ATOM 2666 C C . PRO A 1 340 ? -3.530 8.935 32.608 1.00 84.69 340 PRO A C 1
ATOM 2668 O O . PRO A 1 340 ? -3.405 8.139 33.542 1.00 84.69 340 PRO A O 1
ATOM 2671 N N . VAL A 1 341 ? -4.466 8.786 31.673 1.00 86.94 341 VAL A N 1
ATOM 2672 C CA . VAL A 1 341 ? -5.435 7.687 31.661 1.00 86.94 341 VAL A CA 1
ATOM 2673 C C . VAL A 1 341 ? -4.848 6.515 30.883 1.00 86.94 341 VAL A C 1
ATOM 2675 O O . VAL A 1 341 ? -4.452 6.666 29.728 1.00 86.94 341 VAL A O 1
ATOM 2678 N N . GLU A 1 342 ? -4.800 5.334 31.501 1.00 86.94 342 GLU A N 1
ATOM 2679 C CA . GLU A 1 342 ? -4.462 4.089 30.802 1.00 86.94 342 GLU A CA 1
ATOM 2680 C C . GLU A 1 342 ? -5.656 3.640 29.962 1.00 86.94 342 GLU A C 1
ATOM 2682 O O . GLU A 1 342 ? -6.716 3.329 30.494 1.00 86.94 342 GLU A O 1
ATOM 2687 N N . LEU A 1 343 ? -5.484 3.590 28.647 1.00 83.81 343 LEU A N 1
ATOM 2688 C CA . LEU A 1 343 ? -6.469 3.080 27.707 1.00 83.81 343 LEU A CA 1
ATOM 2689 C C . LEU A 1 343 ? -6.007 1.766 27.101 1.00 83.81 343 LEU A C 1
ATOM 2691 O O . LEU A 1 343 ? -4.813 1.492 26.958 1.00 83.81 343 LEU A O 1
ATOM 2695 N N . PHE A 1 344 ? -6.983 0.962 26.702 1.00 82.69 344 PHE A N 1
ATOM 2696 C CA . PHE A 1 344 ? -6.746 -0.228 25.904 1.00 82.69 344 PHE A CA 1
ATOM 2697 C C . PHE A 1 344 ? -6.950 0.072 24.426 1.00 82.69 344 PHE A C 1
ATOM 2699 O O . PHE A 1 344 ? -7.696 0.978 24.051 1.00 82.69 344 PHE A O 1
ATOM 2706 N N . LYS A 1 345 ? -6.323 -0.751 23.586 1.00 80.19 345 LYS A N 1
ATOM 2707 C CA . LYS A 1 345 ? -6.529 -0.730 22.142 1.00 80.19 345 LYS A CA 1
ATOM 2708 C C . LYS A 1 345 ? -8.037 -0.785 21.822 1.00 80.19 345 LYS A C 1
ATOM 2710 O O . LYS A 1 345 ? -8.698 -1.713 22.299 1.00 80.19 345 LYS A O 1
ATOM 2715 N N . PRO A 1 346 ? -8.569 0.173 21.039 1.00 82.19 346 PRO A N 1
ATOM 2716 C CA . PRO A 1 346 ? -9.979 0.191 20.673 1.00 82.19 346 PRO A CA 1
ATOM 2717 C C . PRO A 1 346 ? -10.393 -1.117 20.004 1.00 82.19 346 PRO A C 1
ATOM 2719 O O . PRO A 1 346 ? -9.646 -1.676 19.195 1.00 82.19 346 PRO A O 1
ATOM 2722 N N . LEU A 1 347 ? -11.591 -1.590 20.331 1.00 81.38 347 LEU A N 1
ATOM 2723 C CA . LEU A 1 347 ? -12.230 -2.704 19.648 1.00 81.38 347 LEU A CA 1
ATOM 2724 C C . LEU A 1 347 ? -13.199 -2.148 18.603 1.00 81.38 347 LEU A C 1
ATOM 2726 O O . LEU A 1 347 ? -14.081 -1.357 18.937 1.00 81.38 347 LEU A O 1
ATOM 2730 N N . GLN A 1 348 ? -13.060 -2.592 17.358 1.00 78.31 348 GLN A N 1
ATOM 2731 C CA . GLN A 1 348 ? -13.940 -2.203 16.263 1.00 78.31 348 GLN A CA 1
ATOM 2732 C C . GLN A 1 348 ? -14.714 -3.445 15.756 1.00 78.31 348 GLN A C 1
ATOM 2734 O O . GLN A 1 348 ? -14.101 -4.507 15.601 1.00 78.31 348 GLN A O 1
ATOM 2739 N N . PRO A 1 349 ? -16.049 -3.355 15.557 1.00 66.62 349 PRO A N 1
ATOM 2740 C CA . PRO A 1 349 ? -16.926 -4.466 15.147 1.00 66.62 349 PRO A CA 1
ATOM 2741 C C . PRO A 1 349 ? -16.493 -5.271 13.919 1.00 66.62 349 PRO A C 1
ATOM 2743 O O . PRO A 1 349 ? -16.746 -6.471 13.840 1.00 66.62 349 PRO A O 1
ATOM 2746 N N . PHE A 1 350 ? -15.850 -4.603 12.971 1.00 65.19 350 PHE A N 1
ATOM 2747 C CA . PHE A 1 350 ? -15.411 -5.118 11.681 1.00 65.19 350 PHE A CA 1
ATOM 2748 C C . PHE A 1 350 ? -13.895 -5.357 11.629 1.00 65.19 350 PHE A C 1
ATOM 2750 O O . PHE A 1 350 ? -13.320 -5.425 10.546 1.00 65.19 350 PHE A O 1
ATOM 2757 N N . LEU A 1 351 ? -13.233 -5.529 12.784 1.00 67.50 351 LEU A N 1
ATOM 2758 C CA . LEU A 1 351 ? -11.839 -5.965 12.822 1.00 67.50 351 LEU A CA 1
ATOM 2759 C C . LEU A 1 351 ? -11.725 -7.317 12.103 1.00 67.50 351 LEU A C 1
ATOM 2761 O O . LEU A 1 351 ? -12.186 -8.351 12.602 1.00 67.50 351 LEU A O 1
ATOM 2765 N N . LEU A 1 352 ? -11.094 -7.312 10.934 1.00 64.69 352 LEU A N 1
ATOM 2766 C CA . LEU A 1 352 ? -10.949 -8.500 10.115 1.00 64.69 352 LEU A CA 1
ATOM 2767 C C . LEU A 1 352 ? -9.979 -9.473 10.774 1.00 64.69 352 LEU A C 1
ATOM 2769 O O . LEU A 1 352 ? -8.978 -9.100 11.393 1.00 64.69 352 LEU A O 1
ATOM 2773 N N . SER A 1 353 ? -10.297 -10.756 10.647 1.00 65.31 353 SER A N 1
ATOM 2774 C CA . SER A 1 353 ? -9.470 -11.840 11.154 1.00 65.31 353 SER A CA 1
ATOM 2775 C C . SER A 1 353 ? -9.118 -12.766 10.009 1.00 65.31 353 SER A C 1
ATOM 2777 O O . SER A 1 353 ? -9.973 -13.474 9.491 1.00 65.31 353 SER A O 1
ATOM 2779 N N . TRP A 1 354 ? -7.843 -12.807 9.680 1.00 65.12 354 TRP A N 1
ATOM 2780 C CA . TRP A 1 354 ? -7.311 -13.557 8.561 1.00 65.12 354 TRP A CA 1
ATOM 2781 C C . TRP A 1 354 ? -6.657 -14.828 9.065 1.00 65.12 354 TRP A C 1
ATOM 2783 O O . TRP A 1 354 ? -5.955 -14.803 10.080 1.00 65.12 354 TRP A O 1
ATOM 2793 N N . GLU A 1 355 ? -6.889 -15.935 8.373 1.00 66.12 355 GLU A N 1
ATOM 2794 C CA . GLU A 1 355 ? -6.093 -17.139 8.564 1.00 66.12 355 GLU A CA 1
ATOM 2795 C C . GLU A 1 355 ? -4.986 -17.148 7.514 1.00 66.12 355 GLU A C 1
ATOM 2797 O O . GLU A 1 355 ? -5.247 -17.055 6.314 1.00 66.12 355 GLU A O 1
ATOM 2802 N N . VAL A 1 356 ? -3.736 -17.218 7.977 1.00 66.00 356 VAL A N 1
ATOM 2803 C CA . VAL A 1 356 ? -2.585 -17.369 7.092 1.00 66.00 356 VAL A CA 1
ATOM 2804 C C . VAL A 1 356 ? -2.611 -18.787 6.550 1.00 66.00 356 VAL A C 1
ATOM 2806 O O . VAL A 1 356 ? -2.348 -19.747 7.282 1.00 66.00 356 VAL A O 1
ATOM 2809 N N . LEU A 1 357 ? -2.943 -18.918 5.268 1.00 64.19 357 LEU A N 1
ATOM 2810 C CA . LEU A 1 357 ? -2.850 -20.184 4.561 1.00 64.19 357 LEU A CA 1
ATOM 2811 C C . LEU A 1 357 ? -1.382 -20.422 4.223 1.00 64.19 357 LEU A C 1
ATOM 2813 O O . LEU A 1 357 ? -0.880 -19.983 3.194 1.00 64.19 357 LEU A O 1
ATOM 2817 N N . SER A 1 358 ? -0.660 -21.104 5.107 1.00 59.28 358 SER A N 1
ATOM 2818 C CA . SER A 1 358 ? 0.648 -21.633 4.740 1.00 59.28 358 SER A CA 1
ATOM 2819 C C . SER A 1 358 ? 0.453 -22.827 3.806 1.00 59.28 358 SER A C 1
ATOM 2821 O O . SER A 1 358 ? -0.293 -23.763 4.112 1.00 59.28 358 SER A O 1
ATOM 2823 N N . HIS A 1 359 ? 1.117 -22.815 2.647 1.00 56.09 359 HIS A N 1
ATOM 2824 C CA . HIS A 1 359 ? 1.099 -23.978 1.770 1.00 56.09 359 HIS A CA 1
ATOM 2825 C C . HIS A 1 359 ? 1.682 -25.196 2.511 1.00 56.09 359 HIS A C 1
ATOM 2827 O O . HIS A 1 359 ? 2.769 -25.105 3.086 1.00 56.09 359 HIS A O 1
ATOM 2833 N N . PRO A 1 360 ? 1.026 -26.369 2.456 1.00 51.69 360 PRO A N 1
ATOM 2834 C CA . PRO A 1 360 ? 1.458 -27.576 3.170 1.00 51.69 360 PRO A CA 1
ATOM 2835 C C . PRO A 1 360 ? 2.797 -28.169 2.677 1.00 51.69 360 PRO A C 1
ATOM 2837 O O . PRO A 1 360 ? 3.204 -29.232 3.140 1.00 51.69 360 PRO A O 1
ATOM 2840 N N . GLY A 1 361 ? 3.490 -27.510 1.743 1.00 50.12 361 GLY A N 1
ATOM 2841 C CA . GLY A 1 361 ? 4.721 -27.988 1.110 1.00 50.12 361 GLY A CA 1
ATOM 2842 C C . GLY A 1 361 ? 6.027 -27.634 1.832 1.00 50.12 361 GLY A C 1
ATOM 2843 O O . GLY A 1 361 ? 7.060 -28.222 1.511 1.00 50.12 361 GLY A O 1
ATOM 2844 N N . SER A 1 362 ? 6.029 -26.721 2.810 1.00 50.41 362 SER A N 1
ATOM 2845 C CA . SER A 1 362 ? 7.264 -26.279 3.477 1.00 50.41 362 SER A CA 1
ATOM 2846 C C . SER A 1 362 ? 7.593 -27.108 4.731 1.00 50.41 362 SER A C 1
ATOM 2848 O O . SER A 1 362 ? 7.468 -26.646 5.861 1.00 50.41 362 SER A O 1
ATOM 2850 N N . GLY A 1 363 ? 8.042 -28.346 4.515 1.00 45.41 363 GLY A N 1
ATOM 2851 C CA . GLY A 1 363 ? 9.057 -28.986 5.363 1.00 45.41 363 GLY A CA 1
ATOM 2852 C C . GLY A 1 363 ? 8.630 -29.596 6.707 1.00 45.41 363 GLY A C 1
ATOM 2853 O O . GLY A 1 363 ? 8.633 -28.937 7.745 1.00 45.41 363 GLY A O 1
ATOM 2854 N N . GLY A 1 364 ? 8.452 -30.922 6.704 1.00 47.47 364 GLY A N 1
ATOM 2855 C CA . GLY A 1 364 ? 8.620 -31.780 7.883 1.00 47.47 364 GLY A CA 1
ATOM 2856 C C . GLY A 1 364 ? 7.459 -32.742 8.118 1.00 47.47 364 GLY A C 1
ATOM 2857 O O . GLY A 1 364 ? 6.445 -32.361 8.701 1.00 47.47 364 GLY A O 1
ATOM 2858 N N . ARG A 1 365 ? 7.634 -34.010 7.715 1.00 54.22 365 ARG A N 1
ATOM 2859 C CA . ARG A 1 365 ? 6.811 -35.124 8.215 1.00 54.22 365 ARG A CA 1
ATOM 2860 C C . ARG A 1 365 ? 6.833 -35.064 9.756 1.00 54.22 365 ARG A C 1
ATOM 2862 O O . ARG A 1 365 ? 7.897 -34.892 10.337 1.00 54.22 365 ARG A O 1
ATOM 2869 N N . ASP A 1 366 ? 5.656 -35.140 10.377 1.00 57.50 366 ASP A N 1
ATOM 2870 C CA . ASP A 1 366 ? 5.396 -35.296 11.825 1.00 57.50 366 ASP A CA 1
ATOM 2871 C C . ASP A 1 366 ? 5.155 -34.063 12.715 1.00 57.50 366 ASP A C 1
ATOM 2873 O O . ASP A 1 366 ? 4.857 -34.228 13.904 1.00 57.50 366 ASP A O 1
ATOM 2877 N N . LYS A 1 367 ? 5.120 -32.826 12.200 1.00 57.75 367 LYS A N 1
ATOM 2878 C CA . LYS A 1 367 ? 4.595 -31.718 13.023 1.00 57.75 367 LYS A CA 1
ATOM 2879 C C . LYS A 1 367 ? 3.064 -31.773 13.067 1.00 57.75 367 LYS A C 1
ATOM 2881 O O . LYS A 1 367 ? 2.390 -31.508 12.074 1.00 57.75 367 LYS A O 1
ATOM 2886 N N . LYS A 1 368 ? 2.520 -32.136 14.242 1.00 64.88 368 LYS A N 1
ATOM 2887 C CA . LYS A 1 368 ? 1.096 -32.003 14.618 1.00 64.88 368 LYS A CA 1
ATOM 2888 C C . LYS A 1 368 ? 0.506 -30.754 13.963 1.00 64.88 368 LYS A C 1
ATOM 2890 O O . LYS A 1 368 ? 1.086 -29.690 14.148 1.00 64.88 368 LYS A O 1
ATOM 2895 N N . LYS A 1 369 ? -0.633 -30.893 13.265 1.00 63.81 369 LYS A N 1
ATOM 2896 C CA . LYS A 1 369 ? -1.410 -29.805 12.636 1.00 63.81 369 LYS A CA 1
ATOM 2897 C C . LYS A 1 369 ? -1.474 -28.584 13.565 1.00 63.81 369 LYS A C 1
ATOM 2899 O O . LYS A 1 369 ? -2.345 -28.510 14.434 1.00 63.81 369 LYS A O 1
ATOM 2904 N N . SER A 1 370 ? -0.532 -27.655 13.431 1.00 67.56 370 SER A N 1
ATOM 2905 C CA . SER A 1 370 ? -0.581 -26.389 14.146 1.00 67.56 370 SER A CA 1
ATOM 2906 C C . SER A 1 370 ? -1.755 -25.623 13.568 1.00 67.56 370 SER A C 1
ATOM 2908 O O . SER A 1 370 ? -1.915 -25.584 12.347 1.00 67.56 370 SER A O 1
ATOM 2910 N N . LYS A 1 371 ? -2.604 -25.051 14.428 1.00 68.81 371 LYS A N 1
ATOM 2911 C CA . LYS A 1 371 ? -3.674 -24.171 13.952 1.00 68.81 371 LYS A CA 1
ATOM 2912 C C . LYS A 1 371 ? -3.047 -23.085 13.067 1.00 68.81 371 LYS A C 1
ATOM 2914 O O . LYS A 1 371 ? -1.984 -22.586 13.449 1.00 68.81 371 LYS A O 1
ATOM 2919 N N . PRO A 1 372 ? -3.658 -22.750 11.919 1.00 66.06 372 PRO A N 1
ATOM 2920 C CA . PRO A 1 372 ? -3.149 -21.688 11.065 1.00 66.06 372 PRO A CA 1
ATOM 2921 C C . PRO A 1 372 ? -2.980 -20.412 11.889 1.00 66.06 372 PRO A C 1
ATOM 2923 O O . PRO A 1 372 ? -3.785 -20.116 12.780 1.00 66.06 372 PRO A O 1
ATOM 2926 N N . MET A 1 373 ? -1.893 -19.686 11.630 1.00 68.44 373 MET A N 1
ATOM 2927 C CA . MET A 1 373 ? -1.643 -18.414 12.295 1.00 68.44 373 MET A CA 1
ATOM 2928 C C . MET A 1 373 ? -2.795 -17.470 11.953 1.00 68.44 373 MET A C 1
ATOM 2930 O O . MET A 1 373 ? -3.121 -17.275 10.786 1.00 68.44 373 MET A O 1
ATOM 2934 N N . THR A 1 374 ? -3.447 -16.918 12.974 1.00 66.25 374 THR A N 1
ATOM 2935 C CA . THR A 1 374 ? -4.522 -15.945 12.781 1.00 66.25 374 THR A CA 1
ATOM 2936 C C . THR A 1 374 ? -3.975 -14.544 13.004 1.00 66.25 374 THR A C 1
ATOM 2938 O O . THR A 1 374 ? -3.488 -14.251 14.097 1.00 66.25 374 THR A O 1
ATOM 2941 N N . VAL A 1 375 ? -4.116 -13.664 12.016 1.00 63.66 375 VAL A N 1
ATOM 2942 C CA . VAL A 1 375 ? -3.790 -12.237 12.144 1.00 63.66 375 VAL A CA 1
ATOM 2943 C C . VAL A 1 375 ? -5.089 -11.441 12.238 1.00 63.66 375 VAL A C 1
ATOM 2945 O O . VAL A 1 375 ? -6.078 -11.781 11.591 1.00 63.66 375 VAL A O 1
ATOM 2948 N N . ARG A 1 376 ? -5.128 -10.408 13.087 1.00 65.88 376 ARG A N 1
ATOM 2949 C CA . ARG A 1 376 ? -6.272 -9.490 13.191 1.00 65.88 376 ARG A CA 1
ATOM 2950 C C . ARG A 1 376 ? -5.831 -8.066 12.873 1.00 65.88 376 ARG A C 1
ATOM 2952 O O . ARG A 1 376 ? -4.843 -7.611 13.445 1.00 65.88 376 ARG A O 1
ATOM 2959 N N . GLY A 1 377 ? -6.589 -7.369 12.038 1.00 63.91 377 GLY A N 1
ATOM 2960 C CA . GLY A 1 377 ? -6.308 -5.995 11.621 1.00 63.91 377 GLY A CA 1
ATOM 2961 C C . GLY A 1 377 ? -7.572 -5.298 11.130 1.00 63.91 377 GLY A C 1
ATOM 2962 O O . GLY A 1 377 ? -8.561 -5.960 10.825 1.00 63.91 377 GLY A O 1
ATOM 2963 N N . MET A 1 378 ? -7.562 -3.967 11.099 1.00 65.19 378 MET A N 1
ATOM 2964 C CA . MET A 1 378 ? -8.573 -3.215 10.352 1.00 65.19 378 MET A CA 1
ATOM 2965 C C . MET A 1 378 ? -8.118 -3.138 8.896 1.00 65.19 378 MET A C 1
ATOM 2967 O O . MET A 1 378 ? -6.920 -3.229 8.627 1.00 65.19 378 MET A O 1
ATOM 2971 N N . CYS A 1 379 ? -9.054 -2.957 7.968 1.00 57.19 379 CYS A N 1
ATOM 2972 C CA . CYS A 1 379 ? -8.704 -2.442 6.649 1.00 57.19 379 CYS A CA 1
ATOM 2973 C C . CYS A 1 379 ? -8.225 -1.006 6.826 1.00 57.19 379 CYS A C 1
ATOM 2975 O O . CYS A 1 379 ? -9.016 -0.076 6.827 1.00 57.19 379 CYS A O 1
ATOM 2977 N N . ASP A 1 380 ? -6.935 -0.852 7.082 1.00 56.72 380 ASP A N 1
ATOM 2978 C CA . ASP A 1 380 ? -6.253 0.427 7.124 1.00 56.72 380 ASP A CA 1
ATOM 2979 C C . ASP A 1 380 ? -5.034 0.376 6.199 1.00 56.72 380 ASP A C 1
ATOM 2981 O O . ASP A 1 380 ? -4.599 -0.682 5.743 1.00 56.72 380 ASP A O 1
ATOM 2985 N N . TRP A 1 381 ? -4.473 1.539 5.900 1.00 48.75 381 TRP A N 1
ATOM 2986 C CA . TRP A 1 381 ? -3.301 1.651 5.033 1.00 48.75 381 TRP A CA 1
ATOM 2987 C C . TRP A 1 381 ? -2.024 1.043 5.644 1.00 48.75 381 TRP A C 1
ATOM 2989 O O . TRP A 1 381 ? -1.040 0.889 4.928 1.00 48.75 381 TRP A O 1
ATOM 2999 N N . ARG A 1 382 ? -1.995 0.752 6.959 1.00 53.28 382 ARG A N 1
ATOM 3000 C CA . ARG A 1 382 ? -0.873 0.088 7.659 1.00 53.28 382 ARG A CA 1
ATOM 3001 C C . ARG A 1 382 ? -1.015 -1.422 7.672 1.00 53.28 382 ARG A C 1
ATOM 3003 O O . ARG A 1 382 ? -0.189 -2.084 8.308 1.00 53.28 382 ARG A O 1
ATOM 3010 N N . ASN A 1 383 ? -2.062 -1.968 7.066 1.00 52.50 383 ASN A N 1
ATOM 3011 C CA . ASN A 1 383 ? -2.361 -3.363 7.254 1.00 52.50 383 ASN A CA 1
ATOM 3012 C C . ASN A 1 383 ? -1.234 -4.203 6.624 1.00 52.50 383 ASN A C 1
ATOM 3014 O O . ASN A 1 383 ? -1.026 -4.123 5.416 1.00 52.50 383 ASN A O 1
ATOM 3018 N N . PRO A 1 384 ? -0.535 -5.060 7.396 1.00 43.53 384 PRO A N 1
ATOM 3019 C CA . PRO A 1 384 ? 0.445 -6.024 6.872 1.00 43.53 384 PRO A CA 1
ATOM 3020 C C . PRO A 1 384 ? -0.163 -7.068 5.911 1.00 43.53 384 PRO A C 1
ATOM 3022 O O . PRO A 1 384 ? 0.486 -8.023 5.487 1.00 43.53 384 PRO A O 1
ATOM 3025 N N . LEU A 1 385 ? -1.452 -6.927 5.629 1.00 46.38 385 LEU A N 1
ATOM 3026 C CA . LEU A 1 385 ? -2.335 -7.833 4.933 1.00 46.38 385 LEU A CA 1
ATOM 3027 C C . LEU A 1 385 ? -2.819 -6.989 3.758 1.00 46.38 385 LEU A C 1
ATOM 3029 O O . LEU A 1 385 ? -3.662 -6.117 3.946 1.00 46.38 385 LEU A O 1
ATOM 3033 N N . GLY A 1 386 ? -2.173 -7.165 2.605 1.00 52.81 386 GLY A N 1
ATOM 3034 C CA . GLY A 1 386 ? -2.311 -6.306 1.434 1.00 52.81 386 GLY A CA 1
ATOM 3035 C C . GLY A 1 386 ? -3.678 -6.353 0.744 1.00 52.81 386 GLY A C 1
ATOM 3036 O O . GLY A 1 386 ? -4.698 -5.980 1.309 1.00 52.81 386 GLY A O 1
ATOM 3037 N N . TYR A 1 387 ? -3.697 -6.729 -0.532 1.00 55.41 387 TYR A N 1
ATOM 3038 C CA . TYR A 1 387 ? -4.798 -6.422 -1.454 1.00 55.41 387 TYR A CA 1
ATOM 3039 C C . TYR A 1 387 ? -6.088 -7.219 -1.196 1.00 55.41 387 TYR A C 1
ATOM 3041 O O . TYR A 1 387 ? -6.055 -8.425 -1.390 1.00 55.41 387 TYR A O 1
ATOM 3049 N N . ALA A 1 388 ? -7.219 -6.575 -0.872 1.00 54.72 388 ALA A N 1
ATOM 3050 C CA . ALA A 1 388 ? -8.528 -7.236 -0.746 1.00 54.72 388 ALA A CA 1
ATOM 3051 C C . ALA A 1 388 ? -9.193 -7.545 -2.110 1.00 54.72 388 ALA A C 1
ATOM 3053 O O . ALA A 1 388 ? -9.516 -6.632 -2.871 1.00 54.72 388 ALA A O 1
ATOM 3054 N N . CYS A 1 389 ? -9.461 -8.820 -2.403 1.00 52.62 389 CYS A N 1
ATOM 3055 C CA . CYS A 1 389 ? -10.197 -9.279 -3.585 1.00 52.62 389 CYS A CA 1
ATOM 3056 C C . CYS A 1 389 ? -11.483 -10.031 -3.229 1.00 52.62 389 CYS A C 1
ATOM 3058 O O . CYS A 1 389 ? -11.544 -10.735 -2.218 1.00 52.62 389 CYS A O 1
ATOM 3060 N N . HIS A 1 390 ? -12.491 -9.915 -4.099 1.00 54.62 390 HIS A N 1
ATOM 3061 C CA . HIS A 1 390 ? -13.626 -10.830 -4.100 1.00 54.62 390 HIS A CA 1
ATOM 3062 C C . HIS A 1 390 ? -13.173 -12.168 -4.681 1.00 54.62 390 HIS A C 1
ATOM 3064 O O . HIS A 1 390 ? -12.565 -12.196 -5.752 1.00 54.62 390 HIS A O 1
ATOM 3070 N N . ALA A 1 391 ? -13.408 -13.261 -3.961 1.00 50.00 391 ALA A N 1
ATOM 3071 C CA . ALA A 1 391 ? -13.006 -14.589 -4.424 1.00 50.00 391 ALA A CA 1
ATOM 3072 C C . ALA A 1 391 ? -14.147 -15.362 -5.108 1.00 50.00 391 ALA A C 1
ATOM 3074 O O . ALA A 1 391 ? -13.863 -16.328 -5.814 1.00 50.00 391 ALA A O 1
ATOM 3075 N N . ASP A 1 392 ? -15.408 -14.967 -4.895 1.00 52.91 392 ASP A N 1
ATOM 3076 C CA . ASP A 1 392 ? -16.579 -15.685 -5.401 1.00 52.91 392 ASP A CA 1
ATOM 3077 C C . ASP A 1 392 ? -17.780 -14.751 -5.606 1.00 52.91 392 ASP A C 1
ATOM 3079 O O . ASP A 1 392 ? -18.466 -14.393 -4.653 1.00 52.91 392 ASP A O 1
ATOM 3083 N N . ASP A 1 393 ? -18.077 -14.422 -6.865 1.00 53.97 393 ASP A N 1
ATOM 3084 C CA . ASP A 1 393 ? -19.195 -13.551 -7.262 1.00 53.97 393 ASP A CA 1
ATOM 3085 C C . ASP A 1 393 ? -20.587 -14.111 -6.927 1.00 53.97 393 ASP A C 1
ATOM 3087 O O . ASP A 1 393 ? -21.584 -13.395 -7.024 1.00 53.97 393 ASP A O 1
ATOM 3091 N N . SER A 1 394 ? -20.679 -15.383 -6.532 1.00 55.16 394 SER A N 1
ATOM 3092 C CA . SER A 1 394 ? -21.932 -15.992 -6.083 1.00 55.16 394 SER A CA 1
ATOM 3093 C C . SER A 1 394 ? -22.235 -15.764 -4.599 1.00 55.16 394 SER A C 1
ATOM 3095 O O . SER A 1 394 ? -23.362 -16.023 -4.167 1.00 55.16 394 SER A O 1
ATOM 3097 N N . LEU A 1 395 ? -21.265 -15.267 -3.824 1.00 51.81 395 LEU A N 1
ATOM 3098 C CA . LEU A 1 395 ? -21.403 -14.993 -2.396 1.00 51.81 395 LEU A CA 1
ATOM 3099 C C . LEU A 1 395 ? -21.414 -13.481 -2.117 1.00 51.81 395 LEU A C 1
ATOM 3101 O O . LEU A 1 395 ? -20.894 -12.694 -2.906 1.00 51.81 395 LEU A O 1
ATOM 3105 N N . PRO A 1 396 ? -22.005 -13.033 -0.994 1.00 55.03 396 PRO A N 1
ATOM 3106 C CA . PRO A 1 396 ? -21.883 -11.645 -0.570 1.00 55.03 396 PRO A CA 1
ATOM 3107 C C . PRO A 1 396 ? -20.412 -11.281 -0.319 1.00 55.03 396 PRO A C 1
ATOM 3109 O O . PRO A 1 396 ? -19.692 -12.027 0.346 1.00 55.03 396 PRO A O 1
ATOM 3112 N N . ALA A 1 397 ? -19.997 -10.082 -0.739 1.00 48.94 397 ALA A N 1
ATOM 3113 C CA . ALA A 1 397 ? -18.665 -9.511 -0.491 1.00 48.94 397 ALA A CA 1
ATOM 3114 C C . ALA A 1 397 ? -18.184 -9.623 0.969 1.00 48.94 397 ALA A C 1
ATOM 3116 O O . ALA A 1 397 ? -16.991 -9.725 1.248 1.00 48.94 397 ALA A O 1
ATOM 3117 N N . THR A 1 398 ? -19.126 -9.621 1.911 1.00 50.66 398 THR A N 1
ATOM 3118 C CA . THR A 1 398 ? -18.883 -9.744 3.349 1.00 50.66 398 THR A CA 1
ATOM 3119 C C . THR A 1 398 ? -18.443 -11.143 3.787 1.00 50.66 398 THR A C 1
ATOM 3121 O O . THR A 1 398 ? -17.926 -11.278 4.896 1.00 50.66 398 THR A O 1
ATOM 3124 N N . GLU A 1 399 ? -18.637 -12.171 2.958 1.00 51.53 399 GLU A N 1
ATOM 3125 C CA . GLU A 1 399 ? -18.418 -13.581 3.298 1.00 51.53 399 GLU A CA 1
ATOM 3126 C C . GLU A 1 399 ? -17.113 -14.156 2.734 1.00 51.53 399 GLU A C 1
ATOM 3128 O O . GLU A 1 399 ? -16.557 -15.067 3.347 1.00 51.53 399 GLU A O 1
ATOM 3133 N N . PHE A 1 400 ? -16.588 -13.616 1.626 1.00 52.06 400 PHE A N 1
ATOM 3134 C CA . PHE A 1 400 ? -15.364 -14.114 0.989 1.00 52.06 400 PHE A CA 1
ATOM 3135 C C . PHE A 1 400 ? -14.466 -12.979 0.480 1.00 52.06 400 PHE A C 1
ATOM 3137 O O . PHE A 1 400 ? -14.507 -12.577 -0.684 1.00 52.06 400 PHE A O 1
ATOM 3144 N N . VAL A 1 401 ? -13.586 -12.505 1.365 1.00 57.94 401 VAL A N 1
ATOM 3145 C CA . VAL A 1 401 ? -12.495 -11.596 0.992 1.00 57.94 401 VAL A CA 1
ATOM 3146 C C . VAL A 1 401 ? -11.181 -12.372 1.015 1.00 57.94 401 VAL A C 1
ATOM 3148 O O . VAL A 1 401 ? -10.835 -12.999 2.021 1.00 57.94 401 VAL A O 1
ATOM 3151 N N . GLY A 1 402 ? -10.457 -12.358 -0.101 1.00 56.62 402 GLY A N 1
ATOM 3152 C CA . GLY A 1 402 ? -9.073 -12.814 -0.194 1.00 56.62 402 GLY A CA 1
ATOM 3153 C C . GLY A 1 402 ? -8.116 -11.638 -0.033 1.00 56.62 402 GLY A C 1
ATOM 3154 O O . GLY A 1 402 ? -8.457 -10.520 -0.401 1.00 56.62 402 GLY A O 1
ATOM 3155 N N . CYS A 1 403 ? -6.933 -11.859 0.535 1.00 60.56 403 CYS A N 1
ATOM 3156 C CA . CYS A 1 403 ? -5.923 -10.821 0.666 1.00 60.56 403 CYS A CA 1
ATOM 3157 C C . CYS A 1 403 ? -4.511 -11.318 0.348 1.00 60.56 403 CYS A C 1
ATOM 3159 O O . CYS A 1 403 ? -4.084 -12.320 0.910 1.00 60.56 403 CYS A O 1
ATOM 3161 N N . CYS A 1 404 ? -3.759 -10.638 -0.521 1.00 58.00 404 CYS A N 1
ATOM 3162 C CA . CYS A 1 404 ? -2.331 -10.934 -0.702 1.00 58.00 404 CYS A CA 1
ATOM 3163 C C . CYS A 1 404 ? -1.519 -10.232 0.392 1.00 58.00 404 CYS A C 1
ATOM 3165 O O . CYS A 1 404 ? -1.475 -9.004 0.419 1.00 58.00 404 CYS A O 1
ATOM 3167 N N . ALA A 1 405 ? -0.876 -10.981 1.291 1.00 55.03 405 ALA A N 1
ATOM 3168 C CA . ALA A 1 405 ? -0.041 -10.387 2.339 1.00 55.03 405 ALA A CA 1
ATOM 3169 C C . ALA A 1 405 ? 1.164 -9.648 1.727 1.00 55.03 405 ALA A C 1
ATOM 3171 O O . ALA A 1 405 ? 1.861 -10.215 0.885 1.00 55.03 405 ALA A O 1
ATOM 3172 N N . SER A 1 406 ? 1.428 -8.401 2.143 1.00 53.81 406 SER A N 1
ATOM 3173 C CA . SER A 1 406 ? 2.676 -7.728 1.763 1.00 53.81 406 SER A CA 1
ATOM 3174 C C . SER A 1 406 ? 3.818 -8.264 2.636 1.00 53.81 406 SER A C 1
ATOM 3176 O O . SER A 1 406 ? 3.642 -8.574 3.818 1.00 53.81 406 SER A O 1
ATOM 3178 N N . ILE A 1 407 ? 4.999 -8.434 2.034 1.00 49.66 407 ILE A N 1
ATOM 3179 C CA . ILE A 1 407 ? 6.165 -9.106 2.640 1.00 49.66 407 ILE A CA 1
ATOM 3180 C C . ILE A 1 407 ? 6.593 -8.427 3.956 1.00 49.66 407 ILE A C 1
ATOM 3182 O O . ILE A 1 407 ? 6.984 -9.102 4.905 1.00 49.66 407 ILE A O 1
ATOM 3186 N N . GLN A 1 408 ? 6.438 -7.103 4.063 1.00 49.72 408 GLN A N 1
ATOM 3187 C CA . GLN A 1 408 ? 6.929 -6.314 5.202 1.00 49.72 408 GLN A CA 1
ATOM 3188 C C . GLN A 1 408 ? 6.167 -6.581 6.512 1.00 49.72 408 GLN A C 1
ATOM 3190 O O . GLN A 1 408 ? 6.657 -6.289 7.603 1.00 49.72 408 GLN A O 1
ATOM 3195 N N . GLY A 1 409 ? 4.965 -7.145 6.416 1.00 44.69 409 GLY A N 1
ATOM 3196 C CA . GLY A 1 409 ? 4.043 -7.277 7.529 1.00 44.69 409 GLY A CA 1
ATOM 3197 C C . GLY A 1 409 ? 4.139 -8.558 8.356 1.00 44.69 409 GLY A C 1
ATOM 3198 O O . GLY A 1 409 ? 3.786 -8.571 9.538 1.00 44.69 409 GLY A O 1
ATOM 3199 N N . LEU A 1 410 ? 4.606 -9.645 7.743 1.00 44.59 410 LEU A N 1
ATOM 3200 C CA . LEU A 1 410 ? 4.642 -10.968 8.373 1.00 44.59 410 LEU A CA 1
ATOM 3201 C C . LEU A 1 410 ? 5.942 -11.225 9.145 1.00 44.59 410 LEU A C 1
ATOM 3203 O O . LEU A 1 410 ? 5.950 -12.026 10.078 1.00 44.59 410 LEU A O 1
ATOM 3207 N N . GLU A 1 411 ? 7.024 -10.526 8.803 1.00 42.06 411 GLU A N 1
ATOM 3208 C CA . GLU A 1 411 ? 8.354 -10.781 9.370 1.00 42.06 411 GLU A CA 1
ATOM 3209 C C . GLU A 1 411 ? 8.560 -10.138 10.753 1.00 42.06 411 GLU A C 1
ATOM 3211 O O . GLU A 1 411 ? 9.296 -10.671 11.581 1.00 42.06 411 GLU A O 1
ATOM 3216 N N . GLY A 1 412 ? 7.860 -9.038 11.059 1.00 38.62 412 GLY A N 1
ATOM 3217 C CA . GLY A 1 412 ? 8.013 -8.309 12.328 1.00 38.62 412 GLY A CA 1
ATOM 3218 C C . GLY A 1 412 ? 7.206 -8.853 13.516 1.00 38.62 412 GLY A C 1
ATOM 3219 O O . GLY A 1 412 ? 7.374 -8.377 14.635 1.00 38.62 412 GLY A O 1
ATOM 3220 N N . GLY A 1 413 ? 6.306 -9.819 13.296 1.00 32.12 413 GLY A N 1
ATOM 3221 C CA . GLY A 1 413 ? 5.395 -10.335 14.330 1.00 32.12 413 GLY A CA 1
ATOM 3222 C C . GLY A 1 413 ? 5.869 -11.597 15.060 1.00 32.12 413 GLY A C 1
ATOM 3223 O O . GLY A 1 413 ? 5.165 -12.069 15.954 1.00 32.12 413 GLY A O 1
ATOM 3224 N N . ALA A 1 414 ? 7.012 -12.165 14.665 1.00 27.36 414 ALA A N 1
ATOM 3225 C CA . ALA A 1 414 ? 7.475 -13.479 15.122 1.00 27.36 414 ALA A CA 1
ATOM 3226 C C . ALA A 1 414 ? 8.938 -13.513 15.610 1.00 27.36 414 ALA A C 1
ATOM 3228 O O . ALA A 1 414 ? 9.520 -14.598 15.663 1.00 27.36 414 ALA A O 1
ATOM 3229 N N . GLN A 1 415 ? 9.521 -12.367 15.982 1.00 25.69 415 GLN A N 1
ATOM 3230 C CA . GLN A 1 415 ? 10.808 -12.315 16.692 1.00 25.69 415 GLN A CA 1
ATOM 3231 C C . GLN A 1 415 ? 10.641 -11.869 18.141 1.00 25.69 415 GLN A C 1
ATOM 3233 O O . GLN A 1 415 ? 9.943 -10.855 18.372 1.00 25.69 415 GLN A O 1
#

InterPro domains:
  IPR007502 Helicase-associated domain [SM00847] (1-104)

Secondary structure (DSSP, 8-state):
-HHHHHTTSBSSSSTTPPBPHHHHHHHHSSS-HHHHHHHHHHHHTT-HHHHHHHHHHHHS---B----TTT---HHHHHHHHHHHHHHHHHHHTT---HHHHHHHHHHHHHHTT---HHHHHHHHHHHTTB-HHHHHHHHHHHHHHHHHHHHHS-TT-HHHHHHHHHHHHTTEEE-TT--EEE-SSPP-GGGTS---HHHHHHHHHHHTTTSEEEE---TTS--TT-TTHHHHHHHHHHHHHTT--SSSEEEEE--SS--HHHHHHHHHHHHSS--SEEEEETTTTEEEEE-PPPTT-----TT--SSPPPPHHHHHHHHHTTT-SEEEE-S-TTS-PPPEEEEPPB-TT-EEEEE---TTSS-TT---PPPPEEEE-SSTT-SEEEEEES-TTS-TTT-EEEEE-HHHHSTT--

pLDDT: mean 79.56, std 16.49, range [25.69, 98.06]

Solvent-accessible surface area (backbone atoms only — not comparable to full-atom values): 23358 Å² total; per-residue (Å²): 99,59,65,47,22,73,76,47,26,22,76,38,65,55,95,85,41,49,75,28,75,58,25,53,49,38,74,75,42,101,53,56,69,46,49,37,39,28,41,52,48,14,46,76,70,70,27,38,47,48,24,39,31,22,40,18,39,70,73,30,66,82,29,53,49,76,72,47,74,91,78,39,81,50,66,66,64,37,49,57,51,40,50,46,24,49,52,34,48,50,61,35,26,66,87,55,58,22,57,52,56,19,36,23,41,49,47,53,52,40,34,71,75,58,34,62,64,60,75,79,56,26,51,61,58,22,63,72,51,24,32,36,57,74,42,39,51,50,26,55,48,42,34,50,52,49,44,57,53,52,45,72,73,42,56,90,87,37,68,55,33,57,36,37,52,37,45,36,18,17,54,34,28,46,67,51,99,85,68,45,84,40,80,45,91,60,77,37,66,53,83,75,41,44,73,87,48,63,70,59,55,50,51,43,51,49,68,26,36,61,82,39,44,25,45,28,83,54,62,83,82,66,87,62,97,84,42,79,75,53,52,55,60,52,49,50,52,53,48,36,55,75,67,70,51,57,62,69,39,29,39,36,35,46,43,64,87,93,69,54,67,65,60,48,43,48,38,45,20,69,61,36,78,46,71,54,76,40,77,49,70,39,76,92,78,30,33,37,39,37,25,48,66,71,58,92,78,66,74,68,60,57,97,86,69,62,64,68,82,75,56,25,67,46,58,55,37,51,50,52,72,30,72,83,37,65,57,40,76,42,71,65,46,99,88,52,99,62,78,59,46,62,34,42,54,53,48,49,84,74,54,44,55,32,37,48,53,73,67,93,78,78,78,68,95,84,69,72,87,68,76,63,58,72,50,75,45,56,90,51,93,81,39,42,55,26,39,63,39,80,75,49,94,91,51,61,52,77,52,37,39,30,23,34,50,40,78,83,41,66,67,74,78,79,119

Radius of gyration: 23.83 Å; Cα contacts (8 Å, |Δi|>4): 647; chains: 1; bounding box: 56×58×69 Å

Foldseek 3Di:
DQVCVVLPQWVDPDPPTDGDLLVVQVVQDPADSLLSLLQVVCLVLLQNLLSLQLSLQLVFDPFADDQDCVPDVDLVVSLVLVVQSQVLQCVLCVLQLFLSSSSSSLLLVCLVVQVQADPVRCVVVCSNSRGDNVRVNSSSVSSLVSLLSSLVSDDPPRPSNVLSQLSQVSNQWHADPVSDIDGHPDHRPSVPSGPPDSVSSLVSSCSSQVQFKWKLQDQPPPDDPPDPVSVLLVVVVVVCVVVVHDQQQKWKKQFPPDDDQVLVQLQLCSQQVDGFPDWDADRVRSIIMTGHDADPPPPPPDPQDNLDRHYHSSLVSLQCNCVPPQWDWADSDPPDPDGTTIIGRIGGSRFGKIFGPNPPPPDDDPDDPDGGDIDTGDSGSPDQFGGWDAPDPVDRSSNITMTRGRPVNPPVPPD